Protein AF-A0A5E6NE60-F1 (afdb_monomer_lite)

pLDDT: mean 78.27, std 18.49, range [22.08, 98.81]

Foldseek 3Di:
DDDDDDDDDDDDLDADEPPDADEEAAEDADEHHAEYQAEDEHAAEYHYEYQAEHEFHDQQAFPDDPDFDQDELCRDPLSVVLVPPPPQKDADDADQVRLEGIEGDVVVDDLVLADDPCLLVPDPPAAAPDPVCPDARAHYGRVSLLVVVQVQCCVRLVDSALDPPDDSRRRRVVQAVLQNVLVVVCVVVVNDDHAQDDHDPVSLQVRPAKHWGWHWHWYDDPNDTDTHIHIGIRGHPVSSQVSLLAASYEYEYQEYEYEYQYEYEASHEYEHAAEYHYEYCEYEDASYEYEYQEYAYAHAAEYYFELYEHEHAAEYHEHHQEYEFEWQFDFDDDPPDDGDTDTRAGEAYYQEYAAHHQEYEHYSHDYYYVHYHHHYVYYHDPDDPDDDD

Radius of gyration: 25.48 Å; chains: 1; bounding box: 71×38×81 Å

Secondary structure (DSSP, 8-state):
----PPP--------EEE-S-EEESS-EEEE-EEEE-SEEEESSEEEEEESS-EEES-------------EETTT-HHHHHHHHTTTSEEE----SSS-EEEEE-TTT--GGG---HHHHHTSTT--BSSTT-SSPPEEE-HHHHHHHHHHHHHHHHSSS-SSTT--HHHHHHHHHHHHHHHHHHHHHTT----BBSPPPHHHHHH-SS-EEEEEEEEEEETTEEEEEEEEEEE--HHHHHHHHTS---EEEESEEEEEESSEEEESSEEEESSEEEEEEEEEEEES-EEEEEEEEEEEEEEEEEES-EEEEEEEEEEE-SEEEEE---EEEE-TTS-EEEE-PPPEEEEEEEEEE-SEEEEES-EEEEEEEEEE-SEEE-----PPP-

Structure (mmCIF, N/CA/C/O backbone):
data_AF-A0A5E6NE60-F1
#
_entry.id   AF-A0A5E6NE60-F1
#
loop_
_atom_site.group_PDB
_atom_site.id
_atom_site.type_symbol
_atom_site.label_atom_id
_atom_site.label_alt_id
_atom_site.label_comp_id
_atom_site.label_asym_id
_atom_site.label_entity_id
_atom_site.label_seq_id
_atom_site.pdbx_PDB_ins_code
_atom_site.Cartn_x
_atom_site.Cartn_y
_atom_site.Cartn_z
_atom_site.occupancy
_atom_site.B_iso_or_equiv
_atom_site.auth_seq_id
_atom_site.auth_comp_id
_atom_site.auth_asym_id
_atom_site.auth_atom_id
_atom_site.pdbx_PDB_model_num
ATOM 1 N N . MET A 1 1 ? 21.260 -11.272 47.228 1.00 32.50 1 MET A N 1
ATOM 2 C CA . MET A 1 1 ? 20.237 -10.234 46.987 1.00 32.50 1 MET A CA 1
ATOM 3 C C . MET A 1 1 ? 20.978 -8.943 46.693 1.00 32.50 1 MET A C 1
ATOM 5 O O . MET A 1 1 ? 21.432 -8.294 47.622 1.00 32.50 1 MET A O 1
ATOM 9 N N . GLY A 1 2 ? 21.242 -8.661 45.419 1.00 23.56 2 GLY A N 1
ATOM 10 C CA . GLY A 1 2 ? 22.002 -7.486 45.001 1.00 23.56 2 GLY A CA 1
ATOM 11 C C . GLY A 1 2 ? 21.222 -6.755 43.925 1.00 23.56 2 GLY A C 1
ATOM 12 O O . GLY A 1 2 ? 21.035 -7.302 42.843 1.00 23.56 2 GLY A O 1
ATOM 13 N N . ASN A 1 3 ? 20.746 -5.556 44.252 1.00 28.62 3 ASN A N 1
ATOM 14 C CA . ASN A 1 3 ? 20.246 -4.599 43.275 1.00 28.62 3 ASN A CA 1
ATOM 15 C C . ASN A 1 3 ? 21.420 -4.180 42.385 1.00 28.62 3 ASN A C 1
ATOM 17 O O . ASN A 1 3 ? 22.377 -3.587 42.884 1.00 28.62 3 ASN A O 1
ATOM 21 N N . LEU A 1 4 ? 21.336 -4.480 41.090 1.00 22.08 4 LEU A N 1
ATOM 22 C CA . LEU A 1 4 ? 22.185 -3.866 40.078 1.00 22.08 4 LEU A CA 1
ATOM 23 C C . LEU A 1 4 ? 21.389 -2.741 39.422 1.00 22.08 4 LEU A C 1
ATOM 25 O O . LEU A 1 4 ? 20.371 -2.965 38.771 1.00 22.08 4 LEU A O 1
ATOM 29 N N . TRP A 1 5 ? 21.859 -1.525 39.670 1.00 24.62 5 TRP A N 1
ATOM 30 C CA . TRP A 1 5 ? 21.466 -0.320 38.963 1.00 24.62 5 TRP A CA 1
ATOM 31 C C . TRP A 1 5 ? 21.889 -0.462 37.498 1.00 24.62 5 TRP A C 1
ATOM 33 O O . TRP A 1 5 ? 23.030 -0.832 37.232 1.00 24.62 5 TRP A O 1
ATOM 43 N N . LEU A 1 6 ? 20.967 -0.213 36.566 1.00 25.91 6 LEU A N 1
ATOM 44 C CA . LEU A 1 6 ? 21.272 -0.158 35.138 1.00 25.91 6 LEU A CA 1
ATOM 45 C C . LEU A 1 6 ? 21.698 1.263 34.768 1.00 25.91 6 LEU A C 1
ATOM 47 O O . LEU A 1 6 ? 21.000 2.236 35.055 1.00 25.91 6 LEU A O 1
ATOM 51 N N . ASP A 1 7 ? 22.884 1.319 34.175 1.00 25.95 7 ASP A N 1
ATOM 52 C CA . ASP A 1 7 ? 23.638 2.501 33.795 1.00 25.95 7 ASP A CA 1
ATOM 53 C C . ASP A 1 7 ? 22.929 3.405 32.773 1.00 25.95 7 ASP A C 1
ATOM 55 O O . ASP A 1 7 ? 22.174 2.962 31.908 1.00 25.95 7 ASP A O 1
ATOM 59 N N . ASN A 1 8 ? 23.258 4.697 32.865 1.00 28.05 8 ASN A N 1
ATOM 60 C CA . ASN A 1 8 ? 22.964 5.767 31.910 1.00 28.05 8 ASN A CA 1
ATOM 61 C C . ASN A 1 8 ? 23.240 5.358 30.457 1.00 28.05 8 ASN A C 1
ATOM 63 O O . ASN A 1 8 ? 24.403 5.198 30.083 1.00 28.05 8 ASN A O 1
ATOM 67 N N . TRP A 1 9 ? 22.210 5.281 29.612 1.00 26.62 9 TRP A N 1
ATOM 68 C CA . TRP A 1 9 ? 22.379 5.140 28.162 1.00 26.62 9 TRP A CA 1
ATOM 69 C C . TRP A 1 9 ? 21.909 6.415 27.455 1.00 26.62 9 TRP A C 1
ATOM 71 O O . TRP A 1 9 ? 20.774 6.865 27.604 1.00 26.62 9 TRP A O 1
ATOM 81 N N . SER A 1 10 ? 22.841 7.034 26.730 1.00 28.91 10 SER A N 1
ATOM 82 C CA . SER A 1 10 ? 22.663 8.274 25.980 1.00 28.91 10 SER A CA 1
ATOM 83 C C . SER A 1 10 ? 21.732 8.086 24.782 1.00 28.91 10 SER A C 1
ATOM 85 O O . SER A 1 10 ? 21.869 7.125 24.028 1.00 28.91 10 SER A O 1
ATOM 87 N N . TYR A 1 11 ? 20.844 9.058 24.580 1.00 36.44 11 TYR A N 1
ATOM 88 C CA . TYR A 1 11 ? 19.923 9.168 23.453 1.00 36.44 11 TYR A CA 1
ATOM 89 C C . TYR A 1 11 ? 20.655 9.244 22.104 1.00 36.44 11 TYR A C 1
ATOM 91 O O . TYR A 1 11 ? 21.222 10.276 21.751 1.00 36.44 11 TYR A O 1
ATOM 99 N N . GLY A 1 12 ? 20.570 8.167 21.326 1.00 33.09 12 GLY A N 1
ATOM 100 C CA . GLY A 1 12 ? 20.651 8.196 19.868 1.00 33.09 12 GLY A CA 1
ATOM 101 C C . GLY A 1 12 ? 19.356 7.606 19.320 1.00 33.09 12 GLY A C 1
ATOM 102 O O . GLY A 1 12 ? 19.078 6.432 19.559 1.00 33.09 12 GLY A O 1
ATOM 103 N N . CYS A 1 13 ? 18.533 8.417 18.651 1.00 37.91 13 CYS A N 1
ATOM 104 C CA . CYS A 1 13 ? 17.278 7.96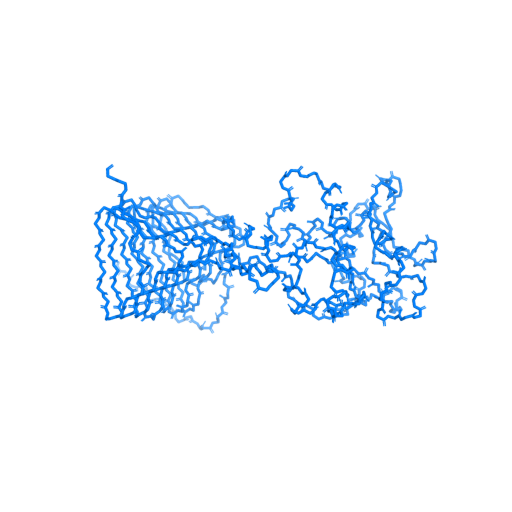1 18.052 1.00 37.91 13 CYS A CA 1
ATOM 105 C C . CYS A 1 13 ? 17.616 7.048 16.865 1.00 37.91 13 CYS A C 1
ATOM 107 O O . CYS A 1 13 ? 17.853 7.517 15.755 1.00 37.91 13 CYS A O 1
ATOM 109 N N . THR A 1 14 ? 17.745 5.747 17.128 1.00 43.31 14 THR A N 1
ATOM 110 C CA . THR A 1 14 ? 18.034 4.750 16.098 1.00 43.31 14 THR A CA 1
ATOM 111 C C . THR A 1 14 ? 16.716 4.082 15.740 1.00 43.31 14 THR A C 1
ATOM 113 O O . THR A 1 14 ? 16.104 3.393 16.551 1.00 43.31 14 THR A O 1
ATOM 116 N N . THR A 1 15 ? 16.238 4.350 14.533 1.00 44.88 15 THR A N 1
ATOM 117 C CA . THR A 1 15 ? 15.072 3.716 13.920 1.00 44.88 15 THR A CA 1
ATOM 118 C C . THR A 1 15 ? 15.365 2.217 13.767 1.00 44.88 15 THR A C 1
ATOM 120 O O . THR A 1 15 ? 16.145 1.842 12.896 1.00 44.88 15 THR A O 1
ATOM 123 N N . HIS A 1 16 ? 14.805 1.346 14.619 1.00 51.34 16 HIS A N 1
ATOM 124 C CA . HIS A 1 16 ? 14.897 -0.103 14.395 1.00 51.34 16 HIS A CA 1
ATOM 125 C C . HIS A 1 16 ? 13.756 -0.573 13.493 1.00 51.34 16 HIS A C 1
ATOM 127 O O . HIS A 1 16 ? 12.580 -0.267 13.741 1.00 51.34 16 HIS A O 1
ATOM 133 N N . TYR A 1 17 ? 14.138 -1.335 12.473 1.00 49.72 17 TYR A N 1
ATOM 134 C CA . TYR A 1 17 ? 13.267 -2.071 11.569 1.00 49.72 17 TYR A CA 1
ATOM 135 C C . TYR A 1 17 ? 13.333 -3.561 11.943 1.00 49.72 17 TYR A C 1
ATOM 137 O O . TYR A 1 17 ? 14.416 -4.070 12.244 1.00 49.72 17 TYR A O 1
ATOM 145 N N . ALA A 1 18 ? 12.220 -4.295 11.904 1.00 55.84 18 ALA A N 1
ATOM 146 C CA . ALA A 1 18 ? 12.292 -5.706 11.518 1.00 55.84 18 ALA A CA 1
ATOM 147 C C . ALA A 1 18 ? 11.825 -5.788 10.072 1.00 55.84 18 ALA A C 1
ATOM 149 O O . ALA A 1 18 ? 10.632 -5.767 9.755 1.00 55.84 18 ALA A O 1
ATOM 150 N N . ASP A 1 19 ? 12.829 -5.850 9.209 1.00 54.12 19 ASP A N 1
ATOM 151 C CA . ASP A 1 19 ? 12.675 -6.174 7.798 1.00 54.12 19 ASP A CA 1
ATOM 152 C C . ASP A 1 19 ? 12.604 -7.703 7.584 1.00 54.12 19 ASP A C 1
ATOM 154 O O . ASP A 1 19 ? 12.328 -8.164 6.482 1.00 54.12 19 ASP A O 1
ATOM 158 N N . GLU A 1 20 ? 12.802 -8.498 8.645 1.00 56.88 20 GLU A N 1
ATOM 159 C CA . GLU A 1 20 ? 12.787 -9.964 8.632 1.00 56.88 20 GLU A CA 1
ATOM 160 C C . GLU A 1 20 ? 11.722 -10.534 9.573 1.00 56.88 20 GLU A C 1
ATOM 162 O O . GLU A 1 20 ? 11.387 -9.945 10.605 1.00 56.88 20 GLU A O 1
ATOM 167 N N . THR A 1 21 ? 11.223 -11.722 9.230 1.00 66.31 21 THR A N 1
ATOM 168 C CA . THR A 1 21 ? 10.277 -12.465 10.064 1.00 66.31 21 THR A CA 1
ATOM 169 C C . THR A 1 21 ? 10.969 -13.032 11.306 1.00 66.31 21 THR A C 1
ATOM 171 O O . THR A 1 21 ? 11.998 -13.696 11.197 1.00 66.31 21 THR A O 1
ATOM 174 N N . LYS A 1 22 ? 10.384 -12.811 12.488 1.00 71.44 22 LYS A N 1
ATOM 175 C CA . LYS A 1 22 ? 10.916 -13.270 13.775 1.00 71.44 22 LYS A CA 1
ATOM 176 C C . LYS A 1 22 ? 9.854 -13.990 14.617 1.00 71.44 22 LYS A C 1
ATOM 178 O O . LYS A 1 22 ? 8.713 -13.531 14.735 1.00 71.44 22 LYS A O 1
ATOM 183 N N . PHE A 1 23 ? 10.266 -15.098 15.233 1.00 71.69 23 PHE A N 1
ATOM 184 C CA . PHE A 1 23 ? 9.434 -15.972 16.064 1.00 71.69 23 PHE A CA 1
ATOM 185 C C . PHE A 1 23 ? 10.076 -16.180 17.437 1.00 71.69 23 PHE A C 1
ATOM 187 O O . PHE A 1 23 ? 11.284 -16.406 17.515 1.00 71.69 23 PHE A O 1
ATOM 194 N N . TRP A 1 24 ? 9.264 -16.152 18.496 1.00 77.94 24 TRP A N 1
ATOM 195 C CA . TRP A 1 24 ? 9.683 -16.488 19.860 1.00 77.94 24 TRP A CA 1
ATOM 196 C C . TRP A 1 24 ? 8.739 -17.513 20.488 1.00 77.94 24 TRP A C 1
ATOM 198 O O . TRP A 1 24 ? 7.523 -17.465 20.298 1.00 77.94 24 TRP A O 1
ATOM 208 N N . ASP A 1 25 ? 9.323 -18.423 21.262 1.00 69.12 25 ASP A N 1
ATOM 209 C CA . ASP A 1 25 ? 8.646 -19.474 22.024 1.00 69.12 25 ASP A CA 1
ATOM 210 C C . ASP A 1 25 ? 8.035 -18.977 23.351 1.00 69.12 25 ASP A C 1
ATOM 212 O O . ASP A 1 25 ? 7.205 -19.674 23.932 1.00 69.12 25 ASP A O 1
ATOM 216 N N . ASP A 1 26 ? 8.389 -17.767 23.803 1.00 75.12 26 ASP A N 1
ATOM 217 C CA . ASP A 1 26 ? 7.925 -17.149 25.057 1.00 75.12 26 ASP A CA 1
ATOM 218 C C . ASP A 1 26 ? 7.614 -15.631 24.900 1.00 75.12 26 ASP A C 1
ATOM 220 O O . ASP A 1 26 ? 7.447 -15.117 23.792 1.00 75.12 26 ASP A O 1
ATOM 224 N N . THR A 1 27 ? 7.468 -14.906 26.015 1.00 78.75 27 THR A N 1
ATOM 225 C CA . THR A 1 27 ? 7.138 -13.478 26.132 1.00 78.75 27 THR A CA 1
ATOM 226 C C . THR A 1 27 ? 8.280 -12.556 25.687 1.00 78.75 27 THR A C 1
ATOM 228 O O . THR A 1 27 ? 9.441 -12.764 26.035 1.00 78.75 27 THR A O 1
ATOM 231 N N . ARG A 1 28 ? 7.942 -11.456 24.998 1.00 76.00 28 ARG A N 1
ATOM 232 C CA . ARG A 1 28 ? 8.887 -10.425 24.537 1.00 76.00 28 ARG A CA 1
ATOM 233 C C . ARG A 1 28 ? 8.455 -9.017 24.943 1.00 76.00 28 ARG A C 1
ATOM 235 O O . ARG A 1 28 ? 7.283 -8.666 24.831 1.00 76.00 28 ARG A O 1
ATOM 242 N N . SER A 1 29 ? 9.427 -8.188 25.326 1.00 68.69 29 SER A N 1
ATOM 243 C CA . SER A 1 29 ? 9.285 -6.731 25.438 1.00 68.69 29 SER A CA 1
ATOM 244 C C . SER A 1 29 ? 10.415 -6.057 24.671 1.00 68.69 29 SER A C 1
ATOM 246 O O . SER A 1 29 ? 11.583 -6.339 24.936 1.00 68.69 29 SER A O 1
ATOM 248 N N . GLU A 1 30 ? 10.082 -5.184 23.724 1.00 62.84 30 GLU A N 1
ATOM 249 C CA . GLU A 1 30 ? 11.071 -4.371 23.017 1.00 62.84 30 GLU A CA 1
ATOM 250 C C . GLU A 1 30 ? 10.835 -2.880 23.206 1.00 62.84 30 GLU A C 1
ATOM 252 O O . GLU A 1 30 ? 9.703 -2.391 23.187 1.00 62.84 30 GLU A O 1
ATOM 257 N N . LEU A 1 31 ? 11.944 -2.161 23.368 1.00 54.69 31 LEU A N 1
ATOM 258 C CA . LEU A 1 31 ? 12.003 -0.713 23.282 1.00 54.69 31 LEU A CA 1
ATOM 259 C C . LEU A 1 31 ? 12.545 -0.322 21.904 1.00 54.69 31 LEU A C 1
ATOM 261 O O . LEU A 1 31 ? 13.546 -0.875 21.460 1.00 54.69 31 LEU A O 1
ATOM 265 N N . ALA A 1 32 ? 11.911 0.678 21.291 1.00 54.22 32 ALA A N 1
ATOM 266 C CA . ALA A 1 32 ? 12.324 1.363 20.065 1.00 54.22 32 ALA A CA 1
ATOM 267 C C . ALA A 1 32 ? 12.046 0.627 18.749 1.00 54.22 32 ALA A C 1
ATOM 269 O O . ALA A 1 32 ? 12.931 0.481 17.916 1.00 54.22 32 ALA A O 1
ATOM 270 N N . TYR A 1 33 ? 10.791 0.253 18.507 1.00 56.94 33 TYR A N 1
ATOM 271 C CA . TYR A 1 33 ? 10.379 -0.194 17.181 1.00 56.94 33 TYR A CA 1
ATOM 272 C C . TYR A 1 33 ? 9.722 0.938 16.390 1.00 56.94 33 TYR A C 1
ATOM 274 O O . TYR A 1 33 ? 8.764 1.545 16.857 1.00 56.94 33 TYR A O 1
ATOM 282 N N . SER A 1 34 ? 10.236 1.225 15.197 1.00 61.03 34 SER A N 1
ATOM 283 C CA . SER A 1 34 ? 9.751 2.338 14.364 1.00 61.03 34 SER A CA 1
ATOM 284 C C . SER A 1 34 ? 8.902 1.869 13.180 1.00 61.03 34 SER A C 1
ATOM 286 O O . SER A 1 34 ? 7.958 2.556 12.780 1.00 61.03 34 SER A O 1
ATOM 288 N N . LYS A 1 35 ? 9.183 0.673 12.636 1.00 70.69 35 LYS A N 1
ATOM 289 C CA . LYS A 1 35 ? 8.491 0.138 11.458 1.00 70.69 35 LYS A CA 1
ATOM 290 C C . LYS A 1 35 ? 8.581 -1.391 11.355 1.00 70.69 35 LYS A C 1
ATOM 292 O O . LYS A 1 35 ? 9.679 -1.940 11.397 1.00 70.69 35 LYS A O 1
ATOM 297 N N . ASN A 1 36 ? 7.435 -2.063 11.189 1.00 73.12 36 ASN A N 1
ATOM 298 C CA . ASN A 1 36 ? 7.310 -3.498 10.913 1.00 73.12 36 ASN A CA 1
ATOM 299 C C . ASN A 1 36 ? 7.058 -3.713 9.436 1.00 73.12 36 ASN A C 1
ATOM 301 O O . ASN A 1 36 ? 6.084 -3.173 8.914 1.00 73.12 36 ASN A O 1
ATOM 305 N N . LYS A 1 37 ? 7.881 -4.538 8.793 1.00 70.62 37 LYS A N 1
ATOM 306 C CA . LYS A 1 37 ? 7.682 -4.908 7.388 1.00 70.62 37 LYS A CA 1
ATOM 307 C C . LYS A 1 37 ? 7.521 -6.410 7.171 1.00 70.62 37 LYS A C 1
ATOM 309 O O . LYS A 1 37 ? 7.320 -6.825 6.039 1.00 70.62 37 LYS A O 1
ATOM 314 N N . GLY A 1 38 ? 7.629 -7.208 8.233 1.00 72.25 38 GLY A N 1
ATOM 315 C CA . GLY A 1 38 ? 7.527 -8.664 8.184 1.00 72.25 38 GLY A CA 1
ATOM 316 C C . GLY A 1 38 ? 6.601 -9.218 9.265 1.00 72.25 38 GLY A C 1
ATOM 317 O O . GLY A 1 38 ? 5.692 -8.537 9.745 1.00 72.25 38 GLY A O 1
ATOM 318 N N . THR A 1 39 ? 6.831 -10.470 9.658 1.00 76.25 39 THR A N 1
ATOM 319 C CA . THR A 1 39 ? 6.092 -11.099 10.760 1.00 76.25 39 THR A CA 1
ATOM 320 C C . THR A 1 39 ? 6.856 -10.971 12.072 1.00 76.25 39 THR A C 1
ATOM 322 O O . THR A 1 39 ? 8.040 -11.283 12.149 1.00 76.25 39 THR A O 1
ATOM 325 N N . LEU A 1 40 ? 6.165 -10.569 13.128 1.00 83.44 40 LEU A N 1
ATOM 326 C CA . LEU A 1 40 ? 6.687 -10.481 14.478 1.00 83.44 40 LEU A CA 1
ATOM 327 C C . LEU A 1 40 ? 5.701 -11.176 15.424 1.00 83.44 40 LEU A C 1
ATOM 329 O O . LEU A 1 40 ? 4.565 -10.725 15.577 1.00 83.44 40 LEU A O 1
ATOM 333 N N . SER A 1 41 ? 6.112 -12.290 16.039 1.00 83.62 41 SER A N 1
ATOM 334 C CA . SER A 1 41 ? 5.179 -13.117 16.818 1.00 83.62 41 SER A CA 1
ATOM 335 C C . SER A 1 41 ? 5.741 -13.718 18.102 1.00 83.62 41 SER A C 1
ATOM 337 O O . SER A 1 41 ? 6.866 -14.195 18.111 1.00 83.62 41 SER A O 1
ATOM 339 N N . ALA A 1 42 ? 4.952 -13.741 19.175 1.00 83.88 42 ALA A N 1
ATOM 340 C CA . ALA A 1 42 ? 5.324 -14.326 20.467 1.00 83.88 42 ALA A CA 1
ATOM 341 C C . ALA A 1 42 ? 4.259 -15.327 20.930 1.00 83.88 42 ALA A C 1
ATOM 343 O O . ALA A 1 42 ? 3.074 -15.087 20.726 1.00 83.88 42 ALA A O 1
ATOM 344 N N . ALA A 1 43 ? 4.643 -16.424 21.585 1.00 79.69 43 ALA A N 1
ATOM 345 C CA . ALA A 1 43 ? 3.672 -17.433 22.025 1.00 79.69 43 ALA A CA 1
ATOM 346 C C . ALA A 1 43 ? 2.664 -16.895 23.061 1.00 79.69 43 ALA A C 1
ATOM 348 O O . ALA A 1 43 ? 1.479 -17.211 22.991 1.00 79.69 43 ALA A O 1
ATOM 349 N N . GLN A 1 44 ? 3.133 -16.072 24.006 1.00 89.62 44 GLN A N 1
ATOM 350 C CA . GLN A 1 44 ? 2.318 -15.509 25.087 1.00 89.62 44 GLN A CA 1
ATOM 351 C C . GLN A 1 44 ? 2.139 -14.000 24.911 1.00 89.62 44 GLN A C 1
ATOM 353 O O . GLN A 1 44 ? 1.196 -13.561 24.260 1.00 89.62 44 GLN A O 1
ATOM 358 N N . ASN A 1 45 ? 3.047 -13.190 25.460 1.00 91.12 45 ASN A N 1
ATOM 359 C CA . ASN A 1 45 ? 2.892 -11.739 25.455 1.00 91.12 45 ASN A CA 1
ATOM 360 C C . ASN A 1 45 ? 3.885 -11.083 24.493 1.00 91.12 45 ASN A C 1
ATOM 362 O O . ASN A 1 45 ? 5.092 -11.315 24.576 1.00 91.12 45 ASN A O 1
ATOM 366 N N . LEU A 1 46 ? 3.385 -10.209 23.624 1.00 90.00 46 LEU A N 1
ATOM 367 C CA . LEU A 1 46 ? 4.189 -9.323 22.792 1.00 90.00 46 LEU A CA 1
ATOM 368 C C . LEU A 1 46 ? 3.994 -7.882 23.263 1.00 90.00 46 LEU A C 1
ATOM 370 O O . LEU A 1 46 ? 2.918 -7.314 23.101 1.00 90.00 46 LEU A O 1
ATOM 374 N N . THR A 1 47 ? 5.040 -7.287 23.833 1.00 89.38 47 THR A N 1
ATOM 375 C CA . THR A 1 47 ? 5.054 -5.877 24.241 1.00 89.38 47 THR A CA 1
ATOM 376 C C . THR A 1 47 ? 5.979 -5.059 23.345 1.00 89.38 47 THR A C 1
ATOM 378 O O . THR A 1 47 ? 7.143 -5.413 23.152 1.00 89.38 47 THR A O 1
ATOM 381 N N . ILE A 1 48 ? 5.473 -3.945 22.819 1.00 87.56 48 ILE A N 1
ATOM 382 C CA . ILE A 1 48 ? 6.218 -3.011 21.968 1.00 87.56 48 ILE A CA 1
ATOM 383 C C . ILE A 1 48 ? 6.086 -1.609 22.561 1.00 87.56 48 ILE A C 1
ATOM 385 O O . ILE A 1 48 ? 4.976 -1.110 22.723 1.00 87.56 48 ILE A O 1
ATOM 389 N N . ASN A 1 49 ? 7.212 -0.964 22.865 1.00 85.81 49 ASN A N 1
ATOM 390 C CA . ASN A 1 49 ? 7.243 0.397 23.396 1.00 85.81 49 ASN A CA 1
ATOM 391 C C . ASN A 1 49 ? 8.058 1.322 22.483 1.00 85.81 49 ASN A C 1
ATOM 393 O O . ASN A 1 49 ? 9.179 0.987 22.092 1.00 85.81 49 ASN A O 1
ATOM 397 N N . ALA A 1 50 ? 7.537 2.512 22.187 1.00 82.06 50 ALA A N 1
ATOM 398 C CA . ALA A 1 50 ? 8.244 3.539 21.426 1.00 82.06 50 ALA A CA 1
ATOM 399 C C . ALA A 1 50 ? 8.032 4.943 22.011 1.00 82.06 50 ALA A C 1
ATOM 401 O O . ALA A 1 50 ? 6.942 5.308 22.444 1.00 82.06 50 ALA A O 1
ATOM 402 N N . ASN A 1 51 ? 9.076 5.770 21.970 1.00 80.75 51 ASN A N 1
ATOM 403 C CA . ASN A 1 51 ? 8.970 7.189 22.329 1.00 80.75 51 ASN A CA 1
ATOM 404 C C . ASN A 1 51 ? 8.420 8.048 21.181 1.00 80.75 51 ASN A C 1
ATOM 406 O O . ASN A 1 51 ? 7.980 9.168 21.410 1.00 80.75 51 ASN A O 1
ATOM 410 N N . GLU A 1 52 ? 8.443 7.527 19.959 1.00 85.38 52 GLU A N 1
ATOM 411 C CA . GLU A 1 52 ? 7.948 8.189 18.754 1.00 85.38 52 GLU A CA 1
ATOM 412 C C . GLU A 1 52 ? 6.883 7.304 18.094 1.00 85.38 52 GLU A C 1
ATOM 414 O O . GLU A 1 52 ? 6.167 6.581 18.786 1.00 85.38 52 GLU A O 1
ATOM 419 N N . SER A 1 53 ? 6.746 7.367 16.774 1.00 86.81 53 SER A N 1
ATOM 420 C CA . SER A 1 53 ? 5.725 6.639 16.025 1.00 86.81 53 SER A CA 1
ATOM 421 C C . SER A 1 53 ? 6.091 5.168 15.793 1.00 86.81 53 SER A C 1
ATOM 423 O O . SER A 1 53 ? 7.262 4.825 15.645 1.00 86.81 53 SER A O 1
ATOM 425 N N . ILE A 1 54 ? 5.072 4.311 15.716 1.00 87.50 54 ILE A N 1
ATOM 426 C CA . ILE A 1 54 ? 5.188 2.895 15.339 1.00 87.50 54 ILE A CA 1
ATOM 427 C C . ILE A 1 54 ? 4.390 2.696 14.058 1.00 87.50 54 ILE A C 1
ATOM 429 O O . ILE A 1 54 ? 3.231 3.094 13.988 1.00 87.50 54 ILE A O 1
ATOM 433 N N . THR A 1 55 ? 4.970 2.034 13.064 1.00 87.12 55 THR A N 1
ATOM 434 C CA . THR A 1 55 ? 4.231 1.607 11.868 1.00 87.12 55 THR A CA 1
ATOM 435 C C . THR A 1 55 ? 4.218 0.082 11.797 1.00 87.12 55 THR A C 1
ATOM 437 O O . THR A 1 55 ? 5.282 -0.524 11.834 1.00 87.12 55 THR A O 1
ATOM 440 N N . ASN A 1 56 ? 3.054 -0.555 11.695 1.00 87.25 56 ASN A N 1
ATOM 441 C CA . ASN A 1 56 ? 2.919 -1.964 11.331 1.00 87.25 56 ASN A CA 1
ATOM 442 C C . ASN A 1 56 ? 2.432 -2.069 9.885 1.00 87.25 56 ASN A C 1
ATOM 444 O O . ASN A 1 56 ? 1.273 -1.767 9.626 1.00 87.25 56 ASN A O 1
ATOM 448 N N . GLY A 1 57 ? 3.301 -2.495 8.969 1.00 77.06 57 GLY A N 1
ATOM 449 C CA . GLY A 1 57 ? 3.059 -2.487 7.527 1.00 77.06 57 GLY A CA 1
ATOM 450 C C . GLY A 1 57 ? 3.806 -1.360 6.808 1.00 77.06 57 GLY A C 1
ATOM 451 O O . GLY A 1 57 ? 4.353 -0.441 7.421 1.00 77.06 57 GLY A O 1
ATOM 452 N N . GLU A 1 58 ? 3.851 -1.433 5.479 1.00 71.56 58 GLU A N 1
ATOM 453 C CA . GLU A 1 58 ? 4.214 -0.297 4.629 1.00 71.56 58 GLU A CA 1
ATOM 454 C C . GLU A 1 58 ? 2.972 0.147 3.860 1.00 71.56 58 GLU A C 1
ATOM 456 O O . GLU A 1 58 ? 2.194 -0.688 3.402 1.00 71.56 58 GLU A O 1
ATOM 461 N N . THR A 1 59 ? 2.771 1.454 3.706 1.00 64.12 59 THR A N 1
ATOM 462 C CA . THR A 1 59 ? 1.840 1.948 2.692 1.00 64.12 59 THR A CA 1
ATOM 463 C C . THR A 1 59 ? 2.493 1.727 1.335 1.00 64.12 59 THR A C 1
ATOM 465 O O . THR A 1 59 ? 3.569 2.269 1.080 1.00 64.12 59 THR A O 1
ATOM 468 N N . ILE A 1 60 ? 1.856 0.933 0.478 1.00 69.56 60 ILE A N 1
ATOM 469 C CA . ILE A 1 60 ? 2.280 0.789 -0.914 1.00 69.56 60 ILE A CA 1
ATOM 470 C C . ILE A 1 60 ? 2.025 2.129 -1.600 1.00 69.56 60 ILE A C 1
ATOM 472 O O . ILE A 1 60 ? 0.915 2.659 -1.577 1.00 69.56 60 ILE A O 1
ATOM 476 N N . GLN A 1 61 ? 3.078 2.709 -2.158 1.00 70.31 61 GLN A N 1
ATOM 477 C CA . GLN A 1 61 ? 3.033 3.980 -2.863 1.00 70.31 61 GLN A CA 1
ATOM 478 C C . GLN A 1 61 ? 3.862 3.855 -4.133 1.00 70.31 61 GLN A C 1
ATOM 480 O O . GLN A 1 61 ? 4.799 3.056 -4.197 1.00 70.31 61 GLN A O 1
ATOM 485 N N . ASN A 1 62 ? 3.540 4.677 -5.129 1.00 74.56 62 ASN A N 1
ATOM 486 C CA . ASN A 1 62 ? 4.477 4.905 -6.219 1.00 74.56 62 ASN A CA 1
ATOM 487 C C . ASN A 1 62 ? 5.789 5.426 -5.644 1.00 74.56 62 ASN A C 1
ATOM 489 O O . ASN A 1 62 ? 5.769 6.233 -4.713 1.00 74.56 62 ASN A O 1
ATOM 493 N N . ASN A 1 63 ? 6.910 4.972 -6.205 1.00 58.84 63 ASN A N 1
ATOM 494 C CA . ASN A 1 63 ? 8.224 5.458 -5.805 1.00 58.84 63 ASN A CA 1
ATOM 495 C C . ASN A 1 63 ? 8.230 6.991 -5.886 1.00 58.84 63 ASN A C 1
ATOM 497 O O . ASN A 1 63 ? 8.172 7.560 -6.977 1.00 58.84 63 ASN A O 1
ATOM 501 N N . GLU A 1 64 ? 8.271 7.666 -4.733 1.00 51.12 64 GLU A N 1
ATOM 502 C CA . GLU A 1 64 ? 8.469 9.108 -4.716 1.00 51.12 64 GLU A CA 1
ATOM 503 C C . GLU A 1 64 ? 9.905 9.400 -5.168 1.00 51.12 64 GLU A C 1
ATOM 505 O O . GLU A 1 64 ? 10.864 8.749 -4.754 1.00 51.12 64 GLU A O 1
ATOM 510 N N . PHE A 1 65 ? 10.009 10.363 -6.078 1.00 43.12 65 PHE A N 1
ATOM 511 C CA . PHE A 1 65 ? 11.209 10.809 -6.776 1.00 43.12 65 PHE A CA 1
ATOM 512 C C . PHE A 1 65 ? 12.485 10.783 -5.913 1.00 43.12 65 PHE A C 1
ATOM 514 O O . PHE A 1 65 ? 12.723 11.672 -5.094 1.00 43.12 65 PHE A O 1
ATOM 521 N N . LEU A 1 66 ? 13.360 9.806 -6.165 1.00 36.31 66 LEU A N 1
ATOM 522 C CA . LEU A 1 66 ? 14.786 9.956 -5.896 1.00 36.31 66 LEU A CA 1
ATOM 523 C C . LEU A 1 66 ? 15.328 10.802 -7.046 1.00 36.31 66 LEU A C 1
ATOM 525 O O . LEU A 1 66 ? 15.366 10.338 -8.186 1.00 36.31 66 LEU A O 1
ATOM 529 N N . GLY A 1 67 ? 15.663 12.064 -6.771 1.00 38.31 67 GLY A N 1
ATOM 530 C CA . GLY A 1 67 ? 16.196 12.972 -7.785 1.00 38.31 67 GLY A CA 1
ATOM 531 C C . GLY A 1 67 ? 17.361 12.371 -8.564 1.00 38.31 67 GLY A C 1
ATOM 532 O O . GLY A 1 67 ? 18.010 11.458 -8.065 1.00 38.31 67 GLY A O 1
ATOM 533 N N . GLN A 1 68 ? 17.585 12.873 -9.788 1.00 40.34 68 GLN A N 1
ATOM 534 C CA . GLN A 1 68 ? 18.620 12.405 -10.724 1.00 40.34 68 GLN A CA 1
ATOM 535 C C . GLN A 1 68 ? 19.881 11.953 -9.981 1.00 40.34 68 GLN A C 1
ATOM 537 O O . GLN A 1 68 ? 20.677 12.773 -9.523 1.00 40.34 68 GLN A O 1
ATOM 542 N N . VAL A 1 69 ? 20.045 10.639 -9.833 1.00 40.03 69 VAL A N 1
ATOM 543 C CA . VAL A 1 69 ? 21.230 10.089 -9.193 1.00 40.03 69 VAL A CA 1
ATOM 544 C C . VAL A 1 69 ? 22.301 10.048 -10.272 1.00 40.03 69 VAL A C 1
ATOM 546 O O . VAL A 1 69 ? 22.225 9.253 -11.208 1.00 40.03 69 VAL A O 1
ATOM 549 N N . THR A 1 70 ? 23.295 10.928 -10.175 1.00 41.97 70 THR A N 1
ATOM 550 C CA . THR A 1 70 ? 24.520 10.799 -10.967 1.00 41.97 70 THR A CA 1
ATOM 551 C C . THR A 1 70 ? 25.233 9.545 -10.475 1.00 41.97 70 THR A C 1
ATOM 553 O O . THR A 1 70 ? 25.836 9.561 -9.404 1.00 41.97 70 THR A O 1
ATOM 556 N N . THR A 1 71 ? 25.113 8.440 -11.209 1.00 46.56 71 THR A N 1
ATOM 557 C CA . THR A 1 71 ? 25.746 7.173 -10.830 1.00 46.56 71 THR A CA 1
ATOM 558 C C . THR A 1 71 ? 26.900 6.877 -11.776 1.00 46.56 71 THR A C 1
ATOM 560 O O . THR A 1 71 ? 26.735 6.845 -12.999 1.00 46.56 71 THR A O 1
ATOM 563 N N . ASN A 1 72 ? 28.088 6.634 -11.218 1.00 49.31 72 ASN A N 1
ATOM 564 C CA . ASN A 1 72 ? 29.110 5.913 -11.966 1.00 49.31 72 ASN A CA 1
ATOM 565 C C . ASN A 1 72 ? 28.527 4.549 -12.324 1.00 49.31 72 ASN A C 1
ATOM 567 O O . ASN A 1 72 ? 27.885 3.916 -11.490 1.00 49.31 72 ASN A O 1
ATOM 571 N N . TYR A 1 73 ? 28.767 4.070 -13.541 1.00 50.72 73 TYR A N 1
ATOM 572 C CA . TYR A 1 73 ? 28.260 2.771 -13.984 1.00 50.72 73 TYR A CA 1
ATOM 573 C C . TYR A 1 73 ? 28.674 1.627 -13.025 1.00 50.72 73 TYR A C 1
ATOM 575 O O . TYR A 1 73 ? 27.888 0.724 -12.777 1.00 50.72 73 TYR A O 1
ATOM 583 N N . GLN A 1 74 ? 29.853 1.710 -12.396 1.00 50.34 74 GLN A N 1
ATOM 584 C CA . GLN A 1 74 ? 30.306 0.747 -11.375 1.00 50.34 74 GLN A CA 1
ATOM 585 C C . GLN A 1 74 ? 29.540 0.838 -10.039 1.00 50.34 74 GLN A C 1
ATOM 587 O O . GLN A 1 74 ? 29.437 -0.159 -9.333 1.00 50.34 74 GLN A O 1
ATOM 592 N N . ASP A 1 75 ? 28.984 2.008 -9.715 1.00 48.78 75 ASP A N 1
ATOM 593 C CA . ASP A 1 75 ? 28.259 2.280 -8.466 1.00 48.78 75 ASP A CA 1
ATOM 594 C C . ASP A 1 75 ? 26.730 2.188 -8.643 1.00 48.78 75 ASP A C 1
ATOM 596 O O . ASP A 1 75 ? 25.982 2.301 -7.672 1.00 48.78 75 ASP A O 1
ATOM 600 N N . ASN A 1 76 ? 26.236 2.002 -9.874 1.00 54.59 76 ASN A N 1
ATOM 601 C CA . ASN A 1 76 ? 24.815 1.817 -10.143 1.00 54.59 76 ASN A CA 1
ATOM 602 C C . ASN A 1 76 ? 24.421 0.362 -9.815 1.00 54.59 76 ASN A C 1
ATOM 604 O O . ASN A 1 76 ? 24.892 -0.557 -10.484 1.00 54.59 76 ASN A O 1
ATOM 608 N N . PRO A 1 77 ? 23.534 0.114 -8.834 1.00 58.03 77 PRO A N 1
ATOM 609 C CA . PRO A 1 77 ? 23.203 -1.246 -8.415 1.00 58.03 77 PRO A CA 1
ATOM 610 C C . PRO A 1 77 ? 22.598 -2.103 -9.532 1.00 58.03 77 PRO A C 1
ATOM 612 O O . PRO A 1 77 ? 22.939 -3.273 -9.632 1.00 58.03 77 PRO A O 1
ATOM 615 N N . ALA A 1 78 ? 21.752 -1.534 -10.399 1.00 54.88 78 ALA A N 1
ATOM 616 C CA . ALA A 1 78 ? 21.112 -2.264 -11.502 1.00 54.88 78 ALA A CA 1
ATOM 617 C C . ALA A 1 78 ? 22.118 -2.667 -12.593 1.00 54.88 78 ALA A C 1
ATOM 619 O O . ALA A 1 78 ? 21.980 -3.679 -13.280 1.00 54.88 78 ALA A O 1
ATOM 620 N N . VAL A 1 79 ? 23.158 -1.854 -12.729 1.00 55.78 79 VAL A N 1
ATOM 621 C CA . VAL A 1 79 ? 24.270 -2.073 -13.635 1.00 55.78 79 VAL A CA 1
ATOM 622 C C . VAL A 1 79 ? 25.260 -3.099 -13.066 1.00 55.78 79 VAL A C 1
ATOM 624 O O . VAL A 1 79 ? 25.646 -4.037 -13.762 1.00 55.78 79 VAL A O 1
ATOM 627 N N . ALA A 1 80 ? 25.655 -2.944 -11.801 1.00 61.34 80 ALA A N 1
ATOM 628 C CA . ALA A 1 80 ? 26.521 -3.881 -11.096 1.00 61.34 80 ALA A CA 1
ATOM 629 C C . ALA A 1 80 ? 25.875 -5.274 -11.001 1.00 61.34 80 ALA A C 1
ATOM 631 O O . ALA A 1 80 ? 26.554 -6.277 -11.207 1.00 61.34 80 ALA A O 1
ATOM 632 N N . GLU A 1 81 ? 24.558 -5.338 -10.774 1.00 58.16 81 GLU A N 1
ATOM 633 C CA . GLU A 1 81 ? 23.751 -6.564 -10.801 1.00 58.16 81 GLU A CA 1
ATOM 634 C C . GLU A 1 81 ? 23.825 -7.254 -12.172 1.00 58.16 81 GLU A C 1
ATOM 636 O O . GLU A 1 81 ? 24.136 -8.445 -12.237 1.00 58.16 81 GLU A O 1
ATOM 641 N N . ALA A 1 82 ? 23.674 -6.504 -13.272 1.00 55.94 82 ALA A N 1
ATOM 642 C CA . ALA A 1 82 ? 23.819 -7.048 -14.623 1.00 55.94 82 ALA A CA 1
ATOM 643 C C . ALA A 1 82 ? 25.220 -7.649 -14.866 1.00 55.94 82 ALA A C 1
ATOM 645 O O . ALA A 1 82 ? 25.347 -8.738 -15.422 1.00 55.94 82 ALA A O 1
ATOM 646 N N . ILE A 1 83 ? 26.289 -6.997 -14.400 1.00 56.56 83 ILE A N 1
ATOM 647 C CA . ILE A 1 83 ? 27.658 -7.537 -14.512 1.00 56.56 83 ILE A CA 1
ATOM 648 C C . ILE A 1 83 ? 27.838 -8.787 -13.636 1.00 56.56 83 ILE A C 1
ATOM 650 O O . ILE A 1 83 ? 28.487 -9.748 -14.051 1.00 56.56 83 ILE A O 1
ATOM 654 N N . ALA A 1 84 ? 27.261 -8.787 -12.431 1.00 56.78 84 ALA A N 1
ATOM 655 C CA . ALA A 1 84 ? 27.395 -9.856 -11.445 1.00 56.78 84 ALA A CA 1
ATOM 656 C C . ALA A 1 84 ? 26.630 -11.140 -11.815 1.00 56.78 84 ALA A C 1
ATOM 658 O O . ALA A 1 84 ? 26.923 -12.202 -11.261 1.00 56.78 84 ALA A O 1
ATOM 659 N N . THR A 1 85 ? 25.685 -11.088 -12.764 1.00 56.28 85 THR A N 1
ATOM 660 C CA . THR A 1 85 ? 24.856 -12.246 -13.142 1.00 56.28 85 THR A CA 1
ATOM 661 C C . THR A 1 85 ? 25.614 -13.226 -14.059 1.00 56.28 85 THR A C 1
ATOM 663 O O . THR A 1 85 ? 25.289 -13.364 -15.232 1.00 56.28 85 THR A O 1
ATOM 666 N N . ASN A 1 86 ? 26.660 -13.904 -13.561 1.00 51.75 86 ASN A N 1
ATOM 667 C CA . ASN A 1 86 ? 27.356 -15.046 -14.201 1.00 51.75 86 ASN A CA 1
ATOM 668 C C . ASN A 1 86 ? 27.768 -14.885 -15.690 1.00 51.75 86 ASN A C 1
ATOM 670 O O . ASN A 1 86 ? 27.985 -15.880 -16.381 1.00 51.75 86 ASN A O 1
ATOM 674 N N . GLY A 1 87 ? 27.892 -13.657 -16.206 1.00 59.34 87 GLY A N 1
ATOM 675 C CA . GLY A 1 87 ? 28.175 -13.389 -17.621 1.00 59.34 87 GLY A CA 1
ATOM 676 C C . GLY A 1 87 ? 26.955 -13.359 -18.556 1.00 59.34 87 GLY A C 1
ATOM 677 O O . GLY A 1 87 ? 27.155 -13.298 -19.764 1.00 59.34 87 GLY A O 1
ATOM 678 N N . GLN A 1 88 ? 25.719 -13.358 -18.043 1.00 59.72 88 GLN A N 1
ATOM 679 C CA . GLN A 1 88 ? 24.481 -13.264 -18.836 1.00 59.72 88 GLN A CA 1
ATOM 680 C C . GLN A 1 88 ? 24.343 -11.927 -19.587 1.00 59.72 88 GLN A C 1
ATOM 682 O O . GLN A 1 88 ? 23.748 -11.885 -20.665 1.00 59.72 88 GLN A O 1
ATOM 687 N N . PHE A 1 89 ? 24.933 -10.851 -19.059 1.00 64.56 89 PHE A N 1
ATOM 688 C CA . PHE A 1 89 ? 24.912 -9.517 -19.660 1.00 64.56 89 PHE A CA 1
ATOM 689 C C . PHE A 1 89 ? 26.308 -9.056 -20.095 1.00 64.56 89 PHE A C 1
ATOM 691 O O . PHE A 1 89 ? 27.343 -9.558 -19.643 1.00 64.56 89 PHE A O 1
ATOM 698 N N . LYS A 1 90 ? 26.344 -8.079 -20.999 1.00 68.81 90 LYS A N 1
ATOM 699 C CA . LYS A 1 90 ? 27.538 -7.345 -21.425 1.00 68.81 90 LYS A CA 1
ATOM 700 C C . LYS A 1 90 ? 27.209 -5.862 -21.589 1.00 68.81 90 LYS A C 1
ATOM 702 O O . LYS A 1 90 ? 26.060 -5.470 -21.764 1.00 68.81 90 LYS A O 1
ATOM 707 N N . ILE A 1 91 ? 28.252 -5.048 -21.543 1.00 67.44 91 ILE A N 1
ATOM 708 C CA . ILE A 1 91 ? 28.170 -3.591 -21.652 1.00 67.44 91 ILE A CA 1
ATOM 709 C C . ILE A 1 91 ? 28.570 -3.216 -23.057 1.00 67.44 91 ILE A C 1
ATOM 711 O O . ILE A 1 91 ? 29.686 -3.531 -23.471 1.00 67.44 91 ILE A O 1
ATOM 715 N N . ASN A 1 92 ? 27.697 -2.507 -23.756 1.00 69.06 92 ASN A N 1
ATOM 716 C CA . ASN A 1 92 ? 27.966 -2.056 -25.105 1.00 69.06 92 ASN A CA 1
ATOM 717 C C . ASN A 1 92 ? 27.847 -0.540 -25.202 1.00 69.06 92 ASN A C 1
ATOM 719 O O . ASN A 1 92 ? 27.099 0.117 -24.479 1.00 69.06 92 ASN A O 1
ATOM 723 N N . LYS A 1 93 ? 28.620 0.036 -26.124 1.00 65.88 93 LYS A N 1
ATOM 724 C CA . LYS A 1 93 ? 28.398 1.419 -26.526 1.00 65.88 93 LYS A CA 1
ATOM 725 C C . LYS A 1 93 ? 27.129 1.443 -27.388 1.00 65.88 93 LYS A C 1
ATOM 727 O O . LYS A 1 93 ? 27.138 0.776 -28.425 1.00 65.88 93 LYS A O 1
ATOM 732 N N . PRO A 1 94 ? 26.094 2.213 -27.017 1.00 68.19 94 PRO A N 1
ATOM 733 C CA . PRO A 1 94 ? 24.849 2.234 -27.769 1.00 68.19 94 PRO A CA 1
ATOM 734 C C . PRO A 1 94 ? 25.084 2.730 -29.200 1.00 68.19 94 PRO A C 1
ATOM 736 O O . PRO A 1 94 ? 25.876 3.647 -29.449 1.00 68.19 94 PRO A O 1
ATOM 739 N N . THR A 1 95 ? 24.391 2.106 -30.147 1.00 76.19 95 THR A N 1
ATOM 740 C CA . THR A 1 95 ? 24.366 2.474 -31.569 1.00 76.19 95 THR A CA 1
ATOM 741 C C . THR A 1 95 ? 22.920 2.666 -32.015 1.00 76.19 95 THR A C 1
ATOM 743 O O . THR A 1 95 ? 21.999 2.319 -31.288 1.00 76.19 95 THR A O 1
ATOM 746 N N . GLN A 1 96 ? 22.687 3.173 -33.226 1.00 71.19 96 GLN A N 1
ATOM 747 C CA . GLN A 1 96 ? 21.317 3.288 -33.741 1.00 71.19 96 GLN A CA 1
ATOM 748 C C . GLN A 1 96 ? 20.622 1.919 -33.893 1.00 71.19 96 GLN A C 1
ATOM 750 O O . GLN A 1 96 ? 19.413 1.827 -33.731 1.00 71.19 96 GLN A O 1
ATOM 755 N N . ALA A 1 97 ? 21.380 0.855 -34.181 1.00 73.44 97 ALA A N 1
ATOM 756 C CA . ALA A 1 97 ? 20.848 -0.507 -34.281 1.00 73.44 97 ALA A CA 1
ATOM 757 C C . ALA A 1 97 ? 20.681 -1.192 -32.912 1.00 73.44 97 ALA A C 1
ATOM 759 O O . ALA A 1 97 ? 19.939 -2.161 -32.799 1.00 73.44 97 ALA A O 1
ATOM 760 N N . GLN A 1 98 ? 21.385 -0.704 -31.889 1.00 78.00 98 GLN A N 1
ATOM 761 C CA . GLN A 1 98 ? 21.358 -1.217 -30.519 1.00 78.00 98 GLN A CA 1
ATOM 762 C C . GLN A 1 98 ? 21.310 -0.027 -29.556 1.00 78.00 98 GLN A C 1
ATOM 764 O O . GLN A 1 98 ? 22.349 0.364 -29.007 1.00 78.00 98 GLN A O 1
ATOM 769 N N . PRO A 1 99 ? 20.144 0.623 -29.407 1.00 85.00 99 PRO A N 1
ATOM 770 C CA . PRO A 1 99 ? 20.019 1.852 -28.638 1.00 85.00 99 PRO A CA 1
ATOM 771 C C . PRO A 1 99 ? 19.908 1.558 -27.134 1.00 85.00 99 PRO A C 1
ATOM 773 O O . PRO A 1 99 ? 19.058 2.111 -26.452 1.00 85.00 99 PRO A O 1
ATOM 776 N N . TYR A 1 100 ? 20.764 0.684 -26.603 1.00 84.00 100 TYR A N 1
ATOM 777 C CA . TYR A 1 100 ? 20.808 0.324 -25.188 1.00 84.00 100 TYR A CA 1
ATOM 778 C C . TYR A 1 100 ? 22.249 0.149 -24.698 1.00 84.00 100 TYR A C 1
ATOM 780 O O . TYR A 1 100 ? 23.151 -0.190 -25.467 1.00 84.00 100 TYR A O 1
ATOM 788 N N . VAL A 1 101 ? 22.476 0.419 -23.412 1.00 81.69 101 VAL A N 1
ATOM 789 C CA . VAL A 1 101 ? 23.811 0.351 -22.786 1.00 81.69 101 VAL A CA 1
ATOM 790 C C . VAL A 1 101 ? 24.142 -1.061 -22.290 1.00 81.69 101 VAL A C 1
ATOM 792 O O . VAL A 1 101 ? 25.277 -1.525 -22.431 1.00 81.69 101 VAL A O 1
ATOM 795 N N . ILE A 1 102 ? 23.160 -1.751 -21.712 1.00 79.12 102 ILE A N 1
ATOM 796 C CA . ILE A 1 102 ? 23.285 -3.121 -21.208 1.00 79.12 102 ILE A CA 1
ATOM 797 C C . ILE A 1 102 ? 22.624 -4.075 -22.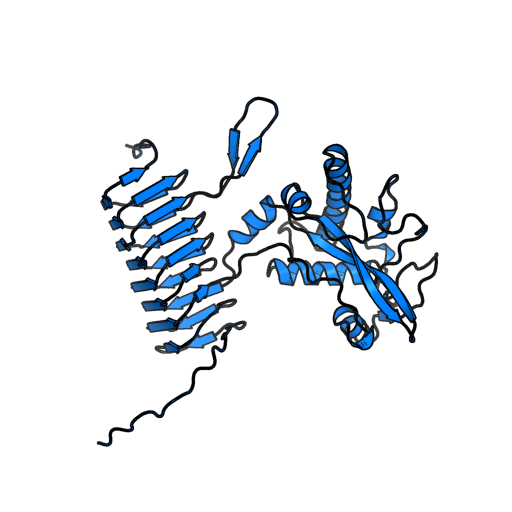204 1.00 79.12 102 ILE A C 1
ATOM 799 O O . ILE A 1 102 ? 21.450 -3.928 -22.528 1.00 79.12 102 ILE A O 1
ATOM 803 N N . GLU A 1 103 ? 23.380 -5.061 -22.677 1.00 82.31 103 GLU A N 1
ATOM 804 C CA . GLU A 1 103 ? 22.906 -6.081 -23.610 1.00 82.31 103 GLU A CA 1
ATOM 805 C C . GLU A 1 103 ? 22.946 -7.463 -22.958 1.00 82.31 103 GLU A C 1
ATOM 807 O O . GLU A 1 103 ? 23.971 -7.897 -22.429 1.00 82.31 103 GLU A O 1
ATOM 812 N N . THR A 1 104 ? 21.842 -8.182 -23.061 1.00 76.81 104 THR A N 1
ATOM 813 C CA . THR A 1 104 ? 21.712 -9.598 -22.755 1.00 76.81 104 THR A CA 1
ATOM 814 C C . THR A 1 104 ? 22.393 -10.407 -23.844 1.00 76.81 104 THR A C 1
ATOM 816 O O . THR A 1 104 ? 22.202 -10.184 -25.041 1.00 76.81 104 THR A O 1
ATOM 819 N N . ARG A 1 105 ? 23.209 -11.386 -23.459 1.00 69.50 105 ARG A N 1
ATOM 820 C CA . ARG A 1 105 ? 23.832 -12.261 -24.449 1.00 69.50 105 ARG A CA 1
ATOM 821 C C . ARG A 1 105 ? 22.787 -13.205 -25.037 1.00 69.50 105 ARG A C 1
ATOM 823 O O . ARG A 1 105 ? 22.167 -13.995 -24.326 1.00 69.50 105 ARG A O 1
ATOM 830 N N . ASN A 1 106 ? 22.652 -13.150 -26.357 1.00 73.38 106 ASN A N 1
ATOM 831 C CA . ASN A 1 106 ? 21.727 -13.969 -27.142 1.00 73.38 106 ASN A CA 1
ATOM 832 C C . ASN A 1 106 ? 21.931 -15.488 -26.986 1.00 73.38 106 ASN A C 1
ATOM 834 O O . ASN A 1 106 ? 21.011 -16.256 -27.239 1.00 73.38 106 ASN A O 1
ATOM 838 N N . GLU A 1 107 ? 23.112 -15.925 -26.540 1.00 72.06 107 GLU A N 1
ATOM 839 C CA . GLU A 1 107 ? 23.405 -17.322 -26.193 1.00 72.06 107 GLU A CA 1
ATOM 840 C C . GLU A 1 107 ? 22.562 -17.855 -25.018 1.00 72.06 107 GLU A C 1
ATOM 842 O O . GLU A 1 107 ? 22.430 -19.069 -24.871 1.00 72.06 107 GLU A O 1
ATOM 847 N N . PHE A 1 108 ? 21.955 -16.967 -24.218 1.00 65.94 108 PHE A N 1
ATOM 848 C CA . PHE A 1 108 ? 21.101 -17.329 -23.082 1.00 65.94 108 PHE A CA 1
ATOM 849 C C . PHE A 1 108 ? 19.626 -16.964 -23.269 1.00 65.94 108 PHE A C 1
ATOM 851 O O . PHE A 1 108 ? 18.768 -17.636 -22.700 1.00 65.94 108 PHE A O 1
ATOM 858 N N . VAL A 1 109 ? 19.323 -15.895 -24.013 1.00 69.94 109 VAL A N 1
ATOM 859 C CA . VAL A 1 109 ? 17.964 -15.343 -24.120 1.00 69.94 109 VAL A CA 1
ATOM 860 C C . VAL A 1 109 ? 17.711 -14.784 -25.520 1.00 69.94 109 VAL A C 1
ATOM 862 O O . VAL A 1 109 ? 18.487 -13.971 -26.019 1.00 69.94 109 VAL A O 1
ATOM 865 N N . ASP A 1 110 ? 16.584 -15.159 -26.127 1.00 75.75 110 ASP A N 1
ATOM 866 C CA . ASP A 1 110 ? 16.067 -14.494 -27.326 1.00 75.75 110 ASP A CA 1
ATOM 867 C C . ASP A 1 110 ? 15.282 -13.234 -26.934 1.00 75.75 110 ASP A C 1
ATOM 869 O O . ASP A 1 110 ? 14.116 -13.300 -26.543 1.00 75.75 110 ASP A O 1
ATOM 873 N N . ILE A 1 111 ? 15.931 -12.071 -27.042 1.00 78.75 111 ILE A N 1
ATOM 874 C CA . ILE A 1 111 ? 15.347 -10.776 -26.662 1.00 78.75 111 ILE A CA 1
ATOM 875 C C . ILE A 1 111 ? 14.151 -10.364 -27.537 1.00 78.75 111 ILE A C 1
ATOM 877 O O . ILE A 1 111 ? 13.394 -9.478 -27.150 1.00 78.75 111 ILE A O 1
ATOM 881 N N . THR A 1 112 ? 13.954 -10.994 -28.702 1.00 82.56 112 THR A N 1
ATOM 882 C CA . THR A 1 112 ? 12.851 -10.652 -29.619 1.00 82.56 112 THR A CA 1
ATOM 883 C C . THR A 1 112 ? 11.483 -11.103 -29.108 1.00 82.56 112 THR A C 1
ATOM 885 O O . THR A 1 112 ? 10.460 -10.615 -29.583 1.00 82.56 112 THR A O 1
ATOM 888 N N . GLN A 1 113 ? 11.462 -11.985 -28.105 1.00 79.75 113 GLN A N 1
ATOM 889 C CA . GLN A 1 113 ? 10.243 -12.476 -27.460 1.00 79.75 113 GLN A CA 1
ATOM 890 C C . GLN A 1 113 ? 9.644 -11.475 -26.458 1.00 79.75 113 GLN A C 1
ATOM 892 O O . GLN A 1 113 ? 8.564 -11.720 -25.927 1.00 79.75 113 GLN A O 1
ATOM 897 N N . PHE A 1 114 ? 10.333 -10.365 -26.172 1.00 84.06 114 PHE A N 1
ATOM 898 C CA . PHE A 1 114 ? 9.954 -9.425 -25.120 1.00 84.06 114 PHE A CA 1
ATOM 899 C C . PHE A 1 114 ? 9.535 -8.073 -25.712 1.00 84.06 114 PHE A C 1
ATOM 901 O O . PHE A 1 114 ? 10.316 -7.389 -26.379 1.00 84.06 114 PHE A O 1
ATOM 908 N N . LYS A 1 115 ? 8.294 -7.653 -25.438 1.00 90.50 115 LYS A N 1
ATOM 909 C CA . LYS A 1 115 ? 7.830 -6.282 -25.696 1.00 90.50 115 LYS A CA 1
ATOM 910 C C . LYS A 1 115 ? 8.486 -5.333 -24.691 1.00 90.50 115 LYS A C 1
ATOM 912 O O . LYS A 1 115 ? 8.511 -5.640 -23.509 1.00 90.50 115 LYS A O 1
ATOM 917 N N . ALA A 1 116 ? 9.018 -4.198 -25.135 1.00 91.75 116 ALA A N 1
ATOM 918 C CA . ALA A 1 116 ? 9.803 -3.294 -24.288 1.00 91.75 116 ALA A CA 1
ATOM 919 C C . ALA A 1 116 ? 9.684 -1.831 -24.743 1.00 91.75 116 ALA A C 1
ATOM 921 O O . ALA A 1 116 ? 8.814 -1.504 -25.551 1.00 91.75 116 ALA A O 1
ATOM 922 N N . SER A 1 117 ? 10.586 -0.965 -24.281 1.00 91.62 117 SER A N 1
ATOM 923 C CA . SER A 1 117 ? 10.703 0.459 -24.636 1.00 91.62 117 SER A CA 1
ATOM 924 C C . SER A 1 117 ? 10.430 0.792 -26.104 1.00 91.62 117 SER A C 1
ATOM 926 O O . SER A 1 117 ? 9.657 1.700 -26.407 1.00 91.62 117 SER A O 1
ATOM 928 N N . GLN A 1 118 ? 11.000 0.011 -27.022 1.00 87.62 118 GLN A N 1
ATOM 929 C CA . GLN A 1 118 ? 10.818 0.146 -28.470 1.00 87.62 118 GLN A CA 1
ATOM 930 C C . GLN A 1 118 ? 9.348 0.151 -28.918 1.00 87.62 118 GLN A C 1
ATOM 932 O O . GLN A 1 118 ? 9.002 0.841 -29.873 1.00 87.62 118 GLN A O 1
ATOM 937 N N . TYR A 1 119 ? 8.474 -0.579 -28.221 1.00 91.25 119 TYR A N 1
ATOM 938 C CA . TYR A 1 119 ? 7.042 -0.596 -28.503 1.00 91.25 119 TYR A CA 1
ATOM 939 C C . TYR A 1 119 ? 6.366 0.727 -28.137 1.00 91.25 119 TYR A C 1
ATOM 941 O O . TYR A 1 119 ? 5.519 1.205 -28.890 1.00 91.25 119 TYR A O 1
ATOM 949 N N . LEU A 1 120 ? 6.758 1.342 -27.015 1.00 89.94 120 LEU A N 1
ATOM 950 C CA . LEU A 1 120 ? 6.276 2.675 -26.661 1.00 89.94 120 LEU A CA 1
ATOM 951 C C . LEU A 1 120 ? 6.817 3.689 -27.659 1.00 89.94 120 LEU A C 1
ATOM 953 O O . LEU A 1 120 ? 6.036 4.402 -28.269 1.00 89.94 120 LEU A O 1
ATOM 957 N N . PHE A 1 121 ? 8.134 3.691 -27.891 1.00 88.62 121 PHE A N 1
ATOM 958 C CA . PHE A 1 121 ? 8.832 4.694 -28.702 1.00 88.62 121 PHE A CA 1
ATOM 959 C C . PHE A 1 121 ? 8.462 4.686 -30.189 1.00 88.62 121 PHE A C 1
ATOM 961 O O . PHE A 1 121 ? 8.708 5.671 -30.881 1.00 88.62 121 PHE A O 1
ATOM 968 N N . ALA A 1 122 ? 7.865 3.603 -30.688 1.00 85.69 122 ALA A N 1
ATOM 969 C CA . ALA A 1 122 ? 7.411 3.505 -32.070 1.00 85.69 122 ALA A CA 1
ATOM 970 C C . ALA A 1 122 ? 6.161 4.353 -32.376 1.00 85.69 122 ALA A C 1
ATOM 972 O O . ALA A 1 122 ? 5.818 4.514 -33.551 1.00 85.69 122 ALA A O 1
ATOM 973 N N . ARG A 1 123 ? 5.456 4.887 -31.364 1.00 80.50 123 ARG A N 1
ATOM 974 C CA . ARG A 1 123 ? 4.257 5.702 -31.606 1.00 80.50 123 ARG A CA 1
ATOM 975 C C . ARG A 1 123 ? 4.579 7.074 -32.214 1.00 80.50 123 ARG A C 1
ATOM 977 O O . ARG A 1 123 ? 5.569 7.714 -31.856 1.00 80.50 123 ARG A O 1
ATOM 984 N N . PRO A 1 124 ? 3.711 7.577 -33.110 1.00 74.69 124 PRO A N 1
ATOM 985 C CA . PRO A 1 124 ? 3.806 8.949 -33.587 1.00 74.69 124 PRO A CA 1
ATOM 986 C C . PRO A 1 124 ? 3.482 9.940 -32.457 1.00 74.69 124 PRO A C 1
ATOM 988 O O . PRO A 1 124 ? 2.676 9.650 -31.578 1.00 74.69 124 PRO A O 1
A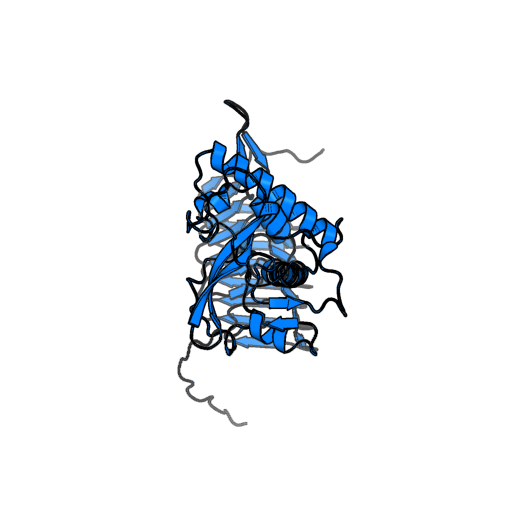TOM 991 N N . ASN A 1 125 ? 4.069 11.140 -32.511 1.00 75.88 125 ASN A N 1
ATOM 992 C CA . ASN A 1 125 ? 3.807 12.258 -31.584 1.00 75.88 125 ASN A CA 1
ATOM 993 C C . ASN A 1 125 ? 4.196 12.019 -30.114 1.00 75.88 125 ASN A C 1
ATOM 995 O O . ASN A 1 125 ? 3.699 12.697 -29.210 1.00 75.88 125 ASN A O 1
ATOM 999 N N . ILE A 1 126 ? 5.120 11.096 -29.866 1.00 81.31 126 ILE A N 1
ATOM 1000 C CA . ILE A 1 126 ? 5.734 10.962 -28.550 1.00 81.31 126 ILE A CA 1
ATOM 1001 C C . ILE A 1 126 ? 6.627 12.165 -28.250 1.00 81.31 126 ILE A C 1
ATOM 1003 O O . ILE A 1 126 ? 7.445 12.577 -29.075 1.00 81.31 126 ILE A O 1
ATOM 1007 N N . ARG A 1 127 ? 6.509 12.694 -27.031 1.00 80.94 127 ARG A N 1
ATOM 1008 C CA . ARG A 1 127 ? 7.377 13.748 -26.503 1.00 80.94 127 ARG A CA 1
ATOM 1009 C C . ARG A 1 127 ? 8.539 13.138 -25.724 1.00 80.94 127 ARG A C 1
ATOM 1011 O O . ARG A 1 127 ? 8.329 12.485 -24.703 1.00 80.94 127 ARG A O 1
ATOM 1018 N N . PHE A 1 128 ? 9.759 13.424 -26.163 1.00 82.94 128 PHE A N 1
ATOM 1019 C CA . PHE A 1 128 ? 10.990 13.188 -25.405 1.00 82.94 128 PHE A CA 1
ATOM 1020 C C . PHE A 1 128 ? 11.525 14.516 -24.864 1.00 82.94 128 PHE A C 1
ATOM 1022 O O . PHE A 1 128 ? 11.340 15.559 -25.493 1.00 82.94 128 PHE A O 1
ATOM 1029 N N . LEU A 1 129 ? 12.194 14.484 -23.706 1.00 78.56 129 LEU A N 1
ATOM 1030 C CA . LEU A 1 129 ? 12.793 15.678 -23.101 1.00 78.56 129 LEU A CA 1
ATOM 1031 C C . LEU A 1 129 ? 13.828 16.319 -24.028 1.00 78.56 129 LEU A C 1
ATOM 1033 O O . LEU A 1 129 ? 13.939 17.540 -24.062 1.00 78.56 129 LEU A O 1
ATOM 1037 N N . ASP A 1 130 ? 14.573 15.492 -24.761 1.00 73.75 130 ASP A N 1
ATOM 1038 C CA . ASP A 1 130 ? 15.448 15.925 -25.843 1.00 73.75 130 ASP A CA 1
ATOM 1039 C C . ASP A 1 130 ? 14.730 15.723 -27.191 1.00 73.75 130 ASP A C 1
ATOM 1041 O O . ASP A 1 130 ? 14.658 14.594 -27.684 1.00 73.75 130 ASP A O 1
ATOM 1045 N N . PRO A 1 131 ? 14.208 16.792 -27.821 1.00 65.00 131 PRO A N 1
ATOM 1046 C CA . PRO A 1 131 ? 13.500 16.689 -29.095 1.00 65.00 131 PRO A CA 1
ATOM 1047 C C . PRO A 1 131 ? 14.417 16.319 -30.269 1.00 65.00 131 PRO A C 1
ATOM 1049 O O . PRO A 1 131 ? 13.923 15.946 -31.331 1.00 65.00 131 PRO A O 1
ATOM 1052 N N . ALA A 1 132 ? 15.743 16.445 -30.113 1.00 65.62 132 ALA A N 1
ATOM 1053 C CA . ALA A 1 132 ? 16.725 16.061 -31.126 1.00 65.62 132 ALA A CA 1
ATOM 1054 C C . ALA A 1 132 ? 17.101 14.569 -31.050 1.00 65.62 132 ALA A C 1
ATOM 1056 O O . ALA A 1 132 ? 17.827 14.060 -31.914 1.00 65.62 132 ALA A O 1
ATOM 1057 N N . MET A 1 133 ? 16.600 13.853 -30.039 1.00 65.31 133 MET A N 1
ATOM 1058 C CA . MET A 1 133 ? 16.858 12.437 -29.818 1.00 65.31 133 MET A CA 1
ATOM 1059 C C . MET A 1 133 ? 16.088 11.581 -30.835 1.00 65.31 133 MET A C 1
ATOM 1061 O O . MET A 1 133 ? 15.007 11.069 -30.575 1.00 65.31 133 MET A O 1
ATOM 1065 N N . SER A 1 134 ? 16.672 11.415 -32.024 1.00 60.53 134 SER A N 1
ATOM 1066 C CA . SER A 1 134 ? 16.120 10.577 -33.106 1.00 60.53 134 SER A CA 1
ATOM 1067 C C . SER A 1 134 ? 16.070 9.076 -32.782 1.00 60.53 134 SER A C 1
ATOM 1069 O O . SER A 1 134 ? 15.352 8.333 -33.444 1.00 60.53 134 SER A O 1
ATOM 1071 N N . SER A 1 135 ? 16.831 8.630 -31.777 1.00 69.25 135 SER A N 1
ATOM 1072 C CA . SER A 1 135 ? 16.816 7.263 -31.253 1.00 69.25 135 SER A CA 1
ATOM 1073 C C . SER A 1 135 ? 17.058 7.313 -29.741 1.00 69.25 135 SER A C 1
ATOM 1075 O O . SER A 1 135 ? 18.208 7.501 -29.330 1.00 69.25 135 SER A O 1
ATOM 1077 N N . PRO A 1 136 ? 16.016 7.195 -28.903 1.00 80.88 136 PRO A N 1
ATOM 1078 C CA . PRO A 1 136 ? 16.181 7.167 -27.456 1.00 80.88 136 PRO A CA 1
ATOM 1079 C C . PRO A 1 136 ? 17.050 5.990 -27.024 1.00 80.88 136 PRO A C 1
ATOM 1081 O O . PRO A 1 136 ? 16.819 4.861 -27.445 1.00 80.88 136 PRO A O 1
ATOM 1084 N N . ILE A 1 137 ? 18.062 6.269 -26.200 1.00 83.69 137 ILE A N 1
ATOM 1085 C CA . ILE A 1 137 ? 18.954 5.247 -25.647 1.00 83.69 137 ILE A CA 1
ATOM 1086 C C . ILE A 1 137 ? 18.365 4.773 -24.324 1.00 83.69 137 ILE A C 1
ATOM 1088 O O . ILE A 1 137 ? 18.166 5.599 -23.436 1.00 83.69 137 ILE A O 1
ATOM 1092 N N . THR A 1 138 ? 18.128 3.475 -24.153 1.00 88.88 138 THR A N 1
ATOM 1093 C CA . THR A 1 138 ? 17.729 2.888 -22.867 1.00 88.88 138 THR A CA 1
ATOM 1094 C C . THR A 1 138 ? 18.923 2.353 -22.085 1.00 88.88 138 THR A C 1
ATOM 1096 O O . THR A 1 138 ? 20.024 2.150 -22.605 1.00 88.88 138 THR A O 1
ATOM 1099 N N . LEU A 1 139 ? 18.740 2.161 -20.781 1.00 83.69 139 LEU A N 1
ATOM 1100 C CA . LEU A 1 139 ? 19.800 1.643 -19.924 1.00 83.69 139 LEU A CA 1
ATOM 1101 C C . LEU A 1 139 ? 20.096 0.161 -20.210 1.00 83.69 139 LEU A C 1
ATOM 1103 O O . LEU A 1 139 ? 21.247 -0.251 -20.103 1.00 83.69 139 LEU A O 1
ATOM 1107 N N . GLY A 1 140 ? 19.111 -0.611 -20.664 1.00 83.94 140 GLY A N 1
ATOM 1108 C CA . GLY A 1 140 ? 19.303 -1.994 -21.088 1.00 83.94 140 GLY A CA 1
ATOM 1109 C C . GLY A 1 140 ? 18.299 -2.434 -22.144 1.00 83.94 140 GLY A C 1
ATOM 1110 O O . GLY A 1 140 ? 17.370 -1.697 -22.463 1.00 83.94 140 GLY A O 1
ATOM 1111 N N . ASP A 1 141 ? 18.526 -3.615 -22.710 1.00 85.88 141 ASP A N 1
ATOM 1112 C CA . ASP A 1 141 ? 17.633 -4.221 -23.695 1.00 85.88 141 ASP A CA 1
ATOM 1113 C C . ASP A 1 141 ? 16.320 -4.750 -23.092 1.00 85.88 141 ASP A C 1
ATOM 1115 O O . ASP A 1 141 ? 16.080 -4.673 -21.887 1.00 85.88 141 ASP A O 1
ATOM 1119 N N . ALA A 1 142 ? 15.459 -5.309 -23.946 1.00 87.62 142 ALA A N 1
ATOM 1120 C CA . ALA A 1 142 ? 14.118 -5.750 -23.575 1.00 87.62 142 ALA A CA 1
ATOM 1121 C C . ALA A 1 142 ? 14.087 -6.740 -22.397 1.00 87.62 142 ALA A C 1
ATOM 1123 O O . ALA A 1 142 ? 13.258 -6.601 -21.498 1.00 87.62 142 ALA A O 1
ATOM 1124 N N . TYR A 1 143 ? 15.006 -7.709 -22.366 1.00 83.00 143 TYR A N 1
ATOM 1125 C CA . TYR A 1 143 ? 15.062 -8.686 -21.279 1.00 83.00 143 TYR A CA 1
ATOM 1126 C C . TYR A 1 143 ? 15.545 -8.044 -19.973 1.00 83.00 143 TYR A C 1
ATOM 1128 O O . TYR A 1 143 ? 14.977 -8.294 -18.909 1.00 83.00 143 TYR A O 1
ATOM 1136 N N . TRP A 1 144 ? 16.551 -7.168 -20.044 1.00 83.44 144 TRP A N 1
ATOM 1137 C CA . TRP A 1 144 ? 17.008 -6.425 -18.873 1.00 83.44 144 TRP A CA 1
ATOM 1138 C C . TRP A 1 144 ? 15.911 -5.503 -18.316 1.00 83.44 144 TRP A C 1
ATOM 1140 O O . TRP A 1 144 ? 15.690 -5.470 -17.105 1.00 83.44 144 TRP A O 1
ATOM 1150 N N . GLU A 1 145 ? 15.176 -4.796 -19.179 1.00 86.69 145 GLU A N 1
ATOM 1151 C CA . GLU A 1 145 ? 14.054 -3.940 -18.775 1.00 86.69 145 GLU A CA 1
ATOM 1152 C C . GLU A 1 145 ? 12.973 -4.737 -18.028 1.00 86.69 145 GLU A C 1
ATOM 1154 O O . GLU A 1 145 ? 12.483 -4.281 -16.993 1.00 86.69 145 GLU A O 1
ATOM 1159 N N . HIS A 1 146 ? 12.653 -5.950 -18.488 1.00 85.31 146 HIS A N 1
ATOM 1160 C CA . HIS A 1 146 ? 11.717 -6.858 -17.813 1.00 85.31 146 HIS A CA 1
ATOM 1161 C C . HIS A 1 146 ? 12.194 -7.252 -16.417 1.00 85.31 146 HIS A C 1
ATOM 1163 O O . HIS A 1 146 ? 11.407 -7.215 -15.474 1.00 85.31 146 HIS A O 1
ATOM 1169 N N . GLN A 1 147 ? 13.481 -7.561 -16.243 1.00 80.44 147 GLN A N 1
ATOM 1170 C CA . GLN A 1 147 ? 14.032 -7.849 -14.915 1.00 80.44 147 GLN A CA 1
ATOM 1171 C C . GLN A 1 147 ? 13.934 -6.641 -13.979 1.00 80.44 147 GLN A C 1
ATOM 1173 O O . GLN A 1 147 ? 13.557 -6.786 -12.814 1.00 80.44 147 GLN A O 1
ATOM 1178 N N . GLN A 1 148 ? 14.220 -5.436 -14.482 1.00 82.19 148 GLN A N 1
ATOM 1179 C CA . GLN A 1 148 ? 14.088 -4.217 -13.683 1.00 82.19 148 GLN A CA 1
ATOM 1180 C C . GLN A 1 148 ? 12.637 -3.924 -13.308 1.00 82.19 148 GLN A C 1
ATOM 1182 O O . GLN A 1 148 ? 12.367 -3.485 -12.191 1.00 82.19 148 GLN A O 1
ATOM 1187 N N . LEU A 1 149 ? 11.694 -4.153 -14.219 1.00 86.06 149 LEU A N 1
ATOM 1188 C CA . LEU A 1 149 ? 10.272 -3.993 -13.937 1.00 86.06 149 LEU A CA 1
ATOM 1189 C C . LEU A 1 149 ? 9.776 -5.057 -12.956 1.00 86.06 149 LEU A C 1
ATOM 1191 O O . LEU A 1 149 ? 9.057 -4.720 -12.023 1.00 86.06 149 LEU A O 1
ATOM 1195 N N . GLN A 1 150 ? 10.218 -6.309 -13.085 1.00 81.94 150 GLN A N 1
ATOM 1196 C CA . GLN A 1 150 ? 9.911 -7.373 -12.127 1.00 81.94 150 GLN A CA 1
ATOM 1197 C C . GLN A 1 150 ? 10.419 -7.025 -10.724 1.00 81.94 150 GLN A C 1
ATOM 1199 O O . GLN A 1 150 ? 9.696 -7.198 -9.741 1.00 81.94 150 GLN A O 1
ATOM 1204 N N . LYS A 1 151 ? 11.647 -6.507 -10.626 1.00 77.94 151 LYS A N 1
ATOM 1205 C CA . LYS A 1 151 ? 12.218 -6.026 -9.367 1.00 77.94 151 LYS A CA 1
ATOM 1206 C C . LYS A 1 151 ? 11.377 -4.896 -8.780 1.00 77.94 151 LYS A C 1
ATOM 1208 O O . LYS A 1 151 ? 11.014 -4.972 -7.614 1.00 77.94 151 LYS A O 1
ATOM 1213 N N . GLN A 1 152 ? 10.982 -3.915 -9.592 1.00 83.38 152 GLN A N 1
ATOM 1214 C CA . GLN A 1 152 ? 10.103 -2.824 -9.157 1.00 83.38 152 GLN A CA 1
ATOM 1215 C C . GLN A 1 152 ? 8.731 -3.321 -8.690 1.00 83.38 152 GLN A C 1
ATOM 1217 O O . GLN A 1 152 ? 8.275 -2.880 -7.638 1.00 83.38 152 GLN A O 1
ATOM 1222 N N . ILE A 1 153 ? 8.107 -4.271 -9.400 1.00 83.12 153 ILE A N 1
ATOM 1223 C CA . ILE A 1 153 ? 6.872 -4.933 -8.951 1.00 83.12 153 ILE A CA 1
ATOM 1224 C C . ILE A 1 153 ? 7.110 -5.544 -7.571 1.00 83.12 153 ILE A C 1
ATOM 1226 O O . ILE A 1 153 ? 6.387 -5.226 -6.630 1.00 83.12 153 ILE A O 1
ATOM 1230 N N . SER A 1 154 ? 8.147 -6.367 -7.414 1.00 74.19 154 SER A N 1
ATOM 1231 C CA . SER A 1 154 ? 8.441 -7.027 -6.1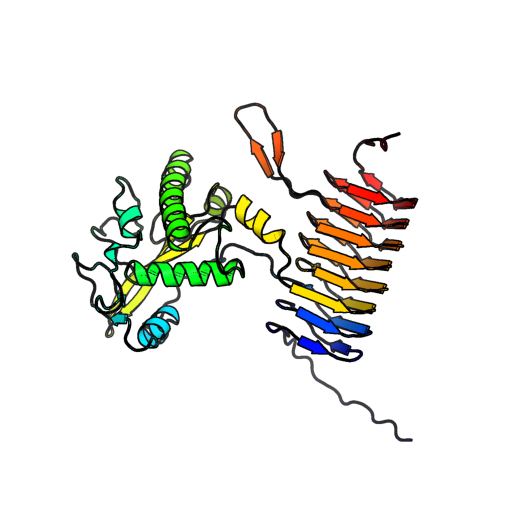41 1.00 74.19 154 SER A CA 1
ATOM 1232 C C . SER A 1 154 ? 8.743 -6.039 -5.014 1.00 74.19 154 SER A C 1
ATOM 1234 O O . SER A 1 154 ? 8.319 -6.252 -3.881 1.00 74.19 154 SER A O 1
ATOM 1236 N N . GLU A 1 155 ? 9.471 -4.962 -5.287 1.00 70.62 155 GLU A N 1
ATOM 1237 C CA . GLU A 1 155 ? 9.867 -3.972 -4.287 1.00 70.62 155 GLU A CA 1
ATOM 1238 C C . GLU A 1 155 ? 8.690 -3.100 -3.840 1.00 70.62 155 GLU A C 1
ATOM 1240 O O . GLU A 1 155 ? 8.531 -2.884 -2.633 1.00 70.62 155 GLU A O 1
ATOM 1245 N N . GLN A 1 156 ? 7.864 -2.637 -4.785 1.00 77.06 156 GLN A N 1
ATOM 1246 C CA . GLN A 1 156 ? 6.708 -1.776 -4.518 1.00 77.06 156 GLN A CA 1
ATOM 1247 C C . GLN A 1 156 ? 5.540 -2.561 -3.922 1.00 77.06 156 GLN A C 1
ATOM 1249 O O . GLN A 1 156 ? 4.937 -2.123 -2.947 1.00 77.06 156 GLN A O 1
ATOM 1254 N N . THR A 1 157 ? 5.226 -3.728 -4.487 1.00 76.81 157 THR A N 1
ATOM 1255 C CA . THR A 1 157 ? 4.000 -4.472 -4.154 1.00 76.81 157 THR A CA 1
ATOM 1256 C C . THR A 1 157 ? 4.220 -5.579 -3.126 1.00 76.81 157 THR A C 1
ATOM 1258 O O . THR A 1 157 ? 3.253 -6.066 -2.548 1.00 76.81 157 THR A O 1
ATOM 1261 N N . LYS A 1 158 ? 5.477 -5.999 -2.907 1.00 74.06 158 LYS A N 1
ATOM 1262 C CA . LYS A 1 158 ? 5.855 -7.223 -2.167 1.00 74.06 158 LYS A CA 1
ATOM 1263 C C . LYS A 1 158 ? 5.272 -8.514 -2.757 1.00 74.06 158 LYS A C 1
ATOM 1265 O O . LYS A 1 158 ? 5.295 -9.557 -2.109 1.00 74.06 158 LYS A O 1
ATOM 1270 N N . GLN A 1 159 ? 4.783 -8.466 -3.993 1.00 75.69 159 GLN A N 1
ATOM 1271 C CA . GLN A 1 159 ? 4.252 -9.612 -4.721 1.00 75.69 159 GLN A CA 1
ATOM 1272 C C . GLN A 1 159 ? 5.210 -10.028 -5.837 1.00 75.69 159 GLN A C 1
ATOM 1274 O O . GLN A 1 159 ? 5.948 -9.223 -6.397 1.00 75.69 159 GLN A O 1
ATOM 1279 N N . THR A 1 160 ? 5.178 -11.310 -6.199 1.00 69.38 160 THR A N 1
ATOM 1280 C CA . THR A 1 160 ? 5.960 -11.827 -7.332 1.00 69.38 160 THR A CA 1
ATOM 1281 C C . THR A 1 160 ? 5.356 -11.455 -8.685 1.00 69.38 160 THR A C 1
ATOM 1283 O O . THR A 1 160 ? 6.030 -11.601 -9.701 1.00 69.38 160 THR A O 1
ATOM 1286 N N . ARG A 1 161 ? 4.094 -11.007 -8.713 1.00 78.00 161 ARG A N 1
ATOM 1287 C CA . ARG A 1 161 ? 3.342 -10.588 -9.902 1.00 78.00 161 ARG A CA 1
ATOM 1288 C C . ARG A 1 161 ? 2.404 -9.448 -9.532 1.00 78.00 161 ARG A C 1
ATOM 1290 O O . ARG A 1 161 ? 1.890 -9.445 -8.421 1.00 78.00 161 ARG A O 1
ATOM 1297 N N . LEU A 1 162 ? 2.161 -8.538 -10.475 1.00 87.00 162 LEU A N 1
ATOM 1298 C CA . LEU A 1 162 ? 1.243 -7.412 -10.284 1.00 87.00 162 LEU A CA 1
ATOM 1299 C C . LEU A 1 162 ? -0.229 -7.818 -10.465 1.00 87.00 162 LEU A C 1
ATOM 1301 O O . LEU A 1 162 ? -1.093 -7.349 -9.734 1.00 87.00 162 LEU A O 1
ATOM 1305 N N . TYR A 1 163 ? -0.513 -8.712 -11.418 1.00 86.94 163 TYR A N 1
ATOM 1306 C CA . TYR A 1 163 ? -1.860 -9.213 -11.693 1.00 86.94 163 TYR A CA 1
ATOM 1307 C C . TYR A 1 163 ? -1.917 -10.725 -11.465 1.00 86.94 163 TYR A C 1
ATOM 1309 O O . TYR A 1 163 ? -1.125 -11.470 -12.043 1.00 86.94 163 TYR A O 1
ATOM 1317 N N . ALA A 1 164 ? -2.863 -11.186 -10.643 1.00 80.69 164 ALA A N 1
ATOM 1318 C CA . ALA A 1 164 ? -2.963 -12.593 -10.246 1.00 80.69 164 ALA A CA 1
ATOM 1319 C C . ALA A 1 164 ? -3.162 -13.550 -11.440 1.00 80.69 164 ALA A C 1
ATOM 1321 O O . ALA A 1 164 ? -2.557 -14.621 -11.480 1.00 80.69 164 ALA A O 1
ATOM 1322 N N . ASP A 1 165 ? -3.957 -13.133 -12.429 1.00 84.06 165 ASP A N 1
ATOM 1323 C CA . ASP A 1 165 ? -4.351 -13.962 -13.577 1.00 84.06 165 ASP A CA 1
ATOM 1324 C C . ASP A 1 165 ? -3.368 -13.910 -14.760 1.00 84.06 165 ASP A C 1
ATOM 1326 O O . ASP A 1 165 ? -3.614 -14.528 -15.796 1.00 84.06 165 ASP A O 1
ATOM 1330 N N . TYR A 1 166 ? -2.259 -13.176 -14.637 1.00 82.56 166 TYR A N 1
ATOM 1331 C CA . TYR A 1 166 ? -1.286 -12.996 -15.715 1.00 82.56 166 TYR A CA 1
ATOM 1332 C C . TYR A 1 166 ? 0.029 -13.694 -15.367 1.00 82.56 166 TYR A C 1
ATOM 1334 O O . TYR A 1 166 ? 0.463 -13.735 -14.212 1.00 82.56 166 TYR A O 1
ATOM 1342 N N . ASP A 1 167 ? 0.696 -14.257 -16.375 1.00 82.50 167 ASP A N 1
ATOM 1343 C CA . ASP A 1 167 ? 2.126 -14.534 -16.260 1.00 82.50 167 ASP A CA 1
ATOM 1344 C C . ASP A 1 167 ? 2.940 -13.237 -16.411 1.00 82.50 167 ASP A C 1
ATOM 1346 O O . ASP A 1 167 ? 2.392 -12.155 -16.636 1.00 82.50 167 ASP A O 1
ATOM 1350 N N . MET A 1 168 ? 4.257 -13.323 -16.224 1.00 80.56 168 MET A N 1
ATOM 1351 C CA . MET A 1 168 ? 5.110 -12.136 -16.214 1.00 80.56 168 MET A CA 1
ATOM 1352 C C . MET A 1 168 ? 5.176 -11.449 -17.589 1.00 80.56 168 MET A C 1
ATOM 1354 O O . MET A 1 168 ? 5.092 -10.226 -17.661 1.00 80.56 168 MET A O 1
ATOM 1358 N N . ASN A 1 169 ? 5.253 -12.215 -18.681 1.00 83.06 169 ASN A N 1
ATOM 1359 C CA . ASN A 1 169 ? 5.315 -11.646 -20.028 1.00 83.06 169 ASN A CA 1
ATOM 1360 C C . ASN A 1 169 ? 3.989 -10.969 -20.382 1.00 83.06 169 ASN A C 1
ATOM 1362 O O . ASN A 1 169 ? 3.987 -9.826 -20.826 1.00 83.06 169 ASN A O 1
ATOM 1366 N N . ALA A 1 170 ? 2.865 -11.626 -20.089 1.00 87.00 170 ALA A N 1
ATOM 1367 C CA . ALA A 1 170 ? 1.536 -11.062 -20.283 1.00 87.00 170 ALA A CA 1
ATOM 1368 C C . ALA A 1 170 ? 1.298 -9.823 -19.395 1.00 87.00 170 ALA A C 1
ATOM 1370 O O . ALA A 1 170 ? 0.619 -8.887 -19.813 1.00 87.00 170 ALA A O 1
ATOM 1371 N N . THR A 1 171 ? 1.873 -9.791 -18.185 1.00 90.19 171 THR A N 1
ATOM 1372 C CA . THR A 1 171 ? 1.847 -8.611 -17.302 1.00 90.19 171 THR A CA 1
ATOM 1373 C C . THR A 1 171 ? 2.554 -7.429 -17.959 1.00 90.19 171 THR A C 1
ATOM 1375 O O . THR A 1 171 ? 1.993 -6.337 -18.009 1.00 90.19 171 THR A O 1
ATOM 1378 N N . PHE A 1 172 ? 3.759 -7.631 -18.496 1.00 92.25 172 PHE A N 1
ATOM 1379 C CA . PHE A 1 172 ? 4.496 -6.558 -19.162 1.00 92.25 172 PHE A CA 1
ATOM 1380 C C . PHE A 1 172 ? 3.853 -6.135 -20.477 1.00 92.25 172 PHE A C 1
ATOM 1382 O O . PHE A 1 172 ? 3.731 -4.937 -20.719 1.00 92.25 172 PHE A O 1
ATOM 1389 N N . ASP A 1 173 ? 3.370 -7.079 -21.286 1.00 92.12 173 ASP A N 1
ATOM 1390 C CA . ASP A 1 173 ? 2.633 -6.767 -22.511 1.00 92.12 173 ASP A CA 1
ATOM 1391 C 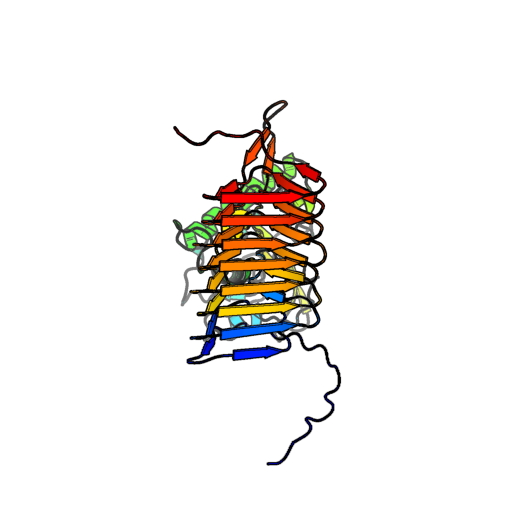C . ASP A 1 173 ? 1.450 -5.846 -22.231 1.00 92.12 173 ASP A C 1
ATOM 1393 O O . ASP A 1 173 ? 1.280 -4.844 -22.929 1.00 92.12 173 ASP A O 1
ATOM 1397 N N . ARG A 1 174 ? 0.689 -6.167 -21.179 1.00 95.19 174 ARG A N 1
ATOM 1398 C CA . ARG A 1 174 ? -0.438 -5.369 -20.708 1.00 95.19 174 ARG A CA 1
ATOM 1399 C C . ARG A 1 174 ? 0.007 -3.987 -20.233 1.00 95.19 174 ARG A C 1
ATOM 1401 O O . ARG A 1 174 ? -0.587 -3.006 -20.665 1.00 95.19 174 ARG A O 1
ATOM 1408 N N . LEU A 1 175 ? 1.051 -3.898 -19.408 1.00 96.81 175 LEU A N 1
ATOM 1409 C CA . LEU A 1 175 ? 1.570 -2.617 -18.919 1.00 96.81 175 LEU A CA 1
ATOM 1410 C C . LEU A 1 175 ? 2.033 -1.707 -20.064 1.00 96.81 175 LEU A C 1
ATOM 1412 O O . LEU A 1 175 ? 1.763 -0.513 -20.042 1.00 96.81 175 LEU A O 1
ATOM 1416 N N . PHE A 1 176 ? 2.698 -2.254 -21.083 1.00 96.12 176 PHE A N 1
ATOM 1417 C CA . PHE A 1 176 ? 3.123 -1.487 -22.255 1.00 96.12 176 PHE A CA 1
ATOM 1418 C C . PHE A 1 176 ? 1.946 -1.034 -23.130 1.00 96.12 176 PHE A C 1
ATOM 1420 O O . PHE A 1 176 ? 1.982 0.063 -23.692 1.00 96.12 176 PHE A O 1
ATOM 1427 N N . ASP A 1 177 ? 0.897 -1.848 -23.250 1.00 95.25 177 ASP A N 1
ATOM 1428 C CA . ASP A 1 177 ? -0.332 -1.451 -23.944 1.00 95.25 177 ASP A CA 1
ATOM 1429 C C . ASP A 1 177 ? -1.067 -0.344 -23.165 1.00 95.25 177 ASP A C 1
ATOM 1431 O O . ASP A 1 177 ? -1.398 0.692 -23.742 1.00 95.25 177 ASP A O 1
ATOM 1435 N N . GLN A 1 178 ? -1.201 -0.493 -21.844 1.00 96.25 178 GLN A N 1
ATOM 1436 C CA . GLN A 1 178 ? -1.785 0.509 -20.945 1.00 96.25 178 GLN A CA 1
ATOM 1437 C C . GLN A 1 178 ? -0.989 1.822 -20.929 1.00 96.25 178 GLN A C 1
ATOM 1439 O O . GLN A 1 178 ? -1.591 2.890 -20.979 1.00 96.25 178 GLN A O 1
ATOM 1444 N N . SER A 1 179 ? 0.350 1.775 -20.922 1.00 96.12 179 SER A N 1
ATOM 1445 C CA . SER A 1 179 ? 1.212 2.967 -21.021 1.00 96.12 179 SER A CA 1
ATOM 1446 C C . SER A 1 179 ? 0.868 3.833 -22.218 1.00 96.12 179 SER A C 1
ATOM 1448 O O . SER A 1 179 ? 0.846 5.059 -22.137 1.00 96.12 179 SER A O 1
ATOM 1450 N N . ASN A 1 180 ? 0.628 3.179 -23.344 1.00 92.62 180 ASN A N 1
ATOM 1451 C CA . ASN A 1 180 ? 0.309 3.832 -24.590 1.00 92.62 180 ASN A CA 1
ATOM 1452 C C . ASN A 1 180 ? -1.102 4.448 -24.564 1.00 92.62 180 ASN A C 1
ATOM 1454 O O . ASN A 1 180 ? -1.276 5.582 -25.005 1.00 92.62 180 ASN A O 1
ATOM 1458 N N . GLU A 1 181 ? -2.087 3.725 -24.027 1.00 93.19 181 GLU A N 1
ATOM 1459 C CA . GLU A 1 181 ? -3.459 4.222 -23.850 1.00 93.19 181 GLU A CA 1
ATOM 1460 C C . GLU A 1 181 ? -3.519 5.414 -22.878 1.00 93.19 181 GLU A C 1
ATOM 1462 O O . GLU A 1 181 ? -4.140 6.435 -23.178 1.00 93.19 181 GLU A O 1
ATOM 1467 N N . GLU A 1 182 ? -2.832 5.329 -21.734 1.00 94.31 182 GLU A N 1
ATOM 1468 C CA . GLU A 1 182 ? -2.754 6.429 -20.766 1.00 94.31 182 GLU A CA 1
ATOM 1469 C C . GLU A 1 182 ? -1.981 7.622 -21.324 1.00 94.31 182 GLU A C 1
ATOM 1471 O O . GLU A 1 182 ? -2.345 8.757 -21.027 1.00 94.31 182 GLU A O 1
ATOM 1476 N N . TYR A 1 183 ? -0.951 7.407 -22.152 1.00 92.50 183 TYR A N 1
ATOM 1477 C CA . TYR A 1 183 ? -0.241 8.519 -22.783 1.00 92.50 183 TYR A CA 1
ATOM 1478 C C . TYR A 1 183 ? -1.171 9.363 -23.657 1.00 92.50 183 TYR A C 1
ATOM 1480 O O . TYR A 1 183 ? -1.160 10.594 -23.560 1.00 92.50 183 TYR A O 1
ATOM 1488 N N . GLU A 1 184 ? -1.988 8.712 -24.487 1.00 90.44 184 GLU A N 1
ATOM 1489 C CA . GLU A 1 184 ? -2.973 9.390 -25.335 1.00 90.44 184 GLU A CA 1
ATOM 1490 C C . GLU A 1 184 ? -4.015 10.115 -24.487 1.00 90.44 184 GLU A C 1
ATOM 1492 O O . GLU A 1 184 ? -4.194 11.322 -24.638 1.00 90.44 184 GLU A O 1
ATOM 1497 N N . LYS A 1 185 ? -4.612 9.414 -23.518 1.00 92.69 185 LYS A N 1
ATOM 1498 C CA . LYS A 1 185 ? -5.614 9.986 -22.614 1.00 92.69 185 LYS A CA 1
ATOM 1499 C C . LYS A 1 185 ? -5.090 11.214 -21.862 1.00 92.69 185 LYS A C 1
ATOM 1501 O O . LYS A 1 185 ? -5.746 12.251 -21.854 1.00 92.69 185 LYS A O 1
ATOM 1506 N N . LEU A 1 186 ? -3.918 11.118 -21.231 1.00 91.19 186 LEU A N 1
ATOM 1507 C CA . LEU A 1 186 ? -3.338 12.226 -20.466 1.00 91.19 186 LEU A CA 1
ATOM 1508 C C . LEU A 1 186 ? -3.026 13.419 -21.372 1.00 91.19 186 LEU A C 1
ATOM 1510 O O . LEU A 1 186 ? -3.289 14.561 -20.995 1.00 91.19 186 LEU A O 1
ATOM 1514 N N . THR A 1 187 ? -2.526 13.163 -22.582 1.00 87.81 187 THR A N 1
ATOM 1515 C CA . THR A 1 187 ? -2.266 14.219 -23.568 1.00 87.81 187 THR A CA 1
ATOM 1516 C C . THR A 1 187 ? -3.561 14.913 -24.001 1.00 87.81 187 THR A C 1
ATOM 1518 O O . THR A 1 187 ? -3.599 16.144 -24.046 1.00 87.81 187 THR A O 1
ATOM 1521 N N . ASP A 1 188 ? -4.630 14.153 -24.253 1.00 89.31 188 ASP A N 1
ATOM 1522 C CA . ASP A 1 188 ? -5.955 14.676 -24.614 1.00 89.31 188 ASP A CA 1
ATOM 1523 C C . ASP A 1 188 ? -6.594 15.492 -23.476 1.00 89.31 188 ASP A C 1
ATOM 1525 O O . ASP A 1 188 ? -7.267 16.496 -23.717 1.00 89.31 188 ASP A O 1
ATOM 1529 N N . GLU A 1 189 ? -6.336 15.110 -22.223 1.00 89.62 189 GLU A N 1
ATOM 1530 C CA . GLU A 1 189 ? -6.741 15.846 -21.018 1.00 89.62 189 GLU A CA 1
ATOM 1531 C C . GLU A 1 189 ? -5.859 17.081 -20.733 1.00 89.62 189 GLU A C 1
ATOM 1533 O O . GLU A 1 189 ? -6.103 17.818 -19.774 1.00 89.62 189 GLU A O 1
ATOM 1538 N N . GLY A 1 190 ? -4.842 17.343 -21.562 1.00 87.88 190 GLY A N 1
ATOM 1539 C CA . GLY A 1 190 ? -3.913 18.463 -21.399 1.00 87.88 190 GLY A CA 1
ATOM 1540 C C . GLY A 1 190 ? -2.898 18.268 -20.267 1.00 87.88 190 GLY A C 1
ATOM 1541 O O . GLY A 1 190 ? -2.254 19.230 -19.842 1.00 87.88 190 GLY A O 1
ATOM 1542 N N . VAL A 1 191 ? -2.744 17.041 -19.768 1.00 87.94 191 VAL A N 1
ATOM 1543 C CA . VAL A 1 191 ? -1.725 16.673 -18.786 1.00 87.94 191 VAL A CA 1
ATOM 1544 C C . VAL A 1 191 ? -0.424 16.384 -19.525 1.00 87.94 191 VAL A C 1
ATOM 1546 O O . VAL A 1 191 ? -0.248 15.345 -20.157 1.00 87.94 191 VAL A O 1
ATOM 1549 N N . GLU A 1 192 ? 0.522 17.317 -19.443 1.00 81.50 192 GLU A N 1
ATOM 1550 C CA . GLU A 1 192 ? 1.814 17.145 -20.100 1.00 81.50 192 GLU A CA 1
ATOM 1551 C C . GLU A 1 192 ? 2.661 16.063 -19.420 1.00 81.50 192 GLU A C 1
ATOM 1553 O O . GLU A 1 192 ? 3.064 16.191 -18.261 1.00 81.50 192 GLU A O 1
ATOM 1558 N N . ILE A 1 193 ? 2.995 15.027 -20.185 1.00 88.56 193 ILE A N 1
ATOM 1559 C CA . ILE A 1 193 ? 3.987 14.011 -19.831 1.00 88.56 193 ILE A CA 1
ATOM 1560 C C . ILE A 1 193 ? 5.043 13.938 -20.938 1.00 88.56 193 ILE A C 1
ATOM 1562 O O . ILE A 1 193 ? 4.768 14.179 -22.114 1.00 88.56 193 ILE A O 1
ATOM 1566 N N . THR A 1 194 ? 6.301 13.710 -20.570 1.00 89.81 194 THR A N 1
ATOM 1567 C CA . THR A 1 194 ? 7.434 13.715 -21.509 1.00 89.81 194 THR A CA 1
ATOM 1568 C C . THR A 1 194 ? 8.466 12.675 -21.087 1.00 89.81 194 THR A C 1
ATOM 1570 O O . THR A 1 194 ? 8.917 12.686 -19.941 1.00 89.81 194 THR A O 1
ATOM 1573 N N . PHE A 1 195 ? 8.821 11.752 -21.984 1.00 90.31 195 PHE A N 1
ATOM 1574 C CA . PHE A 1 195 ? 9.817 10.723 -21.688 1.00 90.31 195 PHE A CA 1
ATOM 1575 C C . PHE A 1 195 ? 11.159 11.368 -21.348 1.00 90.31 195 PHE A C 1
ATOM 1577 O O . PHE A 1 195 ? 11.569 12.361 -21.951 1.00 90.31 195 PHE A O 1
ATOM 1584 N N . GLY A 1 196 ? 11.847 10.804 -20.363 1.00 87.19 196 GLY A N 1
ATOM 1585 C CA . GLY A 1 196 ? 13.029 11.402 -19.753 1.00 87.19 196 GLY A CA 1
ATOM 1586 C C . GLY A 1 196 ? 12.717 12.250 -18.518 1.00 87.19 196 GLY A C 1
ATOM 1587 O O . GLY A 1 196 ? 13.642 12.576 -17.775 1.00 87.19 196 GLY A O 1
ATOM 1588 N N . VAL A 1 197 ? 11.441 12.555 -18.254 1.00 87.06 197 VAL A N 1
ATOM 1589 C CA . VAL A 1 197 ? 10.968 13.283 -17.067 1.00 87.06 197 VAL A CA 1
ATOM 1590 C C . VAL A 1 197 ? 10.071 12.373 -16.233 1.00 87.06 197 VAL A C 1
ATOM 1592 O O . VAL A 1 197 ? 9.189 11.708 -16.774 1.00 87.06 197 VAL A O 1
ATOM 1595 N N . SER A 1 198 ? 10.276 12.355 -14.916 1.00 86.00 198 SER A N 1
ATOM 1596 C CA . SER A 1 198 ? 9.396 11.640 -13.986 1.00 86.00 198 SER A CA 1
ATOM 1597 C C . SER A 1 198 ? 7.984 12.227 -14.002 1.00 86.00 198 SER A C 1
ATOM 1599 O O . SER A 1 198 ? 7.798 13.431 -14.203 1.00 86.00 198 SER A O 1
ATOM 1601 N N . LEU A 1 199 ? 6.974 11.392 -13.765 1.00 88.31 199 LEU A N 1
ATOM 1602 C CA . LEU A 1 199 ? 5.590 11.854 -13.764 1.00 88.31 199 LEU A CA 1
ATOM 1603 C C . LEU A 1 199 ? 5.324 12.781 -12.576 1.00 88.31 199 LEU A C 1
ATOM 1605 O O . LEU A 1 199 ? 5.744 12.534 -11.444 1.00 88.31 199 LEU A O 1
ATOM 1609 N N . SER A 1 200 ? 4.596 13.869 -12.830 1.00 85.62 200 SER A N 1
ATOM 1610 C CA . SER A 1 200 ? 4.170 14.777 -11.766 1.00 85.62 200 SER A CA 1
ATOM 1611 C C . SER A 1 200 ? 3.133 14.105 -10.858 1.00 85.62 200 SER A C 1
ATOM 1613 O O . SER A 1 200 ? 2.404 13.212 -11.286 1.00 85.62 200 SER A O 1
ATOM 1615 N N . LYS A 1 201 ? 2.979 14.585 -9.615 1.00 83.38 201 LYS A N 1
ATOM 1616 C CA . LYS A 1 201 ? 1.929 14.087 -8.700 1.00 83.38 201 LYS A CA 1
ATOM 1617 C C . LYS A 1 201 ? 0.523 14.191 -9.307 1.00 83.38 201 LYS A C 1
ATOM 1619 O O . LYS A 1 201 ? -0.317 13.336 -9.046 1.00 83.38 201 LYS A O 1
ATOM 1624 N N . ALA A 1 202 ? 0.274 15.219 -10.121 1.00 82.94 202 ALA A N 1
ATOM 1625 C CA . ALA A 1 202 ? -0.991 15.385 -10.832 1.00 82.94 202 ALA A CA 1
ATOM 1626 C C . ALA A 1 202 ? -1.173 14.323 -11.928 1.00 82.94 202 ALA A C 1
ATOM 1628 O O . ALA A 1 202 ? -2.242 13.726 -11.998 1.00 82.94 202 ALA A O 1
ATOM 1629 N N . ALA A 1 203 ? -0.127 14.039 -12.713 1.00 88.44 203 ALA A N 1
ATOM 1630 C CA . ALA A 1 203 ? -0.155 12.990 -13.732 1.00 88.44 203 ALA A CA 1
ATOM 1631 C C . ALA A 1 203 ? -0.350 11.602 -13.108 1.00 88.44 203 ALA A C 1
ATOM 1633 O O . ALA A 1 203 ? -1.237 10.871 -13.527 1.00 88.44 203 ALA A O 1
ATOM 1634 N N . ILE A 1 204 ? 0.389 11.282 -12.039 1.00 87.81 204 ILE A N 1
ATOM 1635 C CA . ILE A 1 204 ? 0.236 10.021 -11.296 1.00 87.81 204 ILE A CA 1
ATOM 1636 C C . ILE A 1 204 ? -1.198 9.860 -10.778 1.00 87.81 204 ILE A C 1
ATOM 1638 O O . ILE A 1 204 ? -1.776 8.783 -10.873 1.00 87.81 204 ILE A O 1
ATOM 1642 N N . LYS A 1 205 ? -1.795 10.934 -10.247 1.00 86.44 205 LYS A N 1
ATOM 1643 C CA . LYS A 1 205 ? -3.179 10.916 -9.755 1.00 86.44 205 LYS A CA 1
ATOM 1644 C C . LYS A 1 205 ? -4.211 10.730 -10.876 1.00 86.44 205 LYS A C 1
ATOM 1646 O O . LYS A 1 205 ? -5.299 10.236 -10.602 1.00 86.44 205 LYS A O 1
ATOM 1651 N N . ALA A 1 206 ? -3.897 11.149 -12.100 1.00 89.69 206 ALA A N 1
ATOM 1652 C CA . ALA A 1 206 ? -4.785 11.040 -13.256 1.00 89.69 206 ALA A CA 1
ATOM 1653 C C . ALA A 1 206 ? -4.733 9.661 -13.944 1.00 89.69 206 ALA A C 1
ATOM 1655 O O . ALA A 1 206 ? -5.623 9.352 -14.743 1.00 89.69 206 ALA A O 1
ATOM 1656 N N . LEU A 1 207 ? -3.735 8.824 -13.623 1.00 92.69 207 LEU A N 1
ATOM 1657 C CA . LEU A 1 207 ? -3.620 7.464 -14.152 1.00 92.69 207 LEU A CA 1
ATOM 1658 C C . LEU A 1 207 ? -4.851 6.630 -13.794 1.00 92.69 207 LEU A C 1
ATOM 1660 O O . LEU A 1 207 ? -5.204 6.490 -12.620 1.00 92.69 207 LEU A O 1
ATOM 1664 N N . THR A 1 208 ? -5.477 6.037 -14.811 1.00 94.31 208 THR A N 1
ATOM 1665 C CA . THR A 1 208 ? -6.552 5.049 -14.617 1.00 94.31 208 THR A CA 1
ATOM 1666 C C . THR A 1 208 ? -6.072 3.606 -14.738 1.00 94.31 208 THR A C 1
ATOM 1668 O O . THR A 1 208 ? -6.753 2.705 -14.256 1.00 94.31 208 THR A O 1
ATOM 1671 N N . GLN A 1 209 ? -4.898 3.395 -15.327 1.00 95.38 209 GLN A N 1
ATOM 1672 C CA . GLN A 1 209 ? -4.233 2.110 -15.513 1.00 95.38 209 GLN A CA 1
ATOM 1673 C C . GLN A 1 209 ? -2.782 2.204 -15.029 1.00 95.38 209 GLN A C 1
ATOM 1675 O O . GLN A 1 209 ? -2.186 3.284 -15.043 1.00 95.38 209 GLN A O 1
ATOM 1680 N N . ASP A 1 210 ? -2.213 1.078 -14.605 1.00 95.75 210 ASP A N 1
ATOM 1681 C CA . ASP A 1 210 ? -0.781 1.000 -14.310 1.00 95.75 210 ASP A CA 1
ATOM 1682 C C . ASP A 1 210 ? 0.021 1.129 -15.604 1.00 95.75 210 ASP A C 1
ATOM 1684 O O . ASP A 1 210 ? -0.398 0.635 -16.652 1.00 95.75 210 ASP A O 1
ATOM 1688 N N . ILE A 1 211 ? 1.179 1.781 -15.535 1.00 96.25 211 ILE A N 1
ATOM 1689 C CA . ILE A 1 211 ? 2.003 2.052 -16.710 1.00 96.25 211 ILE A CA 1
ATOM 1690 C C . ILE A 1 211 ? 3.486 1.834 -16.435 1.00 96.25 211 ILE A C 1
ATOM 1692 O O . ILE A 1 211 ? 3.991 2.023 -15.326 1.00 96.25 211 ILE A O 1
ATOM 1696 N N . VAL A 1 212 ? 4.205 1.512 -17.504 1.00 96.06 212 VAL A N 1
ATOM 1697 C CA . VAL A 1 212 ? 5.649 1.711 -17.608 1.00 96.06 212 VAL A CA 1
ATOM 1698 C C . VAL A 1 212 ? 5.930 3.081 -18.218 1.00 96.06 212 VAL A C 1
ATOM 1700 O O . VAL A 1 212 ? 5.425 3.422 -19.290 1.00 96.06 212 VAL A O 1
ATOM 1703 N N . TRP A 1 213 ? 6.787 3.848 -17.558 1.00 94.31 213 TRP A N 1
ATOM 1704 C CA . TRP A 1 213 ? 7.295 5.129 -18.030 1.00 94.31 213 TRP A CA 1
ATOM 1705 C C . TRP A 1 213 ? 8.820 5.111 -18.120 1.00 94.31 213 TRP A C 1
ATOM 1707 O O . TRP A 1 213 ? 9.455 4.288 -17.472 1.00 94.31 213 TRP A O 1
ATOM 1717 N N . TYR A 1 214 ? 9.431 6.002 -18.905 1.00 92.56 214 TYR A N 1
ATOM 1718 C CA . TYR A 1 214 ? 10.892 6.054 -19.029 1.00 92.56 214 TYR A CA 1
ATOM 1719 C C . TYR A 1 214 ? 11.451 7.396 -18.593 1.00 92.56 214 TYR A C 1
ATOM 1721 O O . TYR A 1 214 ? 11.021 8.450 -19.063 1.00 92.56 214 TYR A O 1
ATOM 1729 N N . GLU A 1 215 ? 12.458 7.344 -17.729 1.00 88.75 215 GLU A N 1
ATOM 1730 C CA . GLU A 1 215 ? 13.069 8.515 -17.106 1.00 88.75 215 GLU A CA 1
ATOM 1731 C C . GLU A 1 215 ? 14.561 8.584 -17.388 1.00 88.75 215 GLU A C 1
ATOM 1733 O O . GLU A 1 215 ? 15.231 7.554 -17.474 1.00 88.75 215 GLU A O 1
ATOM 1738 N N . ASN A 1 216 ? 15.095 9.801 -17.486 1.00 86.12 216 ASN A N 1
ATOM 1739 C CA . ASN A 1 216 ? 16.516 9.992 -17.716 1.00 86.12 216 ASN A CA 1
ATOM 1740 C C . ASN A 1 216 ? 17.323 9.559 -16.494 1.00 86.12 216 ASN A C 1
ATOM 1742 O O . ASN A 1 216 ? 17.046 9.946 -15.359 1.00 86.12 216 ASN A O 1
ATOM 1746 N N . GLN A 1 217 ? 18.374 8.805 -16.765 1.00 79.00 217 GLN A N 1
ATOM 1747 C CA . GLN A 1 217 ? 19.444 8.471 -15.849 1.00 79.00 217 GLN A CA 1
ATOM 1748 C C . GLN A 1 217 ? 20.758 8.898 -16.489 1.00 79.00 217 GLN A C 1
ATOM 1750 O O . GLN A 1 217 ? 21.016 8.635 -17.667 1.00 79.00 217 GLN A O 1
ATOM 1755 N N . THR A 1 218 ? 21.591 9.571 -15.705 1.00 76.75 218 THR A N 1
ATOM 1756 C CA . THR A 1 218 ? 22.951 9.897 -16.123 1.00 76.75 218 THR A CA 1
ATOM 1757 C C . THR A 1 218 ? 23.847 8.737 -15.734 1.00 76.75 218 THR A C 1
ATOM 1759 O O . THR A 1 218 ? 23.988 8.431 -14.550 1.00 76.75 218 THR A O 1
ATOM 1762 N N . VAL A 1 219 ? 24.454 8.104 -16.735 1.00 71.69 219 VAL A N 1
ATOM 1763 C CA . VAL A 1 219 ? 25.399 7.002 -16.554 1.00 71.69 219 VAL A CA 1
ATOM 1764 C C . VAL A 1 219 ? 26.750 7.371 -17.140 1.00 71.69 219 VAL A C 1
ATOM 1766 O O . VAL A 1 219 ? 26.840 7.941 -18.227 1.00 71.69 219 VAL A O 1
ATOM 1769 N N . GLU A 1 220 ? 27.824 7.047 -16.432 1.00 70.88 220 GLU A N 1
ATOM 1770 C CA . GLU A 1 220 ? 29.181 7.239 -16.940 1.00 70.88 220 GLU A CA 1
ATOM 1771 C C . GLU A 1 220 ? 29.729 5.945 -17.551 1.00 70.88 220 GLU A C 1
ATOM 1773 O O . GLU A 1 220 ? 29.902 4.956 -16.848 1.00 70.88 220 GLU A O 1
ATOM 1778 N N . LEU A 1 221 ? 30.052 5.951 -18.848 1.00 67.06 221 LEU A N 1
ATOM 1779 C CA . LEU A 1 221 ? 30.687 4.826 -19.541 1.00 67.06 221 LEU A CA 1
ATOM 1780 C C . LEU A 1 221 ? 32.078 5.240 -20.022 1.00 67.06 221 LEU A C 1
ATOM 1782 O O . LEU A 1 221 ? 32.213 6.146 -20.849 1.00 67.06 221 LEU A O 1
ATOM 1786 N N . ASN A 1 222 ? 33.113 4.549 -19.537 1.00 67.00 222 ASN A N 1
ATOM 1787 C CA . ASN A 1 222 ? 34.515 4.784 -19.906 1.00 67.00 222 ASN A CA 1
ATOM 1788 C C . ASN A 1 222 ? 34.948 6.261 -19.763 1.00 67.00 222 ASN A C 1
ATOM 1790 O O . ASN A 1 222 ? 35.596 6.805 -20.657 1.00 67.00 222 ASN A O 1
ATOM 1794 N N . GLY A 1 223 ? 34.554 6.929 -18.671 1.00 69.56 223 GLY A N 1
ATOM 1795 C CA . GLY A 1 223 ? 34.901 8.332 -18.402 1.00 69.56 223 GLY A CA 1
ATOM 1796 C C . GLY A 1 223 ? 34.070 9.370 -19.167 1.00 69.56 223 GLY A C 1
ATOM 1797 O O . GLY A 1 223 ? 34.394 10.556 -19.138 1.00 69.56 223 GLY A O 1
ATOM 1798 N N . LYS A 1 224 ? 33.016 8.954 -19.884 1.00 70.00 224 LYS A N 1
ATOM 1799 C CA . LYS A 1 224 ? 32.084 9.848 -20.585 1.00 70.00 224 LYS A CA 1
ATOM 1800 C C . LYS A 1 224 ? 30.663 9.655 -20.064 1.00 70.00 224 LYS A C 1
ATOM 1802 O O . LYS A 1 224 ? 30.193 8.528 -19.964 1.00 70.00 224 LYS A O 1
ATOM 1807 N N . GLN A 1 225 ? 29.965 10.755 -19.796 1.00 76.94 225 GLN A N 1
ATOM 1808 C CA . GLN A 1 225 ? 28.560 10.724 -19.394 1.00 76.94 225 GLN A CA 1
ATOM 1809 C C . GLN A 1 225 ? 27.632 10.511 -20.594 1.00 76.94 225 GLN A C 1
ATOM 1811 O O . GLN A 1 225 ? 27.827 11.089 -21.668 1.00 76.94 225 GLN A O 1
ATOM 1816 N N . TYR A 1 226 ? 26.612 9.689 -20.379 1.00 72.88 226 TYR A N 1
ATOM 1817 C CA . TYR A 1 226 ? 25.517 9.410 -21.293 1.00 72.88 226 TYR A CA 1
ATOM 1818 C C . TYR A 1 226 ? 24.201 9.579 -20.538 1.00 72.88 226 TYR A C 1
ATOM 1820 O O . TYR A 1 226 ? 24.091 9.211 -19.369 1.00 72.88 226 TYR A O 1
ATOM 1828 N N . THR A 1 227 ? 23.195 10.109 -21.222 1.00 81.44 227 THR A N 1
ATOM 1829 C CA . THR A 1 227 ? 21.814 10.087 -20.743 1.00 81.44 227 THR A CA 1
ATOM 1830 C C . THR A 1 227 ? 21.142 8.856 -21.330 1.00 81.44 227 THR A C 1
ATOM 1832 O O . THR A 1 227 ? 21.088 8.711 -22.550 1.00 81.44 227 THR A O 1
ATOM 1835 N N . ALA A 1 228 ? 20.673 7.966 -20.463 1.00 84.81 228 ALA A N 1
ATOM 1836 C CA . ALA A 1 228 ? 19.944 6.764 -20.838 1.00 84.81 228 ALA A CA 1
ATOM 1837 C C . ALA A 1 228 ? 18.586 6.737 -20.135 1.00 84.81 228 ALA A C 1
ATOM 1839 O O . ALA A 1 228 ? 18.444 7.202 -19.007 1.00 84.81 228 ALA A O 1
ATOM 1840 N N . LEU A 1 229 ? 17.589 6.179 -20.802 1.00 88.94 229 LEU A N 1
ATOM 1841 C CA . LEU A 1 229 ? 16.239 6.016 -20.296 1.00 88.94 229 LEU A CA 1
ATOM 1842 C C . LEU A 1 229 ? 16.116 4.721 -19.489 1.00 88.94 229 LEU A C 1
ATOM 1844 O O . LEU A 1 229 ? 16.474 3.644 -19.964 1.00 88.94 229 LEU A O 1
ATOM 1848 N N . MET A 1 230 ? 15.579 4.814 -18.276 1.00 87.50 230 MET A N 1
ATOM 1849 C CA . MET A 1 230 ? 15.308 3.667 -17.409 1.00 87.50 230 MET A CA 1
ATOM 1850 C C . MET A 1 230 ? 13.795 3.455 -17.264 1.00 87.50 230 MET A C 1
ATOM 1852 O O . MET A 1 230 ? 13.093 4.441 -17.015 1.00 87.50 230 MET A O 1
ATOM 1856 N N . PRO A 1 231 ? 13.291 2.209 -17.370 1.00 91.31 231 PRO A N 1
ATOM 1857 C CA . PRO A 1 231 ? 11.880 1.918 -17.154 1.00 91.31 231 PRO A CA 1
ATOM 1858 C C . PRO A 1 231 ? 11.495 2.106 -15.682 1.00 91.31 231 PRO A C 1
ATOM 1860 O O . PRO A 1 231 ? 12.215 1.692 -14.766 1.00 91.31 231 PRO A O 1
ATOM 1863 N N . ARG A 1 232 ? 10.326 2.699 -15.457 1.00 91.12 232 ARG A N 1
ATOM 1864 C CA . ARG A 1 232 ? 9.727 2.972 -14.153 1.00 91.12 232 ARG A CA 1
ATOM 1865 C C . ARG A 1 232 ? 8.288 2.496 -14.122 1.00 91.12 232 ARG A C 1
ATOM 1867 O O . ARG A 1 232 ? 7.513 2.840 -15.010 1.00 91.12 232 ARG A O 1
ATOM 1874 N N . LEU A 1 233 ? 7.948 1.728 -13.093 1.00 93.19 233 LEU A N 1
ATOM 1875 C CA . LEU A 1 233 ? 6.575 1.313 -12.835 1.00 93.19 233 LEU A CA 1
ATOM 1876 C C . LEU A 1 233 ? 5.835 2.410 -12.065 1.00 93.19 233 LEU A C 1
ATOM 1878 O O . LEU A 1 233 ? 6.265 2.810 -10.979 1.00 93.19 233 LEU A O 1
ATOM 1882 N N . TYR A 1 234 ? 4.713 2.850 -12.629 1.00 93.31 234 TYR A N 1
ATOM 1883 C CA . TYR A 1 234 ? 3.742 3.714 -11.977 1.00 93.31 234 TYR A CA 1
ATOM 1884 C C . TYR A 1 234 ? 2.406 2.984 -11.873 1.00 93.31 234 TYR A C 1
ATOM 1886 O O . TYR A 1 234 ? 1.812 2.605 -12.878 1.00 93.31 234 TYR A O 1
ATOM 1894 N N . LEU A 1 235 ? 1.937 2.806 -10.647 1.00 92.94 235 LEU A N 1
ATOM 1895 C CA . LEU A 1 235 ? 0.669 2.182 -10.317 1.00 92.94 235 LEU A CA 1
ATOM 1896 C C . LEU A 1 235 ? -0.450 3.226 -10.291 1.00 92.94 235 LEU A C 1
ATOM 1898 O O . LEU A 1 235 ? -0.291 4.311 -9.718 1.00 92.94 235 LEU A O 1
ATOM 1902 N N . ALA A 1 236 ? -1.591 2.894 -10.882 1.00 92.94 236 ALA A N 1
ATOM 1903 C CA . ALA A 1 236 ? -2.796 3.702 -10.801 1.00 92.94 236 ALA A CA 1
ATOM 1904 C C . ALA A 1 236 ? -3.381 3.686 -9.385 1.00 92.94 236 ALA A C 1
ATOM 1906 O O . ALA A 1 236 ? -3.152 2.770 -8.590 1.00 92.94 236 ALA A O 1
ATOM 1907 N N . GLY A 1 237 ? -4.207 4.691 -9.078 1.00 85.81 237 GLY A N 1
ATOM 1908 C CA . GLY A 1 237 ? -4.853 4.806 -7.768 1.00 85.81 237 GLY A CA 1
ATOM 1909 C C . GLY A 1 237 ? -5.678 3.571 -7.392 1.00 85.81 237 GLY A C 1
ATOM 1910 O O . GLY A 1 237 ? -5.644 3.150 -6.241 1.00 85.81 237 GLY A O 1
ATOM 1911 N N . ALA A 1 238 ? -6.366 2.958 -8.360 1.00 86.62 238 ALA A N 1
ATOM 1912 C CA . ALA A 1 238 ? -7.152 1.744 -8.139 1.00 86.62 238 ALA A CA 1
ATOM 1913 C C . ALA A 1 238 ? -6.282 0.529 -7.764 1.00 86.62 238 ALA A C 1
ATOM 1915 O O . ALA A 1 238 ? -6.638 -0.215 -6.854 1.00 86.62 238 ALA A O 1
ATOM 1916 N N . THR A 1 239 ? -5.129 0.352 -8.415 1.00 88.31 239 THR A N 1
ATOM 1917 C CA . THR A 1 239 ? -4.193 -0.742 -8.112 1.00 88.31 239 THR A CA 1
ATOM 1918 C C . THR A 1 239 ? -3.522 -0.535 -6.761 1.00 88.31 239 THR A C 1
ATOM 1920 O O . THR A 1 239 ? -3.440 -1.467 -5.968 1.00 88.31 239 THR A O 1
ATOM 1923 N N . LEU A 1 240 ? -3.097 0.694 -6.451 1.00 83.25 240 LEU A N 1
ATOM 1924 C CA . LEU A 1 240 ? -2.571 1.041 -5.126 1.00 83.25 240 LEU A CA 1
ATOM 1925 C C . LEU A 1 240 ? -3.597 0.774 -4.022 1.00 83.25 240 LEU A C 1
ATOM 1927 O O . LEU A 1 240 ? -3.251 0.220 -2.980 1.00 83.25 240 LEU A O 1
ATOM 1931 N N . GLU A 1 241 ? -4.857 1.143 -4.257 1.00 79.81 241 GLU A N 1
ATOM 1932 C CA . GLU A 1 241 ? -5.951 0.849 -3.337 1.00 79.81 241 GLU A CA 1
ATOM 1933 C C . GLU A 1 241 ? -6.130 -0.660 -3.160 1.00 79.81 241 GLU A C 1
ATOM 1935 O O . GLU A 1 241 ? -6.207 -1.125 -2.027 1.00 79.81 241 GLU A O 1
ATOM 1940 N N . ASP A 1 242 ? -6.138 -1.442 -4.238 1.00 82.06 242 ASP A N 1
ATOM 1941 C CA . ASP A 1 242 ? -6.312 -2.891 -4.151 1.00 82.06 242 ASP A CA 1
ATOM 1942 C C . ASP A 1 242 ? -5.157 -3.594 -3.430 1.00 82.06 242 ASP A C 1
ATOM 1944 O O . ASP A 1 242 ? -5.377 -4.365 -2.496 1.00 82.06 242 ASP A O 1
ATOM 1948 N N . LEU A 1 243 ? -3.920 -3.244 -3.778 1.00 78.81 243 LEU A N 1
ATOM 1949 C CA . LEU A 1 243 ? -2.723 -3.762 -3.124 1.00 78.81 243 LEU A CA 1
ATOM 1950 C C . LEU A 1 243 ? -2.687 -3.411 -1.635 1.00 78.81 243 LEU A C 1
ATOM 1952 O O . LEU A 1 243 ? -2.244 -4.222 -0.822 1.00 78.81 243 LEU A O 1
ATOM 1956 N N . SER A 1 244 ? -3.187 -2.230 -1.262 1.00 73.19 244 SER A N 1
ATOM 1957 C CA . SER A 1 244 ? -3.246 -1.818 0.139 1.00 73.19 244 SER A CA 1
ATOM 1958 C C . SER A 1 244 ? -4.184 -2.679 0.988 1.00 73.19 244 SER A C 1
ATOM 1960 O O . SER A 1 244 ? -3.988 -2.741 2.197 1.00 73.19 244 SER A O 1
ATOM 1962 N N . LYS A 1 245 ? -5.142 -3.393 0.379 1.00 71.00 245 LYS A N 1
ATOM 1963 C CA . LYS A 1 245 ? -6.054 -4.311 1.086 1.00 71.00 245 LYS A CA 1
ATOM 1964 C C . LYS A 1 245 ? -5.377 -5.599 1.543 1.00 71.00 245 LYS A C 1
ATOM 1966 O O . LYS A 1 245 ? -5.979 -6.343 2.310 1.00 71.00 245 LYS A O 1
ATOM 1971 N N . THR A 1 246 ? -4.177 -5.907 1.046 1.00 69.88 246 THR A N 1
ATOM 1972 C CA . THR A 1 246 ? -3.433 -7.106 1.447 1.00 69.88 246 THR A CA 1
ATOM 1973 C C . THR A 1 246 ? -2.394 -6.730 2.504 1.00 69.88 246 THR A C 1
ATOM 1975 O O . THR A 1 246 ? -1.401 -6.078 2.172 1.00 69.88 246 THR A O 1
ATOM 1978 N N . PRO A 1 247 ? -2.568 -7.143 3.772 1.00 69.62 247 PRO A N 1
ATOM 1979 C CA . PRO A 1 247 ? -1.598 -6.869 4.823 1.00 69.62 247 PRO A CA 1
ATOM 1980 C C . PRO A 1 247 ? -0.224 -7.478 4.516 1.00 69.62 247 PRO A C 1
ATOM 1982 O O . PRO A 1 247 ? -0.109 -8.680 4.292 1.00 69.62 247 PRO A O 1
ATOM 1985 N N . GLN A 1 248 ? 0.826 -6.655 4.556 1.00 71.62 248 GLN A N 1
ATOM 1986 C CA . GLN A 1 248 ? 2.208 -7.079 4.260 1.00 71.62 248 GLN A CA 1
ATOM 1987 C C . GLN A 1 248 ? 3.059 -7.343 5.514 1.00 71.62 248 GLN A C 1
ATOM 1989 O O . GLN A 1 248 ? 4.182 -7.830 5.421 1.00 71.62 248 GLN A O 1
ATOM 1994 N N . ALA A 1 249 ? 2.543 -7.014 6.699 1.00 81.62 249 ALA A N 1
ATOM 1995 C CA . ALA A 1 249 ? 3.222 -7.209 7.976 1.00 81.62 249 ALA A CA 1
ATOM 1996 C C . ALA A 1 249 ? 2.265 -7.837 8.986 1.00 81.62 249 ALA A C 1
ATOM 1998 O O . ALA A 1 249 ? 1.088 -7.486 9.012 1.00 81.62 249 ALA A O 1
ATOM 1999 N N . PHE A 1 250 ? 2.767 -8.729 9.838 1.00 85.12 250 PHE A N 1
ATOM 2000 C CA . PHE A 1 250 ? 1.951 -9.479 10.792 1.00 85.12 250 PHE A CA 1
ATOM 2001 C C . PHE A 1 250 ? 2.497 -9.316 12.209 1.00 85.12 250 PHE A C 1
ATOM 2003 O O . PHE A 1 250 ? 3.677 -9.545 12.456 1.00 85.12 250 PHE A O 1
ATOM 2010 N N . LEU A 1 251 ? 1.632 -8.953 13.150 1.00 90.38 251 LEU A N 1
ATOM 2011 C CA . LEU A 1 251 ? 1.881 -8.987 14.587 1.00 90.38 251 LEU A CA 1
ATOM 2012 C C . LEU A 1 251 ? 0.978 -10.045 15.203 1.00 90.38 251 LEU A C 1
ATOM 2014 O O . LEU A 1 251 ? -0.237 -9.946 15.051 1.00 90.38 251 LEU A O 1
ATOM 2018 N N . SER A 1 252 ? 1.548 -11.047 15.876 1.00 91.44 252 SER A N 1
ATOM 2019 C CA . SER A 1 252 ? 0.763 -12.155 16.435 1.00 91.44 252 SER A CA 1
ATOM 2020 C C . SER A 1 252 ? 1.211 -12.566 17.832 1.00 91.44 252 SER A C 1
ATOM 2022 O O . SER A 1 252 ? 2.384 -12.864 18.032 1.00 91.44 252 SER A O 1
ATOM 2024 N N . ALA A 1 253 ? 0.292 -12.656 18.791 1.00 92.00 253 ALA A N 1
ATOM 2025 C CA . ALA A 1 253 ? 0.577 -13.250 20.102 1.00 92.00 253 ALA A CA 1
ATOM 2026 C C . ALA A 1 253 ? -0.688 -13.760 20.805 1.00 92.00 253 ALA A C 1
ATOM 2028 O O . ALA A 1 253 ? -1.786 -13.592 20.284 1.00 92.00 253 ALA A O 1
ATOM 2029 N N . GLN A 1 254 ? -0.571 -14.361 21.992 1.00 93.94 254 GLN A N 1
ATOM 2030 C CA . GLN A 1 254 ? -1.748 -14.548 22.846 1.00 93.94 254 GLN A CA 1
ATOM 2031 C C . GLN A 1 254 ? -2.264 -13.188 23.331 1.00 93.94 254 GLN A C 1
ATOM 2033 O O . GLN A 1 254 ? -3.431 -12.877 23.120 1.00 93.94 254 GLN A O 1
ATOM 2038 N N . ASN A 1 255 ? -1.371 -12.352 23.873 1.00 96.06 255 ASN A N 1
ATOM 2039 C CA . ASN A 1 255 ? -1.655 -10.983 24.297 1.00 96.06 255 ASN A CA 1
ATOM 2040 C C . ASN A 1 255 ? -0.686 -9.997 23.638 1.00 96.06 255 ASN A C 1
ATOM 2042 O O . ASN A 1 255 ? 0.526 -10.218 23.614 1.00 96.06 255 ASN A O 1
ATOM 2046 N N . ILE A 1 256 ? -1.202 -8.873 23.152 1.00 96.75 256 ILE A N 1
ATOM 2047 C CA . ILE A 1 256 ? -0.419 -7.807 22.525 1.00 96.75 256 ILE A CA 1
ATOM 2048 C C . ILE A 1 256 ? -0.584 -6.520 23.332 1.00 96.75 256 ILE A C 1
ATOM 2050 O O . ILE A 1 256 ? -1.697 -6.074 23.592 1.00 96.75 256 ILE A O 1
ATOM 2054 N N . THR A 1 257 ? 0.529 -5.887 23.699 1.00 96.12 257 THR A N 1
ATOM 2055 C CA . THR A 1 257 ? 0.555 -4.537 24.276 1.00 96.12 257 THR A CA 1
ATOM 2056 C C . THR A 1 257 ? 1.459 -3.637 23.444 1.00 96.12 257 THR A C 1
ATOM 2058 O O . THR A 1 257 ? 2.642 -3.924 23.277 1.00 96.12 257 THR A O 1
ATOM 2061 N N . ILE A 1 258 ? 0.928 -2.529 22.932 1.00 94.88 258 ILE A N 1
ATOM 2062 C CA . ILE A 1 258 ? 1.696 -1.553 22.153 1.00 94.88 258 ILE A CA 1
ATOM 2063 C C . ILE A 1 258 ? 1.530 -0.172 22.780 1.00 94.88 258 ILE A C 1
ATOM 2065 O O . ILE A 1 258 ? 0.420 0.351 22.857 1.00 94.88 258 ILE A O 1
ATOM 2069 N N . ASN A 1 259 ? 2.638 0.434 23.197 1.00 94.62 259 ASN A N 1
ATOM 2070 C CA . ASN A 1 259 ? 2.661 1.773 23.772 1.00 94.62 259 ASN A CA 1
ATOM 2071 C C . ASN A 1 259 ? 3.548 2.692 22.936 1.00 94.62 259 ASN A C 1
ATOM 2073 O O . ASN A 1 259 ? 4.702 2.375 22.647 1.00 94.62 259 ASN A O 1
ATOM 2077 N N . SER A 1 260 ? 3.024 3.856 22.580 1.00 91.88 260 SER A N 1
ATOM 2078 C CA . SER A 1 260 ? 3.752 4.883 21.844 1.00 91.88 260 SER A CA 1
ATOM 2079 C C . SER A 1 260 ? 3.444 6.261 22.423 1.00 91.88 260 SER A C 1
ATOM 2081 O O . SER A 1 260 ? 2.298 6.556 22.744 1.00 91.88 260 SER A O 1
ATOM 2083 N N . ASN A 1 261 ? 4.434 7.147 22.530 1.00 90.50 261 ASN A N 1
ATOM 2084 C CA . ASN A 1 261 ? 4.142 8.566 22.789 1.00 90.50 261 ASN A CA 1
ATOM 2085 C C . ASN A 1 261 ? 3.782 9.323 21.493 1.00 90.50 261 ASN A C 1
ATOM 2087 O O . ASN A 1 261 ? 3.296 10.451 21.554 1.00 90.50 261 ASN A O 1
ATOM 2091 N N . GLY A 1 262 ? 4.003 8.716 20.324 1.00 91.25 262 GLY A N 1
ATOM 2092 C CA . GLY A 1 262 ? 3.702 9.257 19.000 1.00 91.25 262 GLY A CA 1
ATOM 2093 C C . GLY A 1 262 ? 2.457 8.638 18.360 1.00 91.25 262 GLY A C 1
ATOM 2094 O O . GLY A 1 262 ? 1.474 8.319 19.034 1.00 91.25 262 GLY A O 1
ATOM 2095 N N . THR A 1 263 ? 2.483 8.515 17.033 1.00 92.75 263 THR A N 1
ATOM 2096 C CA . THR A 1 263 ? 1.387 7.933 16.249 1.00 92.75 263 THR A CA 1
ATOM 2097 C C . THR A 1 263 ? 1.651 6.454 15.984 1.00 92.75 263 THR A C 1
ATOM 2099 O O . THR A 1 263 ? 2.744 6.082 15.567 1.00 92.75 263 THR A O 1
ATOM 2102 N N . ILE A 1 264 ? 0.639 5.610 16.165 1.00 94.69 264 ILE A N 1
ATOM 2103 C CA . ILE A 1 264 ? 0.666 4.220 15.707 1.00 94.69 264 ILE A CA 1
ATOM 2104 C C . ILE A 1 264 ? -0.112 4.130 14.400 1.00 94.69 264 ILE A C 1
ATOM 2106 O O . ILE A 1 264 ? -1.281 4.502 14.362 1.00 94.69 264 ILE A O 1
ATOM 2110 N N . VAL A 1 265 ? 0.521 3.625 13.345 1.00 92.75 265 VAL A N 1
ATOM 2111 C CA . VAL A 1 265 ? -0.113 3.344 12.052 1.00 92.75 265 VAL A CA 1
ATOM 2112 C C . VAL A 1 265 ? -0.111 1.840 11.819 1.00 92.75 265 VAL A C 1
ATOM 2114 O O . VAL A 1 265 ? 0.944 1.216 11.851 1.00 92.75 265 VAL A O 1
ATOM 2117 N N . ASN A 1 266 ? -1.274 1.253 11.569 1.00 92.50 266 ASN A N 1
ATOM 2118 C CA . ASN A 1 266 ? -1.423 -0.132 11.150 1.00 92.50 266 ASN A CA 1
ATOM 2119 C C . ASN A 1 266 ? -1.969 -0.190 9.721 1.00 92.50 266 ASN A C 1
ATOM 2121 O O . ASN A 1 266 ? -3.113 0.188 9.491 1.00 92.50 266 ASN A O 1
ATOM 2125 N N . SER A 1 267 ? -1.162 -0.700 8.798 1.00 87.31 267 SER A N 1
ATOM 2126 C CA . SER A 1 267 ? -1.555 -1.154 7.458 1.00 87.31 267 SER A CA 1
ATOM 2127 C C . SER A 1 267 ? -1.267 -2.647 7.240 1.00 87.31 267 SER A C 1
ATOM 2129 O O . SER A 1 267 ? -1.433 -3.174 6.145 1.00 87.31 267 SER A O 1
ATOM 2131 N N . GLY A 1 268 ? -0.804 -3.335 8.286 1.00 88.25 268 GLY A N 1
ATOM 2132 C CA . GLY A 1 268 ? -0.637 -4.780 8.344 1.00 88.25 268 GLY A CA 1
ATOM 2133 C C . GLY A 1 268 ? -1.749 -5.461 9.147 1.00 88.25 268 GLY A C 1
ATOM 2134 O O . GLY A 1 268 ? -2.827 -4.914 9.382 1.00 88.25 268 GLY A O 1
ATOM 2135 N N . THR A 1 269 ? -1.465 -6.673 9.606 1.00 91.62 269 THR A N 1
ATOM 2136 C CA . THR A 1 269 ? -2.316 -7.462 10.491 1.00 91.62 269 THR A CA 1
ATOM 2137 C C . THR A 1 269 ? -1.782 -7.405 11.919 1.00 91.62 269 THR A C 1
ATOM 2139 O O . THR A 1 269 ? -0.595 -7.628 12.149 1.00 91.62 269 THR A O 1
ATOM 2142 N N . ILE A 1 270 ? -2.663 -7.162 12.887 1.00 95.44 270 ILE A N 1
ATOM 2143 C CA . ILE A 1 270 ? -2.420 -7.343 14.323 1.00 95.44 270 ILE A CA 1
ATOM 2144 C C . ILE A 1 270 ? -3.435 -8.360 14.830 1.00 95.44 270 ILE A C 1
ATOM 2146 O O . ILE A 1 270 ? -4.632 -8.110 14.787 1.00 95.44 270 ILE A O 1
ATOM 2150 N N . THR A 1 271 ? -2.979 -9.521 15.278 1.00 96.19 271 THR A N 1
ATOM 2151 C CA . THR A 1 271 ? -3.847 -10.611 15.732 1.00 96.19 271 THR A CA 1
ATOM 2152 C C . THR A 1 271 ? -3.433 -11.063 17.121 1.00 96.19 271 THR A C 1
ATOM 2154 O O . THR A 1 271 ? -2.295 -11.473 17.329 1.00 96.19 271 THR A O 1
ATOM 2157 N N . SER A 1 272 ? -4.349 -11.004 18.078 1.00 96.06 272 SER A N 1
ATOM 2158 C CA . SER A 1 272 ? -4.178 -11.643 19.383 1.00 96.06 272 SER A CA 1
ATOM 2159 C C . SER A 1 272 ? -5.127 -12.827 19.530 1.00 96.06 272 SER A C 1
ATOM 2161 O O . SER A 1 272 ? -6.171 -12.875 18.883 1.00 96.06 272 SER A O 1
ATOM 2163 N N . GLN A 1 273 ? -4.774 -13.804 20.365 1.00 94.81 273 GLN A N 1
ATOM 2164 C CA . GLN A 1 273 ? -5.746 -14.828 20.764 1.00 94.81 273 GLN A CA 1
ATOM 2165 C C . GLN A 1 273 ? -6.717 -14.259 21.799 1.00 94.81 273 GLN A C 1
ATOM 2167 O O . GLN A 1 273 ? -7.916 -14.484 21.686 1.00 94.81 273 GLN A O 1
ATOM 2172 N N . ASP A 1 274 ? -6.207 -13.480 22.755 1.00 96.75 274 ASP A N 1
ATOM 2173 C CA . ASP A 1 274 ? -6.970 -12.933 23.869 1.00 96.75 274 ASP A CA 1
ATOM 2174 C C . ASP A 1 274 ? -7.053 -11.406 23.802 1.00 96.75 274 ASP A C 1
ATOM 2176 O O . ASP A 1 274 ? -8.013 -10.867 23.243 1.00 96.75 274 ASP A O 1
ATOM 2180 N N . ASP A 1 275 ? -6.063 -10.702 24.353 1.00 97.50 275 ASP A N 1
ATOM 2181 C CA . ASP A 1 275 ? -6.149 -9.257 24.550 1.00 97.50 275 ASP A CA 1
ATOM 2182 C C . ASP A 1 275 ? -5.173 -8.478 23.658 1.00 97.50 275 ASP A C 1
ATOM 2184 O O . ASP A 1 275 ? -3.969 -8.730 23.636 1.00 97.50 275 ASP A O 1
ATOM 2188 N N . THR A 1 276 ? -5.681 -7.449 22.977 1.00 98.44 276 THR A N 1
ATOM 2189 C CA . THR A 1 276 ? -4.871 -6.397 22.345 1.00 98.44 276 THR A CA 1
ATOM 2190 C C . THR A 1 276 ? -5.092 -5.075 23.072 1.00 98.44 276 THR A C 1
ATOM 2192 O O . THR A 1 276 ? -6.205 -4.545 23.080 1.00 98.44 276 THR A O 1
ATOM 2195 N N . HIS A 1 277 ? -4.030 -4.498 23.635 1.00 98.56 277 HIS A N 1
ATOM 2196 C CA . HIS A 1 277 ? -4.039 -3.162 24.225 1.00 98.56 277 HIS A CA 1
ATOM 2197 C C . HIS A 1 277 ? -3.088 -2.223 23.484 1.00 98.56 277 HIS A C 1
ATOM 2199 O O . HIS A 1 277 ? -1.891 -2.486 23.393 1.00 98.56 277 HIS A O 1
ATOM 2205 N N . ILE A 1 278 ? -3.611 -1.109 22.972 1.00 98.50 278 ILE A N 1
ATOM 2206 C CA . ILE A 1 278 ? -2.817 -0.107 22.259 1.00 98.50 278 ILE A CA 1
ATOM 2207 C C . ILE A 1 278 ? -3.053 1.265 22.884 1.00 98.50 278 ILE A C 1
ATOM 2209 O O . ILE A 1 278 ? -4.192 1.730 22.934 1.00 98.50 278 ILE A O 1
ATOM 2213 N N . THR A 1 279 ? -1.980 1.926 23.321 1.00 98.44 279 THR A N 1
ATOM 2214 C CA . THR A 1 279 ? -2.011 3.307 23.823 1.00 98.44 279 THR A CA 1
ATOM 2215 C C . THR A 1 279 ? -1.065 4.192 23.012 1.00 98.44 279 THR A C 1
ATOM 2217 O O . THR A 1 279 ? 0.115 3.870 22.873 1.00 98.44 279 THR A O 1
ATOM 2220 N N . ALA A 1 280 ? -1.572 5.311 22.479 1.00 97.44 280 ALA A N 1
ATOM 2221 C CA . ALA A 1 280 ? -0.782 6.238 21.662 1.00 97.44 280 ALA A CA 1
ATOM 2222 C C . ALA A 1 280 ? -1.279 7.690 21.689 1.00 97.44 280 ALA A C 1
ATOM 2224 O O . ALA A 1 280 ? -2.387 7.964 22.151 1.00 97.44 280 ALA A O 1
ATOM 2225 N N . SER A 1 281 ? -0.510 8.631 21.127 1.00 97.31 281 SER A N 1
ATOM 2226 C CA . SER A 1 281 ? -1.026 9.982 20.847 1.00 97.31 281 SER A CA 1
ATOM 2227 C C . SER A 1 281 ? -2.116 9.953 19.772 1.00 97.31 281 SER A C 1
ATOM 2229 O O . SER A 1 281 ? -3.159 10.592 19.933 1.00 97.31 281 SER A O 1
ATOM 2231 N N . ASN A 1 282 ? -1.893 9.183 18.702 1.00 97.62 282 ASN A N 1
ATOM 2232 C CA . ASN A 1 282 ? -2.877 8.888 17.659 1.00 97.62 282 ASN A CA 1
ATOM 2233 C C . ASN A 1 282 ? -2.783 7.413 17.256 1.00 97.62 282 ASN A C 1
ATOM 2235 O O . ASN A 1 282 ? -1.689 6.847 17.262 1.00 97.62 282 ASN A O 1
ATOM 2239 N N . ILE A 1 283 ? -3.904 6.812 16.868 1.00 98.50 283 ILE A N 1
ATOM 2240 C CA . ILE A 1 283 ? -3.963 5.451 16.328 1.00 98.50 283 ILE A CA 1
ATOM 2241 C C . ILE A 1 283 ? -4.651 5.522 14.967 1.00 98.50 283 ILE A C 1
ATOM 2243 O O . ILE A 1 283 ? -5.789 5.972 14.877 1.00 98.50 283 ILE A O 1
ATOM 2247 N N . THR A 1 284 ? -3.979 5.061 13.921 1.00 96.12 284 THR A N 1
ATOM 2248 C CA . THR A 1 284 ? -4.526 4.964 12.569 1.00 96.12 284 THR A CA 1
ATOM 2249 C C . THR A 1 284 ? -4.493 3.510 12.128 1.00 96.12 284 THR A C 1
ATOM 2251 O O . THR A 1 284 ? -3.418 2.938 11.989 1.00 96.12 284 THR A O 1
ATOM 2254 N N . ASN A 1 285 ? -5.651 2.911 11.882 1.00 93.69 285 ASN A N 1
ATOM 2255 C CA . ASN A 1 285 ? -5.783 1.661 11.147 1.00 93.69 285 ASN A CA 1
ATOM 2256 C C . ASN A 1 285 ? -6.170 2.003 9.705 1.00 93.69 285 ASN A C 1
ATOM 2258 O O . ASN A 1 285 ? -7.292 2.441 9.468 1.00 93.69 285 ASN A O 1
ATOM 2262 N N . GLN A 1 286 ? -5.240 1.872 8.761 1.00 87.75 286 GLN A N 1
ATOM 2263 C CA . GLN A 1 286 ? -5.436 2.249 7.362 1.00 87.75 286 GLN A CA 1
ATOM 2264 C C . GLN A 1 286 ? -5.201 1.047 6.456 1.00 87.75 286 GLN A C 1
ATOM 2266 O O . GLN A 1 286 ? -4.060 0.618 6.300 1.00 87.75 286 GLN A O 1
ATOM 2271 N N . ASN A 1 287 ? -6.276 0.497 5.888 1.00 82.81 287 ASN A N 1
ATOM 2272 C CA . ASN A 1 287 ? -6.273 -0.787 5.171 1.00 82.81 287 ASN A CA 1
ATOM 2273 C C . ASN A 1 287 ? -5.699 -1.968 5.985 1.00 82.81 287 ASN A C 1
ATOM 2275 O O . ASN A 1 287 ? -5.418 -3.036 5.451 1.00 82.81 287 ASN A O 1
ATOM 2279 N N . GLY A 1 288 ? -5.497 -1.768 7.288 1.00 87.06 288 GLY A N 1
ATOM 2280 C CA . GLY A 1 288 ? -4.980 -2.770 8.200 1.00 87.06 288 GLY A CA 1
ATOM 2281 C C . GLY A 1 288 ? -6.095 -3.607 8.812 1.00 87.06 288 GLY A C 1
ATOM 2282 O O . GLY A 1 288 ? -7.260 -3.200 8.871 1.00 87.06 288 GLY A O 1
ATOM 2283 N N . VAL A 1 289 ? -5.703 -4.768 9.326 1.00 92.38 289 VAL A N 1
ATOM 2284 C CA . VAL A 1 289 ? -6.587 -5.710 10.013 1.00 92.38 289 VAL A CA 1
ATOM 2285 C C . VAL A 1 289 ? -6.161 -5.830 11.472 1.00 92.38 289 VAL A C 1
ATOM 2287 O O . VAL A 1 289 ? -4.989 -6.069 11.761 1.00 92.38 289 VAL A O 1
ATOM 2290 N N . MET A 1 290 ? -7.102 -5.709 12.403 1.00 97.38 290 MET A N 1
ATOM 2291 C CA . MET A 1 290 ? -6.902 -6.022 13.817 1.00 97.38 290 MET A CA 1
ATOM 2292 C C . MET A 1 290 ? -7.928 -7.055 14.276 1.00 97.38 290 MET A C 1
ATOM 2294 O O . MET A 1 290 ? -9.130 -6.817 14.158 1.00 97.38 290 MET A O 1
ATOM 2298 N N . THR A 1 291 ? -7.470 -8.182 14.824 1.00 97.19 291 THR A N 1
ATOM 2299 C CA . THR A 1 291 ? -8.340 -9.235 15.369 1.00 97.19 291 THR A CA 1
ATOM 2300 C C . THR A 1 291 ? -7.912 -9.685 16.767 1.00 97.19 291 THR A C 1
ATOM 2302 O O . THR A 1 291 ? -6.734 -9.609 17.116 1.00 97.19 291 THR A O 1
ATOM 2305 N N . GLY A 1 292 ? -8.876 -10.112 17.588 1.00 95.81 292 GLY A N 1
ATOM 2306 C CA . GLY A 1 292 ? -8.634 -10.678 18.921 1.00 95.81 292 GLY A CA 1
ATOM 2307 C C . GLY A 1 292 ? -9.917 -10.948 19.706 1.00 95.81 292 GLY A C 1
ATOM 2308 O O . GLY A 1 292 ? -11.004 -10.584 19.253 1.00 95.81 292 GLY A O 1
ATOM 2309 N N . ASN A 1 293 ? -9.832 -11.563 20.891 1.00 97.44 293 ASN A N 1
ATOM 2310 C CA . ASN A 1 293 ? -11.017 -11.722 21.746 1.00 97.44 293 ASN A CA 1
ATOM 2311 C C . ASN A 1 293 ? -11.470 -10.373 22.311 1.00 97.44 293 ASN A C 1
ATOM 2313 O O . ASN A 1 293 ? -12.660 -10.047 22.264 1.00 97.44 293 ASN A O 1
ATOM 2317 N N . ASN A 1 294 ? -10.530 -9.568 22.804 1.00 98.62 294 ASN A N 1
ATOM 2318 C CA . ASN A 1 294 ? -10.779 -8.202 23.240 1.00 98.62 294 ASN A CA 1
ATOM 2319 C C . ASN A 1 294 ? -9.745 -7.249 22.639 1.00 98.62 294 ASN A C 1
ATOM 2321 O O . ASN A 1 294 ? -8.542 -7.499 22.665 1.00 98.62 294 ASN A O 1
ATOM 2325 N N . ILE A 1 295 ? -10.215 -6.108 22.146 1.00 98.81 295 ILE A N 1
ATOM 2326 C CA . ILE A 1 295 ? -9.364 -5.050 21.607 1.00 98.81 295 ILE A CA 1
ATOM 2327 C C . ILE A 1 295 ? -9.675 -3.758 22.361 1.00 98.81 295 ILE A C 1
ATOM 2329 O O . ILE A 1 295 ? -10.824 -3.318 22.413 1.00 98.81 295 ILE A O 1
ATOM 2333 N N . ASN A 1 296 ? -8.649 -3.140 22.944 1.00 98.81 296 ASN A N 1
ATOM 2334 C CA . ASN A 1 296 ? -8.734 -1.864 23.646 1.00 98.81 296 ASN A CA 1
ATOM 2335 C C . ASN A 1 296 ? -7.742 -0.860 23.048 1.00 98.81 296 ASN A C 1
ATOM 2337 O O . ASN A 1 296 ? -6.533 -0.969 23.269 1.00 98.81 296 ASN A O 1
ATOM 2341 N N . LEU A 1 297 ? -8.274 0.121 22.322 1.00 98.81 297 LEU A N 1
ATOM 2342 C CA . LEU A 1 297 ? -7.519 1.181 21.663 1.00 98.81 297 LEU A CA 1
ATOM 2343 C C . LEU A 1 297 ? -7.740 2.508 22.397 1.00 98.81 297 LEU A C 1
ATOM 2345 O O . LEU A 1 297 ? -8.862 3.012 22.468 1.00 98.81 297 LEU A O 1
ATOM 2349 N N . ASN A 1 298 ? -6.663 3.086 22.923 1.00 98.75 298 ASN A N 1
ATOM 2350 C CA . ASN A 1 298 ? -6.674 4.320 23.699 1.00 98.75 298 ASN A CA 1
ATOM 2351 C C . ASN A 1 298 ? -5.743 5.363 23.064 1.00 98.75 298 ASN A C 1
ATOM 2353 O O . ASN A 1 298 ? -4.537 5.389 23.317 1.00 98.75 298 ASN A O 1
ATOM 2357 N N . ALA A 1 299 ? -6.307 6.233 22.232 1.00 98.44 299 ALA A N 1
ATOM 2358 C CA . ALA A 1 299 ? -5.597 7.358 21.640 1.00 98.44 299 ALA A CA 1
ATOM 2359 C C . ALA A 1 299 ? -5.795 8.630 22.480 1.00 98.44 299 ALA A C 1
ATOM 2361 O O . ALA A 1 299 ? -6.887 8.904 22.970 1.00 98.44 299 ALA A O 1
ATOM 2362 N N . GLN A 1 300 ? -4.767 9.464 22.624 1.00 98.25 300 GLN A N 1
ATOM 2363 C CA . GLN A 1 300 ? -4.913 10.745 23.329 1.00 98.25 300 GLN A CA 1
ATOM 2364 C C . GLN A 1 300 ? -5.694 11.780 22.513 1.00 98.25 300 GLN A C 1
ATOM 2366 O O . GLN A 1 300 ? -6.392 12.619 23.088 1.00 98.25 300 GLN A O 1
ATOM 2371 N N . ASN A 1 301 ? -5.554 11.751 21.184 1.00 97.81 301 ASN A N 1
ATOM 2372 C CA . ASN A 1 301 ? -6.182 12.709 20.281 1.00 97.81 301 ASN A CA 1
ATOM 2373 C C . ASN A 1 301 ? -7.106 12.004 19.289 1.00 97.81 301 ASN A C 1
ATOM 2375 O O . ASN A 1 301 ? -8.320 12.093 19.452 1.00 97.81 301 ASN A O 1
ATOM 2379 N N . THR A 1 302 ? -6.557 11.275 18.316 1.00 98.12 302 THR A N 1
ATOM 2380 C CA . THR A 1 302 ? -7.353 10.724 17.209 1.00 98.12 302 THR A CA 1
ATOM 2381 C C . THR A 1 302 ? -7.224 9.212 17.107 1.00 98.12 302 THR A C 1
ATOM 2383 O O . THR A 1 302 ? -6.112 8.683 17.140 1.00 98.12 302 THR A O 1
ATOM 2386 N N . LEU A 1 303 ? -8.356 8.534 16.920 1.00 98.62 303 LEU A N 1
ATOM 2387 C CA . LEU A 1 303 ? -8.417 7.168 16.414 1.00 98.62 303 LEU A CA 1
ATOM 2388 C C . LEU A 1 303 ? -9.097 7.178 15.044 1.00 98.62 303 LEU A C 1
ATOM 2390 O O . LEU A 1 303 ? -10.281 7.492 14.936 1.00 98.62 303 LEU A O 1
ATOM 2394 N N . LEU A 1 304 ? -8.342 6.843 14.004 1.00 97.19 304 LEU A N 1
ATOM 2395 C CA . LEU A 1 304 ? -8.818 6.763 12.629 1.00 97.19 304 LEU A CA 1
ATOM 2396 C C . LEU A 1 304 ? -8.828 5.304 12.175 1.00 97.19 304 LEU A C 1
ATOM 2398 O O . LEU A 1 304 ? -7.780 4.670 12.133 1.00 97.19 304 LEU A O 1
ATOM 2402 N N . ASN A 1 305 ? -9.992 4.788 11.801 1.00 94.25 305 ASN A N 1
ATOM 2403 C CA . ASN A 1 305 ? -10.124 3.579 11.002 1.00 94.25 305 ASN A CA 1
ATOM 2404 C C . ASN A 1 305 ? -10.514 3.994 9.578 1.00 94.25 305 ASN A C 1
ATOM 2406 O O . ASN A 1 305 ? -11.567 4.603 9.380 1.00 94.25 305 ASN A O 1
ATOM 2410 N N . GLN A 1 306 ? -9.637 3.736 8.610 1.00 86.81 306 GLN A N 1
ATOM 2411 C CA . GLN A 1 306 ? -9.812 4.118 7.213 1.00 86.81 306 GLN A CA 1
ATOM 2412 C C . GLN A 1 306 ? -9.598 2.915 6.300 1.00 86.81 306 GLN A C 1
ATOM 2414 O O . GLN A 1 306 ? -8.501 2.363 6.249 1.00 86.81 306 GLN A O 1
ATOM 2419 N N . SER A 1 307 ? -10.642 2.519 5.577 1.00 81.69 307 SER A N 1
ATOM 2420 C CA . SER A 1 307 ? -10.704 1.274 4.803 1.00 81.69 307 SER A CA 1
ATOM 2421 C C . SER A 1 307 ? -10.166 0.045 5.548 1.00 81.69 307 SER A C 1
ATOM 2423 O O . SER A 1 307 ? -9.637 -0.869 4.927 1.00 81.69 307 SER A O 1
ATOM 2425 N N . GLY A 1 308 ? -10.225 0.047 6.881 1.00 84.38 308 GLY A N 1
ATOM 2426 C CA . GLY A 1 308 ? -9.596 -0.960 7.729 1.00 84.38 308 GLY A CA 1
ATOM 2427 C C . GLY A 1 308 ? -10.612 -1.768 8.524 1.00 84.38 308 GLY A C 1
ATOM 2428 O O . GLY A 1 308 ? -11.730 -1.311 8.787 1.00 84.38 308 GLY A O 1
ATOM 2429 N N . ASP A 1 309 ? -10.185 -2.950 8.960 1.00 90.50 309 ASP A N 1
ATOM 2430 C CA . ASP A 1 309 ? -11.008 -3.894 9.709 1.00 90.50 309 ASP A CA 1
ATOM 2431 C C . ASP A 1 309 ? -10.503 -4.037 11.142 1.00 90.50 309 ASP A C 1
ATOM 2433 O O . ASP A 1 309 ? -9.373 -4.458 11.381 1.00 90.50 309 ASP A O 1
ATOM 2437 N N . ILE A 1 310 ? -11.356 -3.728 12.117 1.00 97.62 310 ILE A N 1
ATOM 2438 C CA . ILE A 1 310 ? -11.083 -3.963 13.536 1.00 97.62 310 ILE A CA 1
ATOM 2439 C C . ILE A 1 310 ? -12.197 -4.846 14.087 1.00 97.62 310 ILE A C 1
ATOM 2441 O O . ILE A 1 310 ? -13.327 -4.393 14.263 1.00 97.62 310 ILE A O 1
ATOM 2445 N N . THR A 1 311 ? -11.870 -6.105 14.370 1.00 97.06 311 THR A N 1
ATOM 2446 C CA . THR A 1 311 ? -12.835 -7.130 14.782 1.00 97.06 311 THR A CA 1
ATOM 2447 C C . THR A 1 311 ? -12.425 -7.760 16.106 1.00 97.06 311 THR A C 1
ATOM 2449 O O . THR A 1 311 ? -11.443 -8.492 16.181 1.00 97.06 311 THR A O 1
ATOM 2452 N N . ALA A 1 312 ? -13.202 -7.517 17.157 1.00 97.25 312 ALA A N 1
ATOM 2453 C CA . ALA A 1 312 ? -13.075 -8.222 18.426 1.00 97.25 312 ALA A CA 1
ATOM 2454 C C . ALA A 1 312 ? -14.165 -9.294 18.548 1.00 97.25 312 ALA A C 1
ATOM 2456 O O . ALA A 1 312 ? -15.320 -9.020 18.246 1.00 97.25 312 ALA A O 1
ATOM 2457 N N . VAL A 1 313 ? -13.861 -10.492 19.047 1.00 97.38 313 VAL A N 1
ATOM 2458 C CA . VAL A 1 313 ? -14.907 -11.508 19.285 1.00 97.38 313 VAL A CA 1
ATOM 2459 C C . VAL A 1 313 ? -15.872 -11.031 20.374 1.00 97.38 313 VAL A C 1
ATOM 2461 O O . VAL A 1 313 ? -17.087 -11.012 20.177 1.00 97.38 313 VAL A O 1
ATOM 2464 N N . ASN A 1 314 ? -15.333 -10.583 21.510 1.00 97.75 314 ASN A N 1
ATOM 2465 C CA . ASN A 1 314 ? -16.111 -10.222 22.690 1.00 97.75 314 ASN A CA 1
ATOM 2466 C C . ASN A 1 314 ? -16.250 -8.711 22.852 1.00 97.75 314 ASN A C 1
ATOM 2468 O O . ASN A 1 314 ? -17.368 -8.207 22.854 1.00 97.75 314 ASN A O 1
ATOM 2472 N N . ASN A 1 315 ? -15.145 -7.979 23.026 1.00 98.38 315 ASN A N 1
ATOM 2473 C CA . ASN A 1 315 ? -15.197 -6.561 23.390 1.00 98.38 315 ASN A CA 1
ATOM 2474 C C . ASN A 1 315 ? -14.255 -5.712 22.539 1.00 98.38 315 ASN A C 1
ATOM 2476 O O . ASN A 1 315 ? -13.039 -5.865 22.619 1.00 98.38 315 ASN A O 1
ATOM 2480 N N . LEU A 1 316 ? -14.816 -4.750 21.813 1.00 98.69 316 LEU A N 1
ATOM 2481 C CA . LEU A 1 316 ? -14.082 -3.672 21.165 1.00 98.69 316 LEU A CA 1
ATOM 2482 C C . LEU A 1 316 ? -14.284 -2.379 21.962 1.00 98.69 316 LEU A C 1
ATOM 2484 O O . LEU A 1 316 ? -15.404 -1.884 22.074 1.00 98.69 316 LEU A O 1
ATOM 2488 N N . LYS A 1 317 ? -13.208 -1.827 22.527 1.00 98.81 317 LYS A N 1
ATOM 2489 C CA . LYS A 1 317 ? -13.221 -0.569 23.285 1.00 98.81 317 LYS A CA 1
ATOM 2490 C C . LYS A 1 317 ? -12.342 0.460 22.596 1.00 98.81 317 LYS A C 1
ATOM 2492 O O . LYS A 1 317 ? -11.146 0.234 22.427 1.00 98.81 317 LYS A O 1
ATOM 2497 N N . LEU A 1 318 ? -12.934 1.591 22.231 1.00 98.75 318 LEU A N 1
ATOM 2498 C CA . LEU A 1 318 ? -12.267 2.693 21.551 1.00 98.75 318 LEU A CA 1
ATOM 2499 C C . LEU A 1 318 ? -12.370 3.955 22.406 1.00 98.75 318 LEU A C 1
ATOM 2501 O O . LEU A 1 318 ? -13.470 4.369 22.769 1.00 98.75 318 LEU A O 1
ATOM 2505 N N . LYS A 1 319 ? -11.235 4.586 22.706 1.00 98.75 319 LYS A N 1
ATOM 2506 C CA . LYS A 1 319 ? -11.178 5.850 23.444 1.00 98.75 319 LYS A CA 1
ATOM 2507 C C . LYS A 1 319 ? -10.265 6.849 22.742 1.00 98.75 319 LYS A C 1
ATOM 2509 O O . LYS A 1 319 ? -9.108 6.530 22.486 1.00 98.75 319 LYS A O 1
ATOM 2514 N N . ALA A 1 320 ? -10.775 8.046 22.451 1.00 98.38 320 ALA A N 1
ATOM 2515 C CA . ALA A 1 320 ? -10.001 9.161 21.892 1.00 98.38 320 ALA A CA 1
ATOM 2516 C C . AL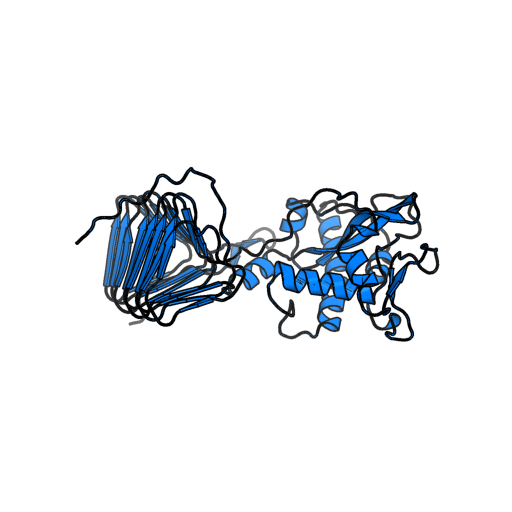A A 1 320 ? -10.683 10.515 22.152 1.00 98.38 320 ALA A C 1
ATOM 2518 O O . ALA A 1 320 ? -11.748 10.555 22.753 1.00 98.38 320 ALA A O 1
ATOM 2519 N N . LYS A 1 321 ? -10.115 11.643 21.701 1.00 98.19 321 LYS A N 1
ATOM 2520 C CA . LYS A 1 321 ? -10.907 12.885 21.563 1.00 98.19 321 LYS A CA 1
ATOM 2521 C C . LYS A 1 321 ? -11.783 12.807 20.319 1.00 98.19 321 LYS A C 1
ATOM 2523 O O . LYS A 1 321 ? -12.963 13.122 20.389 1.00 98.19 321 LYS A O 1
ATOM 2528 N N . THR A 1 322 ? -11.223 12.317 19.220 1.00 97.75 322 THR A N 1
ATOM 2529 C CA . THR A 1 322 ? -11.924 12.147 17.949 1.00 97.75 322 THR A CA 1
ATOM 2530 C C . THR A 1 322 ? -11.779 10.709 17.474 1.00 97.75 322 THR A C 1
ATOM 2532 O O . THR A 1 322 ? -10.668 10.183 17.411 1.00 97.75 322 THR A O 1
ATOM 2535 N N . ILE A 1 323 ? -12.898 10.076 17.132 1.00 98.06 323 ILE A N 1
ATOM 2536 C CA . ILE A 1 323 ? -12.942 8.746 16.522 1.00 98.06 323 ILE A CA 1
ATOM 2537 C C . ILE A 1 323 ? -13.593 8.871 15.147 1.00 98.06 323 ILE A C 1
ATOM 2539 O O . ILE A 1 323 ? -14.720 9.349 15.028 1.00 98.06 323 ILE A O 1
ATOM 2543 N N . ALA A 1 324 ? -12.892 8.433 14.107 1.00 94.50 324 ALA A N 1
ATOM 2544 C CA . ALA A 1 324 ? -13.378 8.451 12.735 1.00 94.50 324 ALA A CA 1
ATOM 2545 C C . ALA A 1 324 ? -13.289 7.049 12.123 1.00 94.50 324 ALA A C 1
ATOM 2547 O O . ALA A 1 324 ? -12.225 6.440 12.124 1.00 94.50 324 ALA A O 1
ATOM 2548 N N . ASN A 1 325 ? -14.406 6.557 11.596 1.00 90.94 325 ASN A N 1
ATOM 2549 C CA . ASN A 1 325 ? -14.526 5.317 10.839 1.00 90.94 325 ASN A CA 1
ATOM 2550 C C . ASN A 1 325 ? -14.990 5.676 9.423 1.00 90.94 325 ASN A C 1
ATOM 2552 O O . ASN A 1 325 ? -16.150 6.039 9.225 1.00 90.94 325 ASN A O 1
ATOM 2556 N N . ILE A 1 326 ? -14.077 5.684 8.456 1.00 84.44 326 ILE A N 1
ATOM 2557 C CA . ILE A 1 326 ? -14.326 6.271 7.131 1.00 84.44 326 ILE A CA 1
ATOM 2558 C C . ILE A 1 326 ? -13.915 5.322 6.010 1.00 84.44 326 ILE A C 1
ATOM 2560 O O . ILE A 1 326 ? -12.916 4.618 6.122 1.00 84.44 326 ILE A O 1
ATOM 2564 N N . ALA A 1 327 ? -14.671 5.295 4.920 1.00 73.19 327 ALA A N 1
ATOM 2565 C CA . ALA A 1 327 ? -14.271 4.555 3.732 1.00 73.19 327 ALA A CA 1
ATOM 2566 C C . ALA A 1 327 ? -13.157 5.299 2.979 1.00 73.19 327 ALA A C 1
ATOM 2568 O O . ALA A 1 327 ? -13.000 6.517 3.116 1.00 73.19 327 ALA A O 1
ATOM 2569 N N . SER A 1 328 ? -12.424 4.585 2.130 1.00 66.25 328 SER A N 1
ATOM 2570 C CA . SER A 1 328 ? -11.826 5.205 0.949 1.00 66.25 328 SER A CA 1
ATOM 2571 C C . SER A 1 328 ? -12.984 5.610 0.041 1.00 66.25 328 SER A C 1
ATOM 2573 O O . SER A 1 328 ? -13.918 4.842 -0.161 1.00 66.25 328 SER A O 1
ATOM 2575 N N . GLU A 1 329 ? -12.978 6.838 -0.464 1.00 56.66 329 GLU A N 1
ATOM 2576 C CA . GLU A 1 329 ? -13.965 7.283 -1.446 1.00 56.66 329 GLU A CA 1
ATOM 2577 C C . GLU A 1 329 ? -13.216 7.741 -2.690 1.00 56.66 329 GLU A C 1
ATOM 2579 O O . GLU A 1 329 ? -12.500 8.746 -2.660 1.00 56.66 329 GLU A O 1
ATOM 2584 N N . GLN A 1 330 ? -13.383 7.018 -3.797 1.00 48.56 330 GLN A N 1
ATOM 2585 C CA . GLN A 1 330 ? -13.048 7.533 -5.118 1.00 48.56 330 GLN A CA 1
ATOM 2586 C C . GLN A 1 330 ? -14.325 8.015 -5.793 1.00 48.56 330 GLN A C 1
ATOM 2588 O O . GLN A 1 330 ? -15.242 7.241 -6.063 1.00 48.56 330 GLN A O 1
ATOM 2593 N N . THR A 1 331 ? -14.393 9.318 -6.064 1.00 46.09 331 THR A N 1
ATOM 2594 C CA . THR A 1 331 ? -15.498 9.897 -6.831 1.00 46.09 331 THR A CA 1
ATOM 2595 C C . THR A 1 331 ? -15.252 9.653 -8.315 1.00 46.09 331 THR A C 1
ATOM 2597 O O . THR A 1 331 ? -14.414 10.322 -8.918 1.00 46.09 331 THR A O 1
ATOM 2600 N N . ILE A 1 332 ? -15.989 8.716 -8.918 1.00 43.50 332 ILE A N 1
ATOM 2601 C CA . ILE A 1 332 ? -16.003 8.559 -10.375 1.00 43.50 332 ILE A CA 1
ATOM 2602 C C . ILE A 1 332 ? -17.056 9.513 -10.941 1.00 43.50 332 ILE A C 1
ATOM 2604 O O . ILE A 1 332 ? -18.258 9.285 -10.788 1.00 43.50 332 ILE A O 1
ATOM 2608 N N . THR A 1 333 ? -16.602 10.573 -11.609 1.00 45.84 333 THR A N 1
ATOM 2609 C CA . THR A 1 333 ? -17.470 11.509 -12.335 1.00 45.84 333 THR A CA 1
ATOM 2610 C C . THR A 1 333 ? -17.646 11.025 -13.773 1.00 45.84 333 THR A C 1
ATOM 2612 O O . THR A 1 333 ? -16.687 11.012 -14.542 1.00 45.84 333 THR A O 1
ATOM 2615 N N . LYS A 1 334 ? -18.872 10.658 -14.173 1.00 42.59 334 LYS A N 1
ATOM 2616 C CA . LYS A 1 334 ? -19.207 10.355 -15.578 1.00 42.59 334 LYS A CA 1
ATOM 2617 C C . LYS A 1 334 ? -20.144 11.427 -16.144 1.00 42.59 334 LYS A C 1
ATOM 2619 O O . LYS A 1 334 ? -21.346 11.399 -15.898 1.00 42.59 334 LYS A O 1
ATOM 2624 N N . GLY A 1 335 ? -19.604 12.364 -16.926 1.00 60.97 335 GLY A N 1
ATOM 2625 C CA . GLY A 1 335 ? -20.379 13.461 -17.526 1.00 60.97 335 GLY A CA 1
ATOM 2626 C C . GLY A 1 335 ? -20.852 14.506 -16.504 1.00 60.97 335 GLY A C 1
ATOM 2627 O O . GLY A 1 335 ? -20.153 14.787 -15.537 1.00 60.97 335 GLY A O 1
ATOM 2628 N N . THR A 1 336 ? -22.030 15.107 -16.718 1.00 54.38 336 THR A N 1
ATOM 2629 C CA . THR A 1 336 ? -22.569 16.205 -15.882 1.00 54.38 336 THR A CA 1
ATOM 2630 C C . THR A 1 336 ? -23.421 15.764 -14.691 1.00 54.38 336 THR A C 1
ATOM 2632 O O . THR A 1 336 ? -23.787 16.616 -13.892 1.00 54.38 336 THR A O 1
ATOM 2635 N N . ASN A 1 337 ? -23.732 14.473 -14.539 1.00 60.91 337 ASN A N 1
ATOM 2636 C CA . ASN A 1 337 ? -24.361 13.907 -13.342 1.00 60.91 337 ASN A CA 1
ATOM 2637 C C . ASN A 1 337 ? -24.105 12.393 -13.285 1.00 60.91 337 ASN A C 1
ATOM 2639 O O . ASN A 1 337 ? -24.648 11.675 -14.118 1.00 60.91 337 ASN A O 1
ATOM 2643 N N . ILE A 1 338 ? -23.309 11.947 -12.303 1.00 51.47 338 ILE A N 1
ATOM 2644 C CA . ILE A 1 338 ? -23.348 10.669 -11.556 1.00 51.47 338 ILE A CA 1
ATOM 2645 C C . ILE A 1 338 ? -22.148 10.696 -10.590 1.00 51.47 338 ILE A C 1
ATOM 2647 O O . ILE A 1 338 ? -21.009 10.828 -11.033 1.00 51.47 338 ILE A O 1
ATOM 2651 N N . THR A 1 339 ? -22.422 10.553 -9.289 1.00 47.62 339 THR A N 1
ATOM 2652 C CA . THR A 1 339 ? -21.439 10.391 -8.205 1.00 47.62 339 THR A CA 1
ATOM 2653 C C . THR A 1 339 ? -21.497 8.932 -7.762 1.00 47.62 339 THR A C 1
ATOM 2655 O O . THR A 1 339 ? -22.327 8.572 -6.929 1.00 47.62 339 THR A O 1
ATOM 2658 N N . GLN A 1 340 ? -20.691 8.057 -8.359 1.00 43.62 340 GLN A N 1
ATOM 2659 C CA . GLN A 1 340 ? -20.512 6.710 -7.817 1.00 43.62 340 GLN A CA 1
ATOM 2660 C C . GLN A 1 340 ? -19.227 6.738 -6.988 1.00 43.62 340 GLN A C 1
ATOM 2662 O O . GLN A 1 340 ? -18.141 6.892 -7.543 1.00 43.62 340 GLN A O 1
ATOM 2667 N N . SER A 1 341 ? -19.377 6.695 -5.660 1.00 46.69 341 SER A N 1
ATOM 2668 C CA . SER A 1 341 ? -18.253 6.508 -4.743 1.00 46.69 341 SER A CA 1
ATOM 2669 C C . SER A 1 341 ? -17.916 5.024 -4.740 1.00 46.69 341 SER A C 1
ATOM 2671 O O . SER A 1 341 ? -18.718 4.209 -4.276 1.00 46.69 341 SER A O 1
ATOM 2673 N N . VAL A 1 342 ? -16.791 4.666 -5.352 1.00 48.62 342 VAL A N 1
ATOM 2674 C CA . VAL A 1 342 ? -16.238 3.313 -5.274 1.00 48.62 342 VAL A CA 1
ATOM 2675 C C . VAL A 1 342 ? -15.129 3.369 -4.240 1.00 48.62 342 VAL A C 1
ATOM 2677 O O . VAL A 1 342 ? -14.218 4.186 -4.353 1.00 48.62 342 VAL A O 1
ATOM 2680 N N . GLY A 1 343 ? -15.224 2.536 -3.216 1.00 54.81 343 GLY A N 1
ATOM 2681 C CA . GLY A 1 343 ? -14.148 2.382 -2.258 1.00 54.81 343 GLY A CA 1
ATOM 2682 C C . GLY A 1 343 ? -14.498 1.399 -1.154 1.00 54.81 343 GLY A C 1
ATOM 2683 O O . GLY A 1 343 ? -15.616 0.879 -1.079 1.00 54.81 343 GLY A O 1
ATOM 2684 N N . SER A 1 344 ? -13.494 1.078 -0.350 1.00 64.25 344 SER A N 1
ATOM 2685 C CA . SER A 1 344 ? -13.564 0.033 0.665 1.00 64.25 344 SER A CA 1
ATOM 2686 C C . SER A 1 344 ? -14.086 0.631 1.964 1.00 64.25 344 SER A C 1
ATOM 2688 O O . SER A 1 344 ? -13.463 1.532 2.531 1.00 64.25 344 SER A O 1
ATOM 2690 N N . ALA A 1 345 ? -15.241 0.146 2.423 1.00 74.81 345 ALA A N 1
ATOM 2691 C CA . ALA A 1 345 ? -15.806 0.531 3.711 1.00 74.81 345 ALA A CA 1
ATOM 2692 C C . ALA A 1 345 ? -14.850 0.154 4.854 1.00 74.81 345 ALA A C 1
ATOM 2694 O O . ALA A 1 345 ? -14.198 -0.885 4.792 1.00 74.81 345 ALA A O 1
ATOM 2695 N N . SER A 1 346 ? -14.807 0.962 5.914 1.00 82.12 346 SER A N 1
ATOM 2696 C CA . SER A 1 346 ? -14.168 0.548 7.167 1.00 82.12 346 SER A CA 1
ATOM 2697 C C . SER A 1 346 ? -15.125 -0.263 8.032 1.00 82.12 346 SER A C 1
ATOM 2699 O O . SER A 1 346 ? -16.317 0.050 8.089 1.00 82.12 346 SER A O 1
ATOM 2701 N N . ASN A 1 347 ? -14.612 -1.243 8.777 1.00 86.94 347 ASN A N 1
ATOM 2702 C CA . ASN A 1 347 ? -15.413 -2.059 9.685 1.00 86.94 347 ASN A CA 1
ATOM 2703 C C . ASN A 1 347 ? -14.897 -1.984 11.126 1.00 86.94 347 ASN A C 1
ATOM 2705 O O . ASN A 1 347 ? -13.728 -2.241 11.409 1.00 86.94 347 ASN A O 1
ATOM 2709 N N . LEU A 1 348 ? -15.807 -1.678 12.050 1.00 94.25 348 LEU A N 1
ATOM 2710 C CA . LEU A 1 348 ? -15.632 -1.882 13.487 1.00 94.25 348 LEU A CA 1
ATOM 2711 C C . LEU A 1 348 ? -16.617 -2.961 13.930 1.00 94.25 348 LEU A C 1
ATOM 2713 O O . LEU A 1 348 ? -17.827 -2.786 13.775 1.00 94.25 348 LEU A O 1
ATOM 2717 N N . GLN A 1 349 ? -16.128 -4.067 14.480 1.00 93.50 349 GLN A N 1
ATOM 2718 C CA . GLN A 1 349 ? -16.971 -5.190 14.866 1.00 93.50 349 GLN A CA 1
ATOM 2719 C C . GLN A 1 349 ? -16.616 -5.737 16.246 1.00 93.50 349 GLN A C 1
ATOM 2721 O O . GLN A 1 349 ? -15.445 -5.891 16.588 1.00 93.50 349 GLN A O 1
ATOM 2726 N N . GLY A 1 350 ? -17.640 -6.102 17.015 1.00 93.56 350 GLY A N 1
ATOM 2727 C CA . GLY A 1 350 ? -17.483 -7.090 18.075 1.00 93.56 350 GLY A CA 1
ATOM 2728 C C . GLY A 1 350 ? -18.747 -7.386 18.858 1.00 93.56 350 GLY A C 1
ATOM 2729 O O . GLY A 1 350 ? -19.755 -6.718 18.666 1.00 93.56 350 GLY A O 1
ATOM 2730 N N . GLY A 1 351 ? -18.720 -8.393 19.737 1.00 89.50 351 GLY A N 1
ATOM 2731 C CA . GLY A 1 351 ? -19.882 -8.733 20.568 1.00 89.50 351 GLY A CA 1
ATOM 2732 C C . GLY A 1 351 ? -20.439 -7.506 21.300 1.00 89.50 351 GLY A C 1
ATOM 2733 O O . GLY A 1 351 ? -21.619 -7.180 21.177 1.00 89.50 351 GLY A O 1
ATOM 2734 N N . ASN A 1 352 ? -19.557 -6.767 21.967 1.00 97.12 352 ASN A N 1
ATOM 2735 C CA . ASN A 1 352 ? -19.810 -5.453 22.538 1.00 97.12 352 ASN A CA 1
ATOM 2736 C C . ASN A 1 352 ? -18.857 -4.433 21.907 1.00 97.12 352 ASN A C 1
ATOM 2738 O O . ASN A 1 352 ? -17.644 -4.647 21.902 1.00 97.12 352 ASN A O 1
ATOM 2742 N N . VAL A 1 353 ? -19.385 -3.304 21.443 1.00 98.00 353 VAL A N 1
ATOM 2743 C CA . VAL A 1 353 ? -18.597 -2.172 20.943 1.00 98.00 353 VAL A CA 1
ATOM 2744 C C . VAL A 1 353 ? -18.861 -0.967 21.843 1.00 98.00 353 VAL A C 1
ATOM 2746 O O . VAL A 1 353 ? -19.994 -0.504 21.937 1.00 98.00 353 VAL A O 1
ATOM 2749 N N . ASN A 1 354 ? -17.821 -0.464 22.511 1.00 97.94 354 ASN A N 1
ATOM 2750 C CA . ASN A 1 354 ? -17.865 0.739 23.344 1.00 97.94 354 ASN A CA 1
ATOM 2751 C C . ASN A 1 354 ? -16.962 1.824 22.742 1.00 97.94 354 ASN A C 1
ATOM 2753 O O . ASN A 1 354 ? -15.754 1.625 22.601 1.00 97.94 354 ASN A O 1
ATOM 2757 N N . ILE A 1 355 ? -17.550 2.966 22.393 1.00 98.00 355 ILE A N 1
ATOM 2758 C CA . ILE A 1 355 ? -16.873 4.110 21.779 1.00 98.00 355 ILE A CA 1
ATOM 2759 C C . ILE A 1 355 ? -17.001 5.302 22.725 1.00 98.00 355 ILE A C 1
ATOM 2761 O O . ILE A 1 355 ? -18.107 5.756 23.003 1.00 98.00 355 ILE A O 1
ATOM 2765 N N . ASN A 1 356 ? -15.875 5.825 23.204 1.00 97.81 356 ASN A N 1
ATOM 2766 C CA . ASN A 1 356 ? -15.817 6.988 24.085 1.00 97.81 356 ASN A CA 1
ATOM 2767 C C . ASN A 1 356 ? -14.963 8.089 23.447 1.00 97.81 356 ASN A C 1
ATOM 2769 O O . ASN A 1 356 ? -13.736 7.967 23.373 1.00 97.81 356 ASN A O 1
ATOM 2773 N N . ALA A 1 357 ? -15.614 9.154 22.984 1.00 96.81 357 ALA A N 1
ATOM 2774 C CA . ALA A 1 357 ? -14.943 10.289 22.365 1.00 96.81 357 ALA A CA 1
ATOM 2775 C C . ALA A 1 357 ? -15.651 11.618 22.622 1.00 96.81 357 ALA A C 1
ATOM 2777 O O . ALA A 1 357 ? -16.726 11.666 23.199 1.00 96.81 357 ALA A O 1
ATOM 2778 N N . GLN A 1 358 ? -15.045 12.725 22.203 1.00 96.19 358 GLN A N 1
ATOM 2779 C CA . GLN A 1 358 ? -15.763 13.993 22.065 1.00 96.19 358 GLN A CA 1
ATOM 2780 C C . GLN A 1 358 ? -16.519 14.001 20.735 1.00 96.19 358 GLN A C 1
ATOM 2782 O O . GLN A 1 358 ? -17.714 14.280 20.725 1.00 96.19 358 GLN A O 1
ATOM 2787 N N . ASP A 1 359 ? -15.851 13.600 19.652 1.00 94.06 359 ASP A N 1
ATOM 2788 C CA . ASP A 1 359 ? -16.420 13.553 18.307 1.00 94.06 359 ASP A CA 1
ATOM 2789 C C . ASP A 1 359 ? -16.339 12.140 17.722 1.00 94.06 359 ASP A C 1
ATOM 2791 O O . ASP A 1 359 ? -15.277 11.512 17.739 1.00 94.06 359 ASP A O 1
ATOM 2795 N N . VAL A 1 360 ? -17.451 11.652 17.168 1.00 94.88 360 VAL A N 1
ATOM 2796 C CA . VAL A 1 360 ? -17.529 10.365 16.462 1.00 94.88 360 VAL A CA 1
ATOM 2797 C C . VAL A 1 360 ? -18.048 10.575 15.046 1.00 94.88 360 VAL A C 1
ATOM 2799 O O . VAL A 1 360 ? -19.110 11.160 14.847 1.00 94.88 360 VAL A O 1
ATOM 2802 N N . THR A 1 361 ? -17.328 10.061 14.054 1.00 90.25 361 THR A N 1
ATOM 2803 C CA . THR A 1 361 ? -17.756 10.060 12.648 1.00 90.25 361 THR A CA 1
ATOM 2804 C C . THR A 1 361 ? -17.750 8.642 12.099 1.00 90.25 361 THR A C 1
ATOM 2806 O O . THR A 1 361 ? -16.759 7.933 12.242 1.00 90.25 361 THR A O 1
ATOM 2809 N N . ASN A 1 362 ? -18.839 8.242 11.446 1.00 87.31 362 ASN A N 1
ATOM 2810 C CA . ASN A 1 362 ? -18.927 7.016 10.665 1.00 87.31 362 ASN A CA 1
ATOM 2811 C C . ASN A 1 362 ? -19.433 7.356 9.255 1.00 87.31 362 ASN A C 1
ATOM 2813 O O . ASN A 1 362 ? -20.607 7.680 9.089 1.00 87.31 362 ASN A O 1
ATOM 2817 N N . THR A 1 363 ? -18.567 7.285 8.244 1.00 82.88 363 THR A N 1
ATOM 2818 C CA . THR A 1 363 ? -18.892 7.691 6.864 1.00 82.88 363 THR A CA 1
ATOM 2819 C C . THR A 1 363 ? -18.663 6.530 5.911 1.00 82.88 363 THR A C 1
ATOM 2821 O O . THR A 1 363 ? -17.559 5.987 5.855 1.00 82.88 363 THR A O 1
ATOM 2824 N N . ALA A 1 364 ? -19.717 6.134 5.185 1.00 73.44 364 ALA A N 1
ATOM 2825 C CA . ALA A 1 364 ? -19.700 5.008 4.240 1.00 73.44 364 ALA A CA 1
ATOM 2826 C C . ALA A 1 364 ? -19.078 3.714 4.820 1.00 73.44 364 ALA A C 1
ATOM 2828 O O . ALA A 1 364 ? -18.495 2.909 4.103 1.00 73.44 364 ALA A O 1
ATOM 2829 N N . SER A 1 365 ? -19.196 3.529 6.138 1.00 81.81 365 SER A N 1
ATOM 2830 C CA . SER A 1 365 ? -18.498 2.504 6.921 1.00 81.81 365 SER A CA 1
ATOM 2831 C C . SER A 1 365 ? -19.443 1.826 7.912 1.00 81.81 365 SER A C 1
ATOM 2833 O O . SER A 1 365 ? -20.534 2.333 8.196 1.00 81.81 365 SER A O 1
ATOM 2835 N N . ASN A 1 366 ? -19.035 0.676 8.447 1.00 84.56 366 ASN A N 1
ATOM 2836 C CA . ASN A 1 366 ? -19.871 -0.180 9.282 1.00 84.56 366 ASN A CA 1
ATOM 2837 C C . ASN A 1 366 ? -19.393 -0.207 10.738 1.00 84.56 366 ASN A C 1
ATOM 2839 O O . ASN A 1 366 ? -18.196 -0.290 11.020 1.00 84.56 366 ASN A O 1
ATOM 2843 N N . ILE A 1 367 ? -20.360 -0.209 11.658 1.00 91.69 367 ILE A N 1
ATOM 2844 C CA . ILE A 1 367 ? -20.162 -0.526 13.075 1.00 91.69 367 ILE A CA 1
ATOM 2845 C C . ILE A 1 367 ? -21.155 -1.635 13.419 1.00 91.69 367 ILE A C 1
ATOM 2847 O O . ILE A 1 367 ? -22.363 -1.406 13.389 1.00 91.69 367 ILE A O 1
ATOM 2851 N N . THR A 1 368 ? -20.655 -2.832 13.714 1.00 90.00 368 THR A N 1
ATOM 2852 C CA . THR A 1 368 ? -21.478 -4.030 13.933 1.00 90.00 368 THR A CA 1
ATOM 2853 C C . THR A 1 368 ? -21.260 -4.567 15.340 1.00 90.00 368 THR A C 1
ATOM 2855 O O . THR A 1 368 ? -20.142 -4.937 15.695 1.00 90.00 368 THR A O 1
ATOM 2858 N N . ALA A 1 369 ? -22.323 -4.641 16.141 1.00 93.06 369 ALA A N 1
ATOM 2859 C CA . ALA A 1 369 ? -22.250 -5.199 17.486 1.00 93.06 369 ALA A CA 1
ATOM 2860 C C . ALA A 1 369 ? -23.557 -5.852 17.929 1.00 93.06 369 ALA A C 1
ATOM 2862 O O . ALA A 1 369 ? -24.622 -5.455 17.459 1.00 93.06 369 ALA A O 1
ATOM 2863 N N . ASN A 1 370 ? -23.484 -6.786 18.885 1.00 91.94 370 ASN A N 1
ATOM 2864 C CA . ASN A 1 370 ? -24.683 -7.217 19.613 1.00 91.94 370 ASN A CA 1
ATOM 2865 C C . ASN A 1 370 ? -25.117 -6.117 20.590 1.00 91.94 370 ASN A C 1
ATOM 2867 O O . ASN A 1 370 ? -26.301 -5.813 20.692 1.00 91.94 370 ASN A O 1
ATOM 2871 N N . ASN A 1 371 ? -24.145 -5.492 21.265 1.00 94.00 371 ASN A N 1
ATOM 2872 C CA . ASN A 1 371 ? -24.358 -4.337 22.133 1.00 94.00 371 ASN A CA 1
ATOM 2873 C C . ASN A 1 371 ? -23.450 -3.179 21.698 1.00 94.00 371 ASN A C 1
ATOM 2875 O O . ASN A 1 371 ? -22.226 -3.287 21.784 1.00 94.00 371 ASN A O 1
ATOM 2879 N N . LEU A 1 372 ? -24.045 -2.073 21.250 1.00 95.44 372 LEU A N 1
ATOM 2880 C CA . LEU A 1 372 ? -23.328 -0.864 20.840 1.00 95.44 372 LEU A CA 1
ATOM 2881 C C . LEU A 1 372 ? -23.574 0.265 21.847 1.00 95.44 372 LEU A C 1
ATOM 2883 O O . LEU A 1 372 ? -24.715 0.669 22.054 1.00 95.44 372 LEU A O 1
ATOM 2887 N N . ASP A 1 373 ? -22.499 0.788 22.433 1.00 94.56 373 ASP A N 1
ATOM 2888 C CA . ASP A 1 373 ? -22.506 1.940 23.337 1.00 94.56 373 ASP A CA 1
ATOM 2889 C C . ASP A 1 373 ? -21.576 3.032 22.792 1.00 94.56 373 ASP A C 1
ATOM 2891 O O . ASP A 1 373 ? -20.377 2.810 22.607 1.00 94.56 373 ASP A O 1
ATOM 2895 N N . ILE A 1 374 ? -22.136 4.209 22.509 1.00 95.06 374 ILE A N 1
ATOM 2896 C CA . ILE A 1 374 ? -21.399 5.371 22.009 1.00 95.06 374 ILE A CA 1
ATOM 2897 C C . ILE A 1 374 ? -21.630 6.535 22.968 1.00 95.06 374 ILE A C 1
ATOM 2899 O O . ILE A 1 374 ? -22.719 7.101 23.038 1.00 95.06 374 ILE A O 1
ATOM 2903 N N . THR A 1 375 ? -20.570 6.929 23.666 1.00 94.56 375 THR A N 1
ATOM 2904 C CA . THR A 1 375 ? -20.511 8.145 24.474 1.00 94.56 375 THR A CA 1
ATOM 2905 C C . THR A 1 375 ? -19.741 9.208 23.692 1.00 94.56 375 THR A C 1
ATOM 2907 O O . THR A 1 375 ? -18.519 9.113 23.562 1.00 94.56 375 THR A O 1
ATOM 2910 N N . ALA A 1 376 ? -20.456 10.202 23.152 1.00 92.38 376 ALA A N 1
ATOM 2911 C CA . ALA A 1 376 ? -19.882 11.304 22.381 1.00 92.38 376 ALA A CA 1
ATOM 2912 C C . ALA A 1 376 ? -20.600 12.636 22.632 1.00 92.38 376 ALA A C 1
ATOM 2914 O O . ALA A 1 376 ? -21.807 12.646 22.866 1.00 92.38 376 ALA A O 1
ATOM 2915 N N . ASN A 1 377 ? -19.876 13.758 22.538 1.00 90.75 377 ASN A N 1
ATOM 2916 C CA . ASN A 1 377 ? -20.493 15.090 22.536 1.00 90.75 377 ASN A CA 1
ATOM 2917 C C . ASN A 1 377 ? -21.153 15.372 21.180 1.00 90.75 377 ASN A C 1
ATOM 2919 O O . ASN A 1 377 ? -22.269 15.880 21.132 1.00 90.75 377 ASN A O 1
ATOM 2923 N N . ASN A 1 378 ? -20.472 15.004 20.091 1.00 85.12 378 ASN A N 1
ATOM 2924 C CA . ASN A 1 378 ? -20.959 15.119 18.722 1.00 85.12 378 ASN A CA 1
ATOM 2925 C C . ASN A 1 378 ? -20.834 13.767 18.011 1.00 85.12 378 ASN A C 1
ATOM 2927 O O . ASN A 1 378 ? -19.799 13.104 18.094 1.00 85.12 378 ASN A O 1
ATOM 2931 N N . SER A 1 379 ? -21.870 13.362 17.273 1.00 83.12 379 SER A N 1
ATOM 2932 C CA . SER A 1 379 ? -21.826 12.145 16.458 1.00 83.12 379 SER A CA 1
ATOM 2933 C C . SER A 1 379 ? -22.442 12.360 15.077 1.00 83.12 379 SER A C 1
ATOM 2935 O O . SER A 1 379 ? -23.516 12.943 14.944 1.00 83.12 379 SER A O 1
ATOM 2937 N N . THR A 1 380 ? -21.744 11.880 14.048 1.00 83.12 380 THR A N 1
ATOM 2938 C CA . THR A 1 380 ? -22.216 11.827 12.661 1.00 83.12 380 THR A CA 1
ATOM 2939 C C . THR A 1 380 ? -22.225 10.366 12.226 1.00 83.12 380 THR A C 1
ATOM 2941 O O . THR A 1 380 ? -21.172 9.793 11.951 1.00 83.12 380 THR A O 1
ATOM 2944 N N . LEU A 1 381 ? -23.405 9.745 12.219 1.00 79.00 381 LEU A N 1
ATOM 2945 C CA . LEU A 1 381 ? -23.620 8.342 11.846 1.00 79.00 381 LEU A CA 1
ATOM 2946 C C . LEU A 1 381 ? -24.540 8.277 10.613 1.00 79.00 381 LEU A C 1
ATOM 2948 O O . LEU A 1 381 ? -25.403 9.148 10.466 1.00 79.00 381 LEU A O 1
ATOM 2952 N N . PRO A 1 382 ? -24.398 7.275 9.724 1.00 60.38 382 PRO A N 1
ATOM 2953 C CA . PRO A 1 382 ? -25.278 7.150 8.572 1.00 60.38 382 PRO A CA 1
ATOM 2954 C C . PRO A 1 382 ? -26.722 6.893 9.036 1.00 60.38 382 PRO A C 1
ATOM 2956 O O . PRO A 1 382 ? -26.931 6.273 10.083 1.00 60.38 382 PRO A O 1
ATOM 2959 N N . PRO A 1 383 ? -27.737 7.333 8.271 1.00 45.25 383 PRO A N 1
ATOM 2960 C CA . PRO A 1 383 ? -29.126 7.031 8.582 1.00 45.25 383 PRO A CA 1
ATOM 2961 C C . PRO A 1 383 ? -29.328 5.509 8.589 1.00 45.25 383 PRO A C 1
ATOM 2963 O O . PRO A 1 383 ? -29.103 4.832 7.589 1.00 45.25 383 PRO A O 1
ATOM 2966 N N . ASN A 1 384 ? -29.701 5.004 9.763 1.00 39.91 384 ASN A N 1
ATOM 2967 C CA . ASN A 1 384 ? -29.958 3.614 10.135 1.00 39.91 384 ASN A CA 1
ATOM 2968 C C . ASN A 1 384 ? -30.429 2.731 8.950 1.00 39.91 384 ASN A C 1
ATOM 2970 O O . ASN A 1 384 ? -31.575 2.846 8.514 1.00 39.91 384 ASN A O 1
ATOM 2974 N N . LYS A 1 385 ? -29.586 1.817 8.443 1.00 32.22 385 LYS A N 1
ATOM 2975 C CA . LYS A 1 385 ? -30.090 0.632 7.730 1.00 32.22 385 LYS A CA 1
ATOM 2976 C C . LYS A 1 385 ? -30.456 -0.373 8.814 1.00 32.22 385 LYS A C 1
ATOM 2978 O O . LYS A 1 385 ? -29.582 -0.984 9.416 1.00 32.22 385 LYS A O 1
ATOM 2983 N N . THR A 1 386 ? -31.747 -0.456 9.112 1.00 27.23 386 THR A N 1
ATOM 2984 C CA . THR A 1 386 ? -32.326 -1.386 10.089 1.00 27.23 386 THR A CA 1
ATOM 2985 C C . THR A 1 386 ? -31.806 -2.817 9.897 1.00 27.23 386 THR A C 1
ATOM 2987 O O . THR A 1 386 ? -31.609 -3.220 8.746 1.00 27.23 386 THR A O 1
ATOM 2990 N N . PRO A 1 387 ? -31.632 -3.605 10.978 1.00 28.33 387 PRO A N 1
ATOM 2991 C CA . PRO A 1 387 ? -31.269 -5.015 10.864 1.00 28.33 387 PRO A CA 1
ATOM 2992 C C . PRO A 1 387 ? -32.335 -5.771 10.054 1.00 28.33 387 PRO A C 1
ATOM 2994 O O . PRO A 1 387 ? -33.510 -5.391 10.118 1.00 28.33 387 PRO A O 1
ATOM 2997 N N . PRO A 1 388 ? -31.972 -6.833 9.310 1.00 33.62 388 PRO A N 1
ATOM 2998 C CA . PRO A 1 388 ? -32.973 -7.737 8.767 1.00 33.62 388 PRO A CA 1
ATOM 2999 C C . PRO A 1 388 ? -33.753 -8.354 9.937 1.00 33.62 388 PRO A C 1
ATOM 3001 O O . PRO A 1 388 ? -33.159 -8.817 10.911 1.00 33.62 388 PRO A O 1
ATOM 3004 N N . THR A 1 389 ? -35.078 -8.264 9.841 1.00 36.16 389 THR A N 1
ATOM 3005 C CA . THR A 1 389 ? -36.066 -8.842 10.764 1.00 36.16 389 THR A CA 1
ATOM 3006 C C . THR A 1 389 ? -35.964 -10.349 10.879 1.00 36.16 389 THR A C 1
ATOM 3008 O O . THR A 1 389 ? -35.745 -10.975 9.814 1.00 36.16 389 THR A O 1
#

Sequence (389 aa):
MGNLWLDNWSYGCTTHYADETKFWDDTRSELAYSKNKGTLSAAQNLTINANESITNGETIQNNEFLGQVTTNYQDNPAVAEAIATNGQFKINKPTQAQPYVIETRNEFVDITQFKASQYLFARPNIRFLDPAMSSPITLGDAYWEHQQLQKQISEQTKQTRLYADYDMNATFDRLFDQSNEEYEKLTDEGVEITFGVSLSKAAIKALTQDIVWYENQTVELNGKQYTALMPRLYLAGATLEDLSKTPQAFLSAQNITINSNGTIVNSGTITSQDDTHITASNITNQNGVMTGNNINLNAQNTLLNQSGDITAVNNLKLKAKTIANIASEQTITKGTNITQSVGSASNLQGGNVNINAQDVTNTASNITANNLDITANNSTLPPNKTPPT